Protein AF-A0A928NNV2-F1 (afdb_monomer)

Radius of gyration: 28.85 Å; Cα contacts (8 Å, |Δi|>4): 971; chains: 1; bounding box: 88×51×99 Å

Secondary structure (DSSP, 8-state):
-HHHHHHHHHHHHHHTS---------TT--TTSTTHHHHHHHHHTTS----TTS---TTSBPBHHHHHHHH---S---SS--TT--TTSTTHHHHHTS-PPPSBTTB--TTSBPBHHHHHHHHHHHTT--------HHHHTTSSSHHHHHHHHHTTS---SSSS---TTSBPBHHHHHHHHHHHHT--TTPPPP-HHHHS-HHHHHHHHHHH--SSS---TT-B-BHHHHHHHHHHHHHT-SS---TT--SS---SSTTHHHIIIIITTTT-GGG-SHHHHTSBPBHHHHHHHHHHHHHHH-SS-----TT----TT--S--HHHHHHHHHHHHTT-SSSTT----TTSBPBHHHHHHHHHHHHHHH-SEEEEEESTT-EEEEEPB---TTT--TTGGGSS--BTTS-HHHHHSPPTTS--PBP-HHHHHHHHHHHHHHHHHHHHHHHHHTT-EEEEEE-GGGEEEETTEEEEEEEEEEEEPPTT-BGGGTSEESSHHHHHPBP-TT-EEEEEEE--S--SSS---GGG-EEEEE--

Solvent-accessible surface area (backbone atoms only — not comparable to full-atom values): 29529 Å² total; per-residue (Å²): 109,74,69,60,54,51,52,53,53,51,52,53,53,64,72,65,72,67,82,74,80,70,76,86,78,34,84,72,57,56,84,86,41,93,44,33,69,34,46,52,52,34,42,76,72,63,51,42,80,59,50,96,90,44,33,63,51,50,80,41,74,31,23,39,38,56,47,29,48,48,75,36,68,42,99,51,69,63,92,70,82,39,81,75,52,53,88,84,42,94,41,32,71,23,58,44,12,35,74,61,75,56,73,52,86,59,26,53,54,50,82,43,68,30,31,41,42,61,48,36,44,39,54,30,52,74,66,67,60,58,86,40,68,41,47,35,21,55,46,20,70,72,37,100,51,35,54,24,42,24,31,32,29,29,59,59,41,46,44,39,95,55,47,53,55,66,52,39,83,43,66,32,26,44,33,54,51,33,39,39,52,49,42,54,72,66,62,55,99,80,56,71,64,42,43,52,67,82,62,39,54,67,68,32,34,50,46,56,46,59,45,67,44,41,53,102,63,86,86,41,63,82,36,75,44,27,38,20,51,47,23,36,26,20,30,18,58,61,57,66,19,80,75,70,81,63,88,85,69,77,71,90,71,87,60,94,29,94,36,26,61,24,29,61,75,49,19,45,70,66,64,40,77,92,48,51,43,54,81,51,29,70,34,74,22,24,38,44,55,47,52,38,31,46,42,48,24,31,68,74,59,28,90,62,89,76,78,70,75,93,80,78,63,52,48,85,85,68,85,84,66,53,75,60,42,46,52,40,42,23,34,35,41,75,53,16,47,59,58,33,36,83,54,59,63,62,50,82,43,69,33,29,42,43,56,50,18,49,51,53,50,25,45,33,48,71,24,18,88,42,58,24,44,36,45,48,100,73,64,44,77,43,69,39,40,72,49,63,49,76,88,58,63,37,94,56,51,89,46,37,51,59,56,42,58,93,52,60,43,63,52,65,57,45,76,73,86,92,62,72,71,46,51,40,69,52,42,74,46,49,72,78,34,39,70,55,52,52,50,40,54,48,52,47,50,54,53,37,42,76,66,62,22,42,53,36,42,40,42,37,67,62,47,27,28,49,48,99,46,21,42,35,37,50,29,40,40,34,29,67,38,63,45,88,91,41,34,44,43,81,76,40,49,47,77,30,70,69,39,34,65,35,71,67,50,65,74,40,70,39,34,29,32,37,31,48,68,42,62,87,81,80,95,78,77,57,70,86,45,35,29,34,56,40,69,43,90

Structure (mmCIF, N/CA/C/O backbone):
data_AF-A0A928NNV2-F1
#
_entry.id   AF-A0A928NNV2-F1
#
loop_
_atom_site.group_PDB
_atom_site.id
_atom_site.type_symbol
_atom_site.label_atom_id
_atom_site.label_alt_id
_atom_site.label_comp_id
_atom_site.label_asym_id
_atom_site.label_entity_id
_atom_site.label_seq_id
_atom_site.pdbx_PDB_ins_code
_atom_site.Cartn_x
_atom_site.Cartn_y
_atom_site.Cartn_z
_atom_site.occupancy
_atom_site.B_iso_or_equiv
_atom_site.auth_seq_id
_atom_site.auth_comp_id
_atom_site.auth_asym_id
_atom_site.auth_atom_id
_atom_site.pdbx_PDB_model_num
ATOM 1 N N . MET A 1 1 ? -51.079 -19.633 -60.190 1.00 57.56 1 MET A N 1
ATOM 2 C CA . MET A 1 1 ? -50.167 -18.612 -59.620 1.00 57.56 1 MET A CA 1
ATOM 3 C C . MET A 1 1 ? -50.321 -18.415 -58.109 1.00 57.56 1 MET A C 1
ATOM 5 O O . MET A 1 1 ? -49.317 -18.534 -57.427 1.00 57.56 1 MET A O 1
ATOM 9 N N . LYS A 1 2 ? -51.526 -18.209 -57.545 1.00 55.06 2 LYS A N 1
ATOM 10 C CA . LYS A 1 2 ? -51.699 -17.952 -56.091 1.00 55.06 2 LYS A CA 1
ATOM 11 C C . LYS A 1 2 ? -51.180 -19.067 -55.154 1.00 55.06 2 LYS A C 1
ATOM 13 O O . LYS A 1 2 ? -50.587 -18.759 -54.130 1.00 55.06 2 LYS A O 1
ATOM 18 N N . LYS A 1 3 ? -51.325 -20.349 -55.525 1.00 57.88 3 LYS A N 1
ATOM 19 C CA . LYS A 1 3 ? -50.806 -21.485 -54.728 1.00 57.88 3 LYS A CA 1
ATOM 20 C C . LYS A 1 3 ? -49.274 -21.605 -54.762 1.00 57.88 3 LYS A C 1
ATOM 22 O O . LYS A 1 3 ? -48.677 -21.933 -53.750 1.00 57.88 3 LYS A O 1
ATOM 27 N N . ILE A 1 4 ? -48.643 -21.277 -55.893 1.00 70.62 4 ILE A N 1
ATOM 28 C CA . ILE A 1 4 ? -47.176 -21.313 -56.049 1.00 70.62 4 ILE A CA 1
ATOM 29 C C . ILE A 1 4 ? -46.533 -20.153 -55.280 1.00 70.62 4 ILE A C 1
ATOM 31 O O . ILE A 1 4 ? -45.543 -20.358 -54.590 1.00 70.62 4 ILE A O 1
ATOM 35 N N . LEU A 1 5 ? -47.145 -18.964 -55.321 1.00 66.94 5 LEU A N 1
ATOM 36 C CA . LEU A 1 5 ? -46.679 -17.803 -54.559 1.00 66.94 5 LEU A CA 1
ATOM 37 C C . LEU A 1 5 ? -46.805 -18.023 -53.042 1.00 66.94 5 LEU A C 1
ATOM 39 O O . LEU A 1 5 ? -45.907 -17.648 -52.301 1.00 66.94 5 LEU A O 1
ATOM 43 N N . SER A 1 6 ? -47.877 -18.685 -52.589 1.00 67.69 6 SER A N 1
ATOM 44 C CA . SER A 1 6 ? -48.056 -19.034 -51.174 1.00 67.69 6 SER A CA 1
ATOM 45 C C . SER A 1 6 ? -47.001 -20.023 -50.684 1.00 67.69 6 SER A C 1
ATOM 47 O O . SER A 1 6 ? -46.488 -19.832 -49.590 1.00 67.69 6 SER A O 1
ATOM 49 N N . VAL A 1 7 ? -46.661 -21.039 -51.489 1.00 74.00 7 VAL A N 1
ATOM 50 C CA . VAL A 1 7 ? -45.618 -22.020 -51.144 1.00 74.00 7 VAL A CA 1
ATOM 51 C C . VAL A 1 7 ? -44.247 -21.346 -51.086 1.00 74.00 7 VAL A C 1
ATOM 53 O O . VAL A 1 7 ? -43.528 -21.552 -50.111 1.00 74.00 7 VAL A O 1
ATOM 56 N N . LEU A 1 8 ? -43.933 -20.471 -52.052 1.00 74.31 8 LEU A N 1
ATOM 57 C CA . LEU A 1 8 ? -42.673 -19.722 -52.082 1.00 74.31 8 LEU A CA 1
ATOM 58 C C . LEU A 1 8 ? -42.522 -18.789 -50.865 1.00 74.31 8 LEU A C 1
ATOM 60 O O . LEU A 1 8 ? -41.453 -18.721 -50.261 1.00 74.31 8 LEU A O 1
ATOM 64 N N . LEU A 1 9 ? -43.602 -18.104 -50.474 1.00 67.12 9 LEU A N 1
ATOM 65 C CA . LEU A 1 9 ? -43.599 -17.193 -49.327 1.00 67.12 9 LEU A CA 1
ATOM 66 C C . LEU A 1 9 ? -43.456 -17.954 -47.999 1.00 67.12 9 LEU A C 1
ATOM 68 O O . LEU A 1 9 ? -42.704 -17.528 -47.127 1.00 67.12 9 LEU A O 1
ATOM 72 N N . SER A 1 10 ? -44.106 -19.116 -47.864 1.00 64.12 10 SER A N 1
ATOM 73 C CA . SER A 1 10 ? -43.932 -19.981 -46.691 1.00 64.12 10 SER A CA 1
ATOM 74 C C . SER A 1 10 ? -42.533 -20.594 -46.610 1.00 64.12 10 SER A C 1
ATOM 76 O O . SER A 1 10 ? -41.984 -20.677 -45.518 1.00 64.12 10 SER A O 1
ATOM 78 N N . THR A 1 11 ? -41.906 -20.957 -47.735 1.00 62.56 11 THR A N 1
ATOM 79 C CA . THR A 1 11 ? -40.521 -21.458 -47.726 1.00 62.56 11 THR A CA 1
ATOM 80 C C . THR A 1 11 ? -39.512 -20.377 -47.347 1.00 62.56 11 THR A C 1
ATOM 82 O O . THR A 1 11 ? -38.567 -20.674 -46.625 1.00 62.56 11 THR A O 1
ATOM 85 N N . VAL A 1 12 ? -39.733 -19.119 -47.752 1.00 67.19 12 VAL A N 1
ATOM 86 C CA . VAL A 1 12 ? -38.884 -17.985 -47.345 1.00 67.19 12 VAL A CA 1
ATOM 87 C C . VAL A 1 12 ? -39.065 -17.666 -45.855 1.00 67.19 12 VAL A C 1
ATOM 89 O O . VAL A 1 12 ? -38.074 -17.420 -45.174 1.00 67.19 12 VAL A O 1
ATOM 92 N N . LEU A 1 13 ? -40.288 -17.759 -45.313 1.00 59.81 13 LEU A N 1
ATOM 93 C CA . LEU A 1 13 ? -40.520 -17.583 -43.874 1.00 59.81 13 LEU A CA 1
ATOM 94 C C . LEU A 1 13 ? -39.878 -18.696 -43.026 1.00 59.81 13 LEU A C 1
ATOM 96 O O . LEU A 1 13 ? -39.271 -18.400 -41.999 1.00 59.81 13 LEU A O 1
ATOM 100 N N . ILE A 1 14 ? -39.955 -19.957 -43.463 1.00 58.69 14 ILE A N 1
ATOM 101 C CA . ILE A 1 14 ? -39.375 -21.101 -42.736 1.00 58.69 14 ILE A CA 1
ATOM 102 C C . ILE A 1 14 ? -37.836 -21.064 -42.773 1.00 58.69 14 ILE A C 1
ATOM 104 O O . ILE A 1 14 ? -37.202 -21.415 -41.783 1.00 58.69 14 ILE A O 1
ATOM 108 N N . PHE A 1 15 ? -37.225 -20.560 -43.854 1.00 53.84 15 PHE A N 1
ATOM 109 C CA . PHE A 1 15 ? -35.770 -20.348 -43.920 1.00 53.84 15 PHE A CA 1
ATOM 110 C C . PHE A 1 15 ? -35.284 -19.094 -43.168 1.00 53.84 15 PHE A C 1
ATOM 112 O O . PHE A 1 15 ? -34.092 -18.966 -42.905 1.00 53.84 15 PHE A O 1
ATOM 119 N N . SER A 1 16 ? -36.186 -18.177 -42.798 1.00 54.47 16 SER A N 1
ATOM 120 C CA . SER A 1 16 ? -35.851 -16.952 -42.050 1.00 54.47 16 SER A CA 1
ATOM 121 C C . SER A 1 16 ? -35.895 -17.104 -40.519 1.00 54.47 16 SER A C 1
ATOM 123 O O . SER A 1 16 ? -35.488 -16.197 -39.799 1.00 54.47 16 SER A O 1
ATOM 125 N N . LEU A 1 17 ? -36.344 -18.255 -40.004 1.00 52.94 17 LEU A N 1
ATOM 126 C 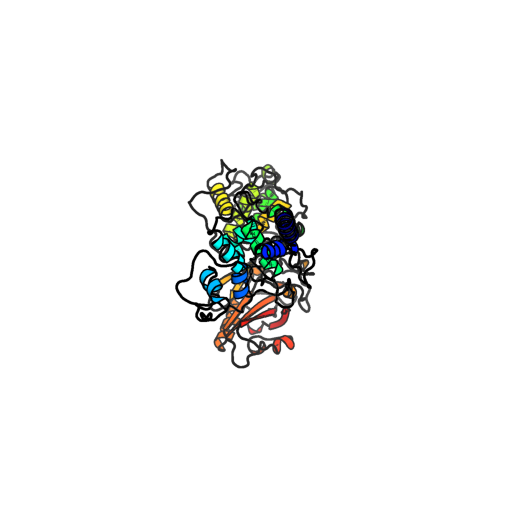CA . LEU A 1 17 ? -36.572 -18.513 -38.574 1.00 52.94 17 LEU A CA 1
ATOM 127 C C . LEU A 1 17 ? -35.505 -19.420 -37.946 1.00 52.94 17 LEU A C 1
ATOM 129 O O . LEU A 1 17 ? -35.819 -20.355 -37.214 1.00 52.94 17 LEU A O 1
ATOM 133 N N . SER A 1 18 ? -34.228 -19.166 -38.231 1.00 55.97 18 SER A N 1
ATOM 134 C CA . SER A 1 18 ? -33.109 -19.810 -37.527 1.00 55.97 18 SER A CA 1
ATOM 135 C C . SER A 1 18 ? -31.815 -19.008 -37.669 1.00 55.97 18 SER A C 1
ATOM 137 O O . SER A 1 18 ? -30.796 -19.528 -38.117 1.00 55.97 18 SER A O 1
ATOM 139 N N . ILE A 1 19 ? -31.823 -17.742 -37.240 1.00 50.94 19 ILE A N 1
ATOM 140 C CA . ILE A 1 19 ? -30.566 -17.127 -36.798 1.00 50.94 19 ILE A CA 1
ATOM 141 C C . ILE A 1 19 ? -30.252 -17.771 -35.448 1.00 50.94 19 ILE A C 1
ATOM 143 O O . ILE A 1 19 ? -30.689 -17.301 -34.401 1.00 50.94 19 ILE A O 1
ATOM 147 N N . HIS A 1 20 ? -29.545 -18.899 -35.474 1.00 46.16 20 HIS A N 1
ATOM 148 C CA . HIS A 1 20 ? -28.881 -19.386 -34.276 1.00 46.16 20 HIS A CA 1
ATOM 149 C C . HIS A 1 20 ? -27.742 -18.405 -34.012 1.00 46.16 20 HIS A C 1
ATOM 151 O O . HIS A 1 20 ? -26.701 -18.469 -34.665 1.00 46.16 20 HIS A O 1
ATOM 157 N N . VAL A 1 21 ? -27.953 -17.461 -33.093 1.00 45.59 21 VAL A N 1
ATOM 158 C CA . VAL A 1 21 ? -26.838 -16.749 -32.470 1.00 45.59 21 VAL A CA 1
ATOM 159 C C . VAL A 1 21 ? -26.105 -17.803 -31.648 1.00 45.59 21 VAL A C 1
ATOM 161 O O . VAL A 1 21 ? -26.458 -18.076 -30.505 1.00 45.59 21 VAL A O 1
ATOM 164 N N . PHE A 1 22 ? -25.149 -18.490 -32.271 1.00 49.88 22 PHE A N 1
ATOM 165 C CA . PHE A 1 22 ? -24.226 -19.331 -31.532 1.00 49.88 22 PHE A CA 1
ATOM 166 C C . PHE A 1 22 ? -23.381 -18.392 -30.681 1.00 49.88 22 PHE A C 1
ATOM 168 O O . PHE A 1 22 ? -22.597 -17.607 -31.217 1.00 49.88 22 PHE A O 1
ATOM 175 N N . ALA A 1 23 ? -23.560 -18.460 -29.361 1.00 56.88 23 ALA A N 1
ATOM 176 C CA . ALA A 1 23 ? -22.581 -17.913 -28.438 1.00 56.88 23 ALA A CA 1
ATOM 177 C C . ALA A 1 23 ? -21.223 -18.498 -28.842 1.00 56.88 23 ALA A C 1
ATOM 179 O O . ALA A 1 23 ? -21.070 -19.718 -28.942 1.00 56.88 23 ALA A O 1
ATOM 180 N N . LYS A 1 24 ? -20.266 -17.634 -29.184 1.00 69.31 24 LYS A N 1
ATOM 181 C CA . LYS A 1 24 ? -18.942 -18.070 -29.623 1.00 69.31 24 LYS A CA 1
ATOM 182 C C . LYS A 1 24 ? -18.252 -18.731 -28.430 1.00 69.31 24 LYS A C 1
ATOM 184 O O . LYS A 1 24 ? -17.823 -18.050 -27.506 1.00 69.31 24 LYS A O 1
ATOM 189 N N . THR A 1 25 ? -18.188 -20.058 -28.440 1.00 82.62 25 THR A N 1
ATOM 190 C CA . THR A 1 25 ? -17.502 -20.860 -27.421 1.00 82.62 25 THR A CA 1
ATOM 191 C C . THR A 1 25 ? -16.018 -20.966 -27.753 1.00 82.62 25 THR A C 1
ATOM 193 O O . THR A 1 25 ? -15.673 -21.163 -28.920 1.00 82.62 25 THR A O 1
ATOM 196 N N . PHE A 1 26 ? -15.148 -20.887 -26.747 1.00 92.44 26 PHE A N 1
ATOM 197 C CA . PHE A 1 26 ? -13.704 -21.074 -26.915 1.00 92.44 26 PHE A CA 1
ATOM 198 C C . PHE A 1 26 ? -13.262 -22.405 -26.309 1.00 92.44 26 PHE A C 1
ATOM 200 O O . PHE A 1 26 ? -13.765 -22.807 -25.262 1.00 92.44 26 PHE A O 1
ATOM 207 N N . SER A 1 27 ? -12.316 -23.091 -26.949 1.00 93.19 27 SER A N 1
ATOM 208 C CA . SER A 1 27 ? -11.897 -24.438 -26.528 1.00 93.19 27 SER A CA 1
ATOM 209 C C . SER A 1 27 ? -11.142 -24.474 -25.194 1.00 93.19 27 SER A C 1
ATOM 211 O O . SER A 1 27 ? -11.056 -25.525 -24.568 1.00 93.19 27 SER A O 1
ATOM 213 N N . ASP A 1 28 ? -10.579 -23.345 -24.767 1.00 93.25 28 ASP A N 1
ATOM 214 C CA . ASP A 1 28 ? -9.775 -23.168 -23.552 1.00 93.25 28 ASP A CA 1
ATOM 215 C C . ASP A 1 28 ? -10.485 -22.322 -22.477 1.00 93.25 28 ASP A C 1
ATOM 217 O O . ASP A 1 28 ? -9.851 -21.873 -21.520 1.00 93.25 28 ASP A O 1
ATOM 221 N N . PHE A 1 29 ? -11.793 -22.079 -22.625 1.00 92.88 29 PHE A N 1
ATOM 222 C CA . PHE A 1 29 ? -12.551 -21.202 -21.734 1.00 92.88 29 PHE A CA 1
ATOM 223 C C . PHE A 1 29 ? -13.904 -21.810 -21.350 1.00 92.88 29 PHE A C 1
ATOM 225 O O . PHE A 1 29 ? -14.843 -21.842 -22.144 1.00 92.88 29 PHE A O 1
ATOM 232 N N . SER A 1 30 ? -13.987 -22.300 -20.111 1.00 92.25 30 SER A N 1
ATOM 233 C CA . SER A 1 30 ? -15.196 -22.915 -19.546 1.00 92.25 30 SER A CA 1
ATOM 234 C C . SER A 1 30 ? -16.228 -21.872 -19.102 1.00 92.25 30 SER A C 1
ATOM 236 O O . SER A 1 30 ? -15.856 -20.783 -18.661 1.00 92.25 30 SER A O 1
ATOM 238 N N . SER A 1 31 ? -17.514 -22.244 -19.126 1.00 92.31 31 SER A N 1
ATOM 239 C CA . SER A 1 31 ? -18.612 -21.477 -18.516 1.00 92.31 31 SER A CA 1
ATOM 240 C C . SER A 1 31 ? -18.464 -21.280 -17.010 1.00 92.31 31 SER A C 1
ATOM 242 O O . SER A 1 31 ? -18.979 -20.309 -16.468 1.00 92.31 31 SER A O 1
ATOM 244 N N . ASP A 1 32 ? -17.719 -22.164 -16.346 1.00 93.44 32 ASP A N 1
ATOM 245 C CA . ASP A 1 32 ? -17.466 -22.089 -14.903 1.00 93.44 32 ASP A CA 1
ATOM 246 C C . ASP A 1 32 ? -16.303 -21.140 -14.558 1.00 93.44 32 ASP A C 1
ATOM 248 O O . ASP A 1 32 ? -15.983 -20.925 -13.388 1.00 93.44 32 ASP A O 1
ATOM 252 N N . HIS A 1 33 ? -15.627 -20.576 -15.565 1.00 95.19 33 HIS A N 1
ATOM 253 C CA . HIS A 1 33 ? -14.544 -19.628 -15.341 1.00 95.19 33 HIS A CA 1
ATOM 254 C C . HIS A 1 33 ? -15.100 -18.305 -14.790 1.00 95.19 33 HIS A C 1
ATOM 256 O O . HIS A 1 33 ? -16.048 -17.748 -15.336 1.00 95.19 33 HIS A O 1
ATOM 262 N N . TRP A 1 34 ? -14.464 -17.730 -13.764 1.00 95.25 34 TRP A N 1
ATOM 263 C CA . TRP A 1 34 ? -14.939 -16.508 -13.087 1.00 95.25 34 TRP A CA 1
ATOM 264 C C . TRP A 1 34 ? -15.195 -15.324 -14.041 1.00 95.25 34 TRP A C 1
ATOM 266 O O . TRP A 1 34 ? -16.072 -14.496 -13.811 1.00 95.25 34 TRP A O 1
ATOM 276 N N . ALA A 1 35 ? -14.413 -15.242 -15.121 1.00 95.88 35 ALA A N 1
ATOM 277 C CA . ALA A 1 35 ? -14.520 -14.189 -16.127 1.00 95.88 35 ALA A CA 1
ATOM 278 C C . ALA A 1 35 ? -15.550 -14.460 -17.236 1.00 95.88 35 ALA A C 1
ATOM 280 O O . ALA A 1 35 ? -15.647 -13.655 -18.164 1.00 95.88 35 ALA A O 1
ATOM 281 N N . TYR A 1 36 ? -16.274 -15.583 -17.191 1.00 95.44 36 TYR A N 1
ATOM 282 C CA . TYR A 1 36 ? -17.103 -16.046 -18.302 1.00 95.44 36 TYR A CA 1
ATOM 283 C C . TYR A 1 36 ? -18.129 -15.006 -18.749 1.00 95.44 36 TYR A C 1
ATOM 285 O O . TYR A 1 36 ? -18.145 -14.628 -19.918 1.00 95.44 36 TYR A O 1
ATOM 293 N N . GLU A 1 37 ? -18.900 -14.456 -17.811 1.00 95.69 37 GLU A N 1
ATOM 294 C CA . GLU A 1 37 ? -19.918 -13.443 -18.110 1.00 95.69 37 GLU A CA 1
ATOM 295 C C . GLU A 1 37 ? -19.322 -12.159 -18.704 1.00 95.69 37 GLU A C 1
ATOM 297 O O . GLU A 1 37 ? -19.889 -11.567 -19.626 1.00 95.69 37 GLU A O 1
ATOM 302 N N . TYR A 1 38 ? -18.142 -11.741 -18.236 1.00 96.69 38 TYR A N 1
ATOM 303 C CA . TYR A 1 38 ? -17.472 -10.552 -18.764 1.00 96.69 38 TYR A CA 1
ATOM 304 C C . TYR A 1 38 ? -16.998 -10.769 -20.199 1.00 96.69 38 TYR A C 1
ATOM 306 O O . TYR A 1 38 ? -17.232 -9.935 -21.072 1.00 96.69 38 TYR A O 1
ATOM 314 N N . VAL A 1 39 ? -16.359 -11.909 -20.459 1.00 96.25 39 VAL A N 1
ATOM 315 C CA . VAL A 1 39 ? -15.892 -12.269 -21.800 1.00 96.25 39 VAL A CA 1
ATOM 316 C C . VAL A 1 39 ? -17.077 -12.431 -22.746 1.00 96.25 39 VAL A C 1
ATOM 318 O O . VAL A 1 39 ? -17.062 -11.858 -23.831 1.00 96.25 39 VAL A O 1
ATOM 321 N N . ASN A 1 40 ? -18.131 -13.133 -22.326 1.00 94.31 40 ASN A N 1
ATOM 322 C CA . ASN A 1 40 ? -19.342 -13.323 -23.119 1.00 94.31 40 ASN A CA 1
ATOM 323 C C . ASN A 1 40 ? -20.003 -11.979 -23.468 1.00 94.31 40 ASN A C 1
ATOM 325 O O . ASN A 1 40 ? -20.374 -11.759 -24.618 1.00 94.31 40 ASN A O 1
ATOM 329 N N . THR A 1 41 ? -20.068 -11.041 -22.517 1.00 95.19 41 THR A N 1
ATOM 330 C CA . THR A 1 41 ? -20.571 -9.677 -22.760 1.00 95.19 41 THR A CA 1
ATOM 331 C C . THR A 1 41 ? -19.797 -8.984 -23.886 1.00 95.19 41 THR A C 1
ATOM 333 O O . THR A 1 41 ? -20.402 -8.509 -24.845 1.00 95.19 41 THR A O 1
ATOM 336 N N . LEU A 1 42 ? -18.461 -8.978 -23.808 1.00 95.31 42 LEU A N 1
ATOM 337 C CA . LEU A 1 42 ? -17.600 -8.308 -24.793 1.00 95.31 42 LEU A CA 1
ATOM 338 C C . LEU A 1 42 ? -17.515 -9.034 -26.143 1.00 95.31 42 LEU A C 1
ATOM 340 O O . LEU A 1 42 ? -17.133 -8.440 -27.149 1.00 95.31 42 LEU A O 1
ATOM 344 N N . VAL A 1 43 ? -17.796 -10.333 -26.179 1.00 94.12 43 VAL A N 1
ATOM 345 C CA . VAL A 1 43 ? -17.854 -11.101 -27.427 1.00 94.12 43 VAL A CA 1
ATOM 346 C C . VAL A 1 43 ? -19.183 -10.855 -28.136 1.00 94.12 43 VAL A C 1
ATOM 348 O O . VAL A 1 43 ? -19.195 -10.640 -29.347 1.00 94.12 43 VAL A O 1
ATOM 351 N N . ASN A 1 44 ? -20.291 -10.834 -27.392 1.00 91.38 44 ASN A N 1
ATOM 352 C CA . ASN A 1 44 ? -21.630 -10.639 -27.949 1.00 91.38 44 ASN A CA 1
ATOM 353 C C . ASN A 1 44 ? -21.839 -9.234 -28.523 1.00 91.38 44 ASN A C 1
ATOM 355 O O . ASN A 1 44 ? -22.569 -9.081 -29.500 1.00 91.38 44 ASN A O 1
ATOM 359 N N . ASP A 1 45 ? -21.185 -8.217 -27.957 1.00 91.69 45 ASP A N 1
ATOM 360 C CA . ASP A 1 45 ? -21.219 -6.851 -28.494 1.00 91.69 45 ASP A CA 1
ATOM 361 C C . ASP A 1 45 ? -20.124 -6.571 -29.547 1.00 91.69 45 ASP A C 1
ATOM 363 O O . ASP A 1 45 ? -20.057 -5.473 -30.102 1.00 91.69 45 ASP A O 1
ATOM 367 N N . GLY A 1 46 ? -19.278 -7.564 -29.849 1.00 89.81 46 GLY A N 1
ATOM 368 C CA . GLY A 1 46 ? -18.215 -7.473 -30.849 1.00 89.81 46 GLY A CA 1
ATOM 369 C C . GLY A 1 46 ? -16.974 -6.687 -30.412 1.00 89.81 46 GLY A C 1
ATOM 370 O O . GLY A 1 46 ? -16.102 -6.435 -31.246 1.00 89.81 46 GLY A O 1
ATOM 371 N N . THR A 1 47 ? -16.861 -6.314 -29.135 1.00 90.31 47 THR A N 1
ATOM 372 C CA . THR A 1 47 ? -15.697 -5.605 -28.584 1.00 90.31 47 THR A CA 1
ATOM 373 C C . THR A 1 47 ? -14.426 -6.451 -28.660 1.00 90.31 47 THR A C 1
ATOM 375 O O . THR A 1 47 ? -13.366 -5.957 -29.051 1.00 90.31 47 THR A O 1
ATOM 378 N N . ILE A 1 48 ? -14.509 -7.732 -28.293 1.00 91.88 48 ILE A N 1
ATOM 379 C CA . ILE A 1 48 ? -13.369 -8.652 -28.325 1.00 91.88 48 ILE A CA 1
ATOM 380 C C . ILE A 1 48 ? -13.681 -9.901 -29.141 1.00 91.88 48 ILE A C 1
ATOM 382 O O . ILE A 1 48 ? -14.821 -10.319 -29.307 1.00 91.88 48 ILE A O 1
ATOM 386 N N . ASN A 1 49 ? -12.619 -10.533 -29.629 1.00 90.12 49 ASN A N 1
ATOM 387 C CA . ASN A 1 49 ? -12.666 -11.826 -30.293 1.00 90.12 49 ASN A CA 1
ATOM 388 C C . ASN A 1 49 ? -11.631 -12.763 -29.666 1.00 90.12 49 ASN A C 1
ATOM 390 O O . ASN A 1 49 ? -10.630 -12.301 -29.108 1.00 90.12 49 ASN A O 1
ATOM 394 N N . GLY A 1 50 ? -11.866 -14.070 -29.784 1.00 87.56 50 GLY A N 1
ATOM 395 C CA . GLY A 1 50 ? -10.810 -15.069 -29.621 1.00 87.56 50 GLY A CA 1
ATOM 396 C C . GLY A 1 50 ? -9.875 -15.114 -30.826 1.00 87.56 50 GLY A C 1
ATOM 397 O O . GLY A 1 50 ? -10.050 -14.381 -31.803 1.00 87.56 50 GLY A O 1
ATOM 398 N N . PHE A 1 51 ? -8.889 -15.987 -30.733 1.00 90.12 51 PHE A N 1
ATOM 399 C CA . PHE A 1 51 ? -7.878 -16.216 -31.749 1.00 90.12 51 PHE A CA 1
ATOM 400 C C . PHE A 1 51 ? -8.411 -17.118 -32.871 1.00 90.12 51 PHE A C 1
ATOM 402 O O . PHE A 1 51 ? -9.445 -17.775 -32.737 1.00 90.12 51 PHE A O 1
ATOM 409 N N . GLU A 1 52 ? -7.704 -17.133 -34.002 1.00 90.31 52 GLU A N 1
ATOM 410 C CA . GLU A 1 52 ? -8.073 -17.934 -35.180 1.00 90.31 52 GLU A CA 1
ATOM 411 C C . GLU A 1 52 ? -8.060 -19.444 -34.901 1.00 90.31 52 GLU A C 1
ATOM 413 O O . GLU A 1 52 ? -8.781 -20.196 -35.550 1.00 90.31 52 GLU A O 1
ATOM 418 N N . ASP A 1 53 ? -7.295 -19.877 -33.896 1.00 92.31 53 ASP A N 1
ATOM 419 C CA . ASP A 1 53 ? -7.219 -21.264 -33.421 1.00 92.31 53 ASP A CA 1
ATOM 420 C C . ASP A 1 53 ? -8.420 -21.692 -32.550 1.00 92.31 53 ASP A C 1
ATOM 422 O O . ASP A 1 53 ? -8.457 -22.822 -32.068 1.00 92.31 53 ASP A O 1
ATOM 426 N N . GLY A 1 54 ? -9.407 -20.811 -32.344 1.00 91.06 54 GLY A N 1
ATOM 427 C CA . GLY A 1 54 ? -10.591 -21.086 -31.526 1.00 91.06 54 GLY A CA 1
ATOM 428 C C . GLY A 1 54 ? -10.389 -20.887 -30.020 1.00 91.06 54 GLY A C 1
ATOM 429 O O . GLY A 1 54 ? -11.304 -21.178 -29.247 1.00 91.06 54 GLY A O 1
ATOM 430 N N . THR A 1 55 ? -9.235 -20.364 -29.594 1.00 94.88 55 THR A N 1
ATOM 431 C CA . THR A 1 55 ? -8.929 -20.089 -28.180 1.00 94.88 55 THR A CA 1
ATOM 432 C C . THR A 1 55 ? -9.258 -18.653 -27.762 1.00 94.88 55 THR A C 1
ATOM 434 O O . THR A 1 55 ? -9.341 -17.739 -28.586 1.00 94.88 55 THR A O 1
ATOM 437 N N . PHE A 1 56 ? -9.428 -18.424 -26.460 1.00 95.25 56 PHE A N 1
ATOM 438 C CA . PHE A 1 56 ? -9.535 -17.101 -25.843 1.00 95.25 56 PHE A CA 1
ATOM 439 C C . PHE A 1 56 ? -8.247 -16.662 -25.137 1.00 95.25 56 PHE A C 1
ATOM 441 O O . PHE A 1 56 ? -7.945 -15.465 -25.119 1.00 95.25 56 PHE A O 1
ATOM 448 N N . ARG A 1 57 ? -7.492 -17.620 -24.588 1.00 95.94 57 ARG A N 1
ATOM 449 C CA . ARG A 1 57 ? -6.267 -17.455 -23.792 1.00 95.94 57 ARG A CA 1
ATOM 450 C C . ARG A 1 57 ? -6.496 -16.619 -22.526 1.00 95.94 57 ARG A C 1
ATOM 452 O O . ARG A 1 57 ? -5.888 -15.556 -22.387 1.00 95.94 57 ARG A O 1
ATOM 459 N N . PRO A 1 58 ? -7.364 -17.063 -21.594 1.00 95.88 58 PRO A N 1
ATOM 460 C CA . PRO A 1 58 ? -7.799 -16.261 -20.445 1.00 95.88 58 PRO A CA 1
ATOM 461 C C . PRO A 1 58 ? -6.655 -15.823 -19.527 1.00 95.88 58 PRO A C 1
ATOM 463 O O . PRO A 1 58 ? -6.713 -14.722 -18.991 1.00 95.88 58 PRO A O 1
ATOM 466 N N . THR A 1 59 ? -5.618 -16.651 -19.383 1.00 96.12 59 THR A N 1
ATOM 467 C CA . THR A 1 59 ? -4.433 -16.399 -18.547 1.00 96.12 59 THR A CA 1
ATOM 468 C C . THR A 1 59 ? -3.289 -15.716 -19.298 1.00 96.12 59 THR A C 1
ATOM 470 O O . THR A 1 59 ? -2.258 -15.420 -18.702 1.00 96.12 59 THR A O 1
ATOM 473 N N . GLY A 1 60 ? -3.439 -15.468 -20.604 1.00 95.94 60 GLY A N 1
ATOM 474 C CA . GLY A 1 60 ? -2.413 -14.811 -21.405 1.00 95.94 60 GLY A CA 1
ATOM 475 C C . GLY A 1 60 ? -2.278 -13.338 -21.032 1.00 95.94 60 GLY A C 1
ATOM 476 O O . GLY A 1 60 ? -3.284 -12.627 -20.968 1.00 95.94 60 GLY A O 1
ATOM 477 N N . THR A 1 61 ? -1.045 -12.886 -20.806 1.00 96.88 61 THR A N 1
ATOM 478 C CA . THR A 1 61 ? -0.722 -11.477 -20.549 1.00 96.88 61 THR A CA 1
ATOM 479 C C . THR A 1 61 ? -1.088 -10.603 -21.748 1.00 96.88 61 THR A C 1
ATOM 481 O O . THR A 1 61 ? -0.839 -10.980 -22.892 1.00 96.88 61 THR A O 1
ATOM 484 N N . VAL A 1 62 ? -1.667 -9.432 -21.486 1.00 97.56 62 VAL A N 1
ATOM 485 C CA . VAL A 1 62 ? -2.114 -8.475 -22.506 1.00 97.56 62 VAL A CA 1
ATOM 486 C C . VAL A 1 62 ? -1.067 -7.386 -22.708 1.00 97.56 62 VAL A C 1
ATOM 488 O O . VAL A 1 62 ? -0.630 -6.749 -21.751 1.00 97.56 62 VAL A O 1
ATOM 491 N N . THR A 1 63 ? -0.691 -7.127 -23.957 1.00 98.25 63 THR A N 1
ATOM 492 C CA . THR A 1 63 ? 0.175 -5.993 -24.315 1.00 98.25 63 THR A CA 1
ATOM 493 C C . THR A 1 63 ? -0.594 -4.671 -24.361 1.00 98.25 63 THR A C 1
ATOM 495 O O . THR A 1 63 ? -1.815 -4.639 -24.538 1.00 98.25 63 THR A O 1
ATOM 498 N N . ARG A 1 64 ? 0.117 -3.543 -24.272 1.00 98.44 64 ARG A N 1
ATOM 499 C CA . ARG A 1 64 ? -0.464 -2.196 -24.392 1.00 98.44 64 ARG A CA 1
ATOM 500 C C . ARG A 1 64 ? -1.275 -2.023 -25.677 1.00 98.44 64 ARG A C 1
ATOM 502 O O . ARG A 1 64 ? -2.396 -1.516 -25.622 1.00 98.44 64 ARG A O 1
ATOM 509 N N . ALA A 1 65 ? -0.768 -2.492 -26.822 1.00 98.12 65 ALA A N 1
ATOM 510 C CA . ALA A 1 65 ? -1.488 -2.425 -28.097 1.00 98.12 65 ALA A CA 1
ATOM 511 C C . ALA A 1 65 ? -2.749 -3.306 -28.126 1.00 98.12 65 ALA A C 1
ATOM 513 O O . ALA A 1 65 ? -3.779 -2.908 -28.678 1.00 98.12 65 ALA A O 1
ATOM 514 N N . GLU A 1 66 ? -2.691 -4.500 -27.536 1.00 97.38 66 GLU A N 1
ATOM 515 C CA . GLU A 1 66 ? -3.848 -5.394 -27.451 1.00 97.38 66 GLU A CA 1
ATOM 516 C C . GLU A 1 66 ? -4.933 -4.820 -26.548 1.00 97.38 66 GLU A C 1
ATOM 518 O O . GLU A 1 66 ? -6.100 -4.824 -26.940 1.00 97.38 66 GLU A O 1
ATOM 523 N N . PHE A 1 67 ? -4.564 -4.257 -25.396 1.00 98.06 67 PHE A N 1
ATOM 524 C CA . PHE A 1 67 ? -5.531 -3.660 -24.482 1.00 98.06 67 PHE A CA 1
ATOM 525 C C . PHE A 1 67 ? -6.274 -2.488 -25.124 1.00 98.06 67 PHE A C 1
ATOM 527 O O . PHE A 1 67 ? -7.503 -2.449 -25.084 1.00 98.06 67 PHE A O 1
ATOM 534 N N . VAL A 1 68 ? -5.563 -1.554 -25.774 1.00 97.31 68 VAL A N 1
ATOM 535 C CA . VAL A 1 68 ? -6.223 -0.403 -26.420 1.00 97.31 68 VAL A CA 1
ATOM 536 C C . VAL A 1 68 ? -7.125 -0.825 -27.586 1.00 97.31 68 VAL A C 1
ATOM 538 O O . VAL A 1 68 ? -8.132 -0.171 -27.855 1.00 97.31 68 VAL A O 1
ATOM 541 N N . LYS A 1 69 ? -6.822 -1.950 -28.248 1.00 95.94 69 LYS A N 1
ATOM 542 C CA . LYS A 1 69 ? -7.738 -2.564 -29.217 1.00 95.94 69 LYS A CA 1
ATOM 543 C C . LYS A 1 69 ? -8.957 -3.185 -28.536 1.00 95.94 69 LYS A C 1
ATOM 545 O O . LYS A 1 69 ? -10.058 -3.000 -29.043 1.00 95.94 69 LYS A O 1
ATOM 550 N N . MET A 1 70 ? -8.780 -3.872 -27.405 1.00 96.25 70 MET A N 1
ATOM 551 C CA . MET A 1 70 ? -9.881 -4.464 -26.634 1.00 96.25 70 MET A CA 1
ATOM 552 C C . MET A 1 70 ? -10.845 -3.403 -26.101 1.00 96.25 70 MET A C 1
ATOM 554 O O . MET A 1 70 ? -12.047 -3.565 -26.220 1.00 96.25 70 MET A O 1
ATOM 558 N N . ILE A 1 71 ? -10.358 -2.301 -25.535 1.00 94.75 71 ILE A N 1
ATOM 559 C CA . ILE A 1 71 ? -11.232 -1.234 -25.018 1.00 94.75 71 ILE A CA 1
ATOM 560 C C . ILE A 1 71 ? -11.818 -0.346 -26.138 1.00 94.75 71 ILE A C 1
ATOM 562 O O . ILE A 1 71 ? -12.784 0.385 -25.919 1.00 94.75 71 ILE A O 1
ATOM 566 N N . GLY A 1 72 ? -11.252 -0.405 -27.347 1.00 93.75 72 GLY A N 1
ATOM 567 C CA . GLY A 1 72 ? -11.707 0.341 -28.520 1.00 93.75 72 GLY A CA 1
ATOM 568 C C . GLY A 1 72 ? -11.202 1.787 -28.583 1.00 93.75 72 GLY A C 1
ATOM 569 O O . GLY A 1 72 ? -10.461 2.256 -27.714 1.00 93.75 72 GLY A O 1
ATOM 570 N N . LYS A 1 73 ? -11.598 2.511 -29.639 1.00 93.62 73 LYS A N 1
ATOM 571 C CA . LYS A 1 73 ? -11.193 3.910 -29.865 1.00 93.62 73 LYS A CA 1
ATOM 572 C C . LYS A 1 73 ? -11.747 4.820 -28.765 1.00 93.62 73 LYS A C 1
ATOM 574 O O . LYS A 1 73 ? -12.905 4.686 -28.380 1.00 93.62 73 LYS A O 1
ATOM 579 N N . GLY A 1 74 ? -10.914 5.724 -28.263 1.00 90.12 74 GLY A N 1
ATOM 580 C CA . GLY A 1 74 ? -11.321 6.760 -27.318 1.00 90.12 74 GLY A CA 1
ATOM 581 C C . GLY A 1 74 ? -11.917 7.986 -28.022 1.00 90.12 74 GLY A C 1
ATOM 582 O O . GLY A 1 74 ? -11.986 8.030 -29.254 1.00 90.12 74 GLY A O 1
ATOM 583 N N . PRO A 1 75 ? -12.349 8.996 -27.248 1.00 86.31 75 PRO A N 1
ATOM 584 C CA . PRO A 1 75 ? -13.051 10.165 -27.780 1.00 86.31 75 PRO A CA 1
ATOM 585 C C . PRO A 1 75 ? -12.147 11.143 -28.548 1.00 86.31 75 PRO A C 1
ATOM 587 O O . PRO A 1 75 ? -12.651 11.957 -29.319 1.00 86.31 75 PRO A O 1
ATOM 590 N N . SER A 1 76 ? -10.825 11.063 -28.365 1.00 88.88 76 SER A N 1
ATOM 591 C CA . SER A 1 76 ? -9.862 12.037 -28.889 1.00 88.88 76 SER A CA 1
ATOM 592 C C . SER A 1 76 ? -8.680 11.350 -29.567 1.00 88.88 76 SER A C 1
ATOM 594 O O . SER A 1 76 ? -8.237 10.290 -29.129 1.00 88.88 76 SER A O 1
ATOM 596 N N . ARG A 1 77 ? -8.139 11.975 -30.621 1.00 94.44 77 ARG A N 1
ATOM 597 C CA . ARG A 1 77 ? -6.920 11.530 -31.314 1.00 94.44 77 ARG A CA 1
ATOM 598 C C . ARG A 1 77 ? -5.725 12.388 -30.903 1.00 94.44 77 ARG A C 1
ATOM 600 O O . ARG A 1 77 ? -5.819 13.613 -30.917 1.00 94.44 77 ARG A O 1
ATOM 607 N N . ARG A 1 78 ? -4.588 11.758 -30.611 1.00 93.44 78 ARG A N 1
ATOM 608 C CA . ARG A 1 78 ? -3.302 12.436 -30.402 1.00 93.44 78 ARG A CA 1
ATOM 609 C C . ARG A 1 78 ? -2.830 13.110 -31.702 1.00 93.44 78 ARG A C 1
ATOM 611 O O . ARG A 1 78 ? -2.973 12.544 -32.785 1.00 93.44 78 ARG A O 1
ATOM 618 N N . SER A 1 79 ? -2.268 14.316 -31.594 1.00 92.69 79 SER A N 1
ATOM 619 C CA . SER A 1 79 ? -1.799 15.118 -32.738 1.00 92.69 79 SER A CA 1
ATOM 620 C C . SER A 1 79 ? -0.404 14.735 -33.239 1.00 92.69 79 SER A C 1
ATOM 622 O O . SER A 1 79 ? -0.097 14.950 -34.409 1.00 92.69 79 SER A O 1
ATOM 624 N N . VAL A 1 80 ? 0.431 14.165 -32.368 1.00 93.69 80 VAL A N 1
ATOM 625 C CA . VAL A 1 80 ? 1.801 13.728 -32.668 1.00 93.69 80 VAL A CA 1
ATOM 626 C C . VAL A 1 80 ? 1.863 12.206 -32.601 1.00 93.69 80 VAL A C 1
ATOM 628 O O . VAL A 1 80 ? 1.439 11.620 -31.604 1.00 93.69 80 VAL A O 1
ATOM 631 N N . ASN A 1 81 ? 2.379 11.571 -33.655 1.00 95.25 81 ASN A N 1
ATOM 632 C CA . ASN A 1 81 ? 2.583 10.122 -33.694 1.00 95.25 81 ASN A CA 1
ATOM 633 C C . ASN A 1 81 ? 3.620 9.680 -32.655 1.00 95.25 81 ASN A C 1
ATOM 635 O O . ASN A 1 81 ? 4.560 10.419 -32.370 1.00 95.25 81 ASN A O 1
ATOM 639 N N . TYR A 1 82 ? 3.461 8.466 -32.131 1.00 97.19 82 TYR A N 1
ATOM 640 C CA . TYR A 1 82 ? 4.514 7.813 -31.354 1.00 97.19 82 TYR A CA 1
ATOM 641 C C . TYR A 1 82 ? 5.644 7.351 -32.275 1.00 97.19 82 TYR A C 1
ATOM 643 O O . TYR A 1 82 ? 5.383 6.895 -33.393 1.00 97.19 82 TYR A O 1
ATOM 651 N N . ASP A 1 83 ? 6.882 7.437 -31.794 1.00 97.00 83 ASP A N 1
ATOM 652 C CA . ASP A 1 83 ? 8.079 7.155 -32.600 1.00 97.00 83 ASP A CA 1
ATOM 653 C C . ASP A 1 83 ? 8.198 5.670 -32.980 1.00 97.00 83 ASP A C 1
ATOM 655 O O . ASP A 1 83 ? 8.778 5.322 -34.008 1.00 97.00 83 ASP A O 1
ATOM 659 N N . ASP A 1 84 ? 7.606 4.787 -32.176 1.00 97.62 84 ASP A N 1
ATOM 660 C CA . ASP A 1 84 ? 7.676 3.331 -32.299 1.00 97.62 84 ASP A CA 1
ATOM 661 C C . ASP A 1 84 ? 6.373 2.682 -32.805 1.00 97.62 84 ASP A C 1
ATOM 663 O O . ASP A 1 84 ? 6.260 1.455 -32.840 1.00 97.62 84 ASP A O 1
ATOM 667 N N . VAL A 1 85 ? 5.386 3.481 -33.233 1.00 97.69 85 VAL A N 1
ATOM 668 C CA . VAL A 1 85 ? 4.113 2.979 -33.781 1.00 97.69 85 VAL A CA 1
ATOM 669 C C . VAL A 1 85 ? 3.873 3.550 -35.182 1.00 97.69 85 VAL A C 1
ATOM 671 O O . VAL A 1 85 ? 3.175 4.556 -35.336 1.00 97.69 85 VAL A O 1
ATOM 674 N N . PRO A 1 86 ? 4.421 2.917 -36.238 1.00 96.75 86 PRO A N 1
ATOM 675 C CA . PRO A 1 86 ? 4.207 3.367 -37.611 1.00 96.75 86 PRO A CA 1
ATOM 676 C C . PRO A 1 86 ? 2.743 3.193 -38.040 1.00 96.75 86 PRO A C 1
ATOM 678 O O . PRO A 1 86 ? 2.045 2.305 -37.555 1.00 96.75 86 PRO A O 1
ATOM 681 N N . ASN A 1 87 ? 2.293 3.972 -39.032 1.00 96.25 87 ASN A N 1
ATOM 682 C CA . ASN A 1 87 ? 0.917 3.910 -39.556 1.00 96.25 87 ASN A CA 1
ATOM 683 C C . ASN A 1 87 ? 0.505 2.519 -40.082 1.00 96.25 87 ASN A C 1
ATOM 685 O O . ASN A 1 87 ? -0.683 2.225 -40.183 1.00 96.25 87 ASN A O 1
ATOM 689 N N . SER A 1 88 ? 1.474 1.670 -40.437 1.00 97.00 88 SER A N 1
ATOM 690 C CA . SER A 1 88 ? 1.256 0.283 -40.864 1.00 97.00 88 SER A CA 1
ATOM 691 C C . SER A 1 88 ? 1.033 -0.695 -39.705 1.00 97.00 88 SER A C 1
ATOM 693 O O . SER A 1 88 ? 0.641 -1.837 -39.942 1.00 97.00 88 SER A O 1
ATOM 695 N N . HIS A 1 89 ? 1.280 -0.285 -38.458 1.00 97.94 89 HIS A N 1
ATOM 696 C CA . HIS A 1 89 ? 1.056 -1.121 -37.287 1.00 97.94 89 HIS A CA 1
ATOM 697 C C . HIS A 1 89 ? -0.444 -1.424 -37.142 1.00 97.94 89 HIS A C 1
ATOM 699 O O . HIS A 1 89 ? -1.278 -0.522 -37.175 1.00 97.94 89 HIS A O 1
ATOM 705 N N . TRP A 1 90 ? -0.811 -2.690 -36.926 1.00 97.00 90 TRP A N 1
ATOM 706 C CA . TRP A 1 90 ? -2.216 -3.135 -36.877 1.00 97.00 90 TRP A CA 1
ATOM 707 C C . TRP A 1 90 ? -3.059 -2.410 -35.814 1.00 97.00 90 TRP A C 1
ATOM 709 O O . TRP A 1 90 ? -4.277 -2.293 -35.947 1.00 97.00 90 TRP A O 1
ATOM 719 N N . ALA A 1 91 ? -2.412 -1.939 -34.746 1.00 96.94 91 ALA A N 1
ATOM 720 C CA . ALA A 1 91 ? -3.050 -1.208 -33.656 1.00 96.94 91 ALA A CA 1
ATOM 721 C C . ALA A 1 91 ? -3.035 0.315 -33.844 1.00 96.94 91 ALA A C 1
ATOM 723 O O . ALA A 1 91 ? -3.563 1.007 -32.982 1.00 96.94 91 ALA A O 1
ATOM 724 N N . TYR A 1 92 ? -2.423 0.844 -34.912 1.00 97.81 92 TYR A N 1
ATOM 725 C CA . TYR A 1 92 ? -2.079 2.266 -35.045 1.00 97.81 92 TYR A CA 1
ATOM 726 C C . TYR A 1 92 ? -3.247 3.198 -34.697 1.00 97.81 92 TYR A C 1
ATOM 728 O O . TYR A 1 92 ? -3.135 4.043 -33.815 1.00 97.81 92 TYR A O 1
ATOM 736 N N . GLU A 1 93 ? -4.413 2.982 -35.307 1.00 96.81 93 GLU A N 1
ATOM 737 C CA . GLU A 1 93 ? -5.596 3.811 -35.054 1.00 96.81 93 GLU A CA 1
ATOM 738 C C . GLU A 1 93 ? -6.114 3.722 -33.612 1.00 96.81 93 GLU A C 1
ATOM 740 O O . GLU A 1 93 ? -6.574 4.722 -33.059 1.00 96.81 93 GLU A O 1
ATOM 745 N N . TYR A 1 94 ? -6.040 2.545 -32.988 1.00 97.25 94 TYR A N 1
ATOM 746 C CA . TYR A 1 94 ? -6.444 2.352 -31.594 1.00 97.25 94 TYR A CA 1
ATOM 747 C C . TYR A 1 94 ? -5.463 3.028 -30.646 1.00 97.25 94 TYR A C 1
ATOM 749 O O . TYR A 1 94 ? -5.895 3.736 -29.748 1.00 97.25 94 TYR A O 1
ATOM 757 N N . VAL A 1 95 ? -4.160 2.879 -30.889 1.00 97.81 95 VAL A N 1
ATOM 758 C CA . VAL A 1 95 ? -3.100 3.542 -30.122 1.00 97.81 95 VAL A CA 1
ATOM 759 C C . VAL A 1 95 ? -3.278 5.058 -30.168 1.00 97.81 95 VAL A C 1
ATOM 761 O O . VAL A 1 95 ? -3.403 5.695 -29.124 1.00 97.81 95 VAL A O 1
ATOM 764 N N . MET A 1 96 ? -3.401 5.626 -31.370 1.00 97.31 96 MET A N 1
ATOM 765 C CA . MET A 1 96 ? -3.497 7.073 -31.583 1.00 97.31 96 MET A CA 1
ATOM 766 C C . MET A 1 96 ? -4.774 7.708 -31.028 1.00 97.31 96 MET A C 1
ATOM 768 O O . MET A 1 96 ? -4.807 8.919 -30.816 1.00 97.31 96 MET A O 1
ATOM 772 N N . THR A 1 97 ? -5.828 6.919 -30.807 1.00 96.38 97 THR A N 1
ATOM 773 C CA . THR A 1 97 ? -7.099 7.385 -30.224 1.00 96.38 97 THR A CA 1
ATOM 774 C C . THR A 1 97 ? -7.334 6.858 -28.815 1.00 96.38 97 THR A C 1
ATOM 776 O O . THR A 1 97 ? -8.402 7.069 -28.248 1.00 96.38 97 THR A O 1
ATOM 779 N N . SER A 1 98 ? -6.372 6.130 -28.243 1.00 95.06 98 SER A N 1
ATOM 780 C CA . SER A 1 98 ? -6.605 5.401 -27.001 1.00 95.06 98 SER A CA 1
ATOM 781 C C . SER A 1 98 ? -6.841 6.340 -25.822 1.00 95.06 98 SER A C 1
ATOM 783 O O . SER A 1 98 ? -7.720 6.059 -25.009 1.00 95.06 98 SER A O 1
ATOM 785 N N . GLY A 1 99 ? -6.091 7.442 -25.762 1.00 92.81 99 GLY A N 1
ATOM 786 C CA . GLY A 1 99 ? -5.943 8.263 -24.562 1.00 92.81 99 GLY A CA 1
ATOM 787 C C . GLY A 1 99 ? -4.897 7.720 -23.583 1.00 92.81 99 GLY A C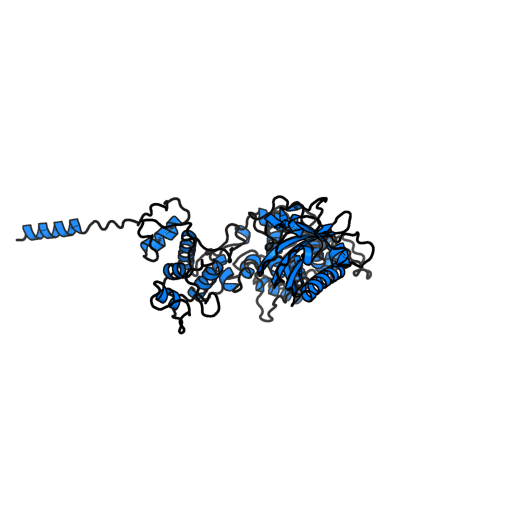 1
ATOM 788 O O . GLY A 1 99 ? -4.688 8.333 -22.553 1.00 92.81 99 GLY A O 1
ATOM 789 N N . LEU A 1 100 ? -4.235 6.597 -23.888 1.00 94.75 100 LEU A N 1
ATOM 790 C CA . LEU A 1 100 ? -3.177 6.042 -23.048 1.00 94.75 100 LEU A CA 1
ATOM 791 C C . LEU A 1 100 ? -1.858 6.789 -23.291 1.00 94.75 100 LEU A C 1
ATOM 793 O O . LEU A 1 100 ? -1.427 6.934 -24.437 1.00 94.75 100 LEU A O 1
ATOM 797 N N . ASP A 1 101 ? -1.205 7.225 -22.216 1.00 91.44 101 ASP A N 1
ATOM 798 C CA . ASP A 1 101 ? 0.058 7.963 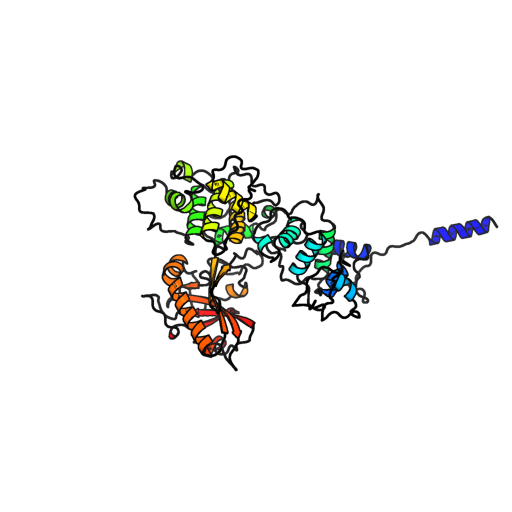-22.275 1.00 91.44 101 ASP A CA 1
ATOM 799 C C . ASP A 1 101 ? 1.219 7.137 -22.861 1.00 91.44 101 ASP A C 1
ATOM 801 O O . ASP A 1 101 ? 1.163 5.906 -22.958 1.00 91.44 101 ASP A O 1
ATOM 805 N N . ALA A 1 102 ? 2.282 7.829 -23.285 1.00 93.06 102 ALA A N 1
ATOM 806 C CA . ALA A 1 102 ? 3.539 7.193 -23.685 1.00 93.06 102 ALA A CA 1
ATOM 807 C C . ALA A 1 102 ? 4.136 6.395 -22.515 1.00 93.06 102 ALA A C 1
ATOM 809 O O . ALA A 1 102 ? 4.013 6.806 -21.364 1.00 93.06 102 ALA A O 1
ATOM 810 N N . ALA A 1 103 ? 4.807 5.282 -22.811 1.00 90.19 103 ALA A N 1
ATOM 811 C CA . ALA A 1 103 ? 5.503 4.501 -21.790 1.00 90.19 103 ALA A CA 1
ATOM 812 C C . ALA A 1 103 ? 6.871 5.112 -21.440 1.00 90.19 103 ALA A C 1
ATOM 814 O O . ALA A 1 103 ? 7.294 5.074 -20.288 1.00 90.19 103 ALA A O 1
ATOM 815 N N . PHE A 1 104 ? 7.560 5.685 -22.430 1.00 88.94 104 PHE A N 1
ATOM 816 C CA . PHE A 1 104 ? 8.841 6.364 -22.254 1.00 88.94 104 PHE A CA 1
ATOM 817 C C . PHE A 1 104 ? 8.992 7.442 -23.329 1.00 88.94 104 PHE A C 1
ATOM 819 O O . PHE A 1 104 ? 8.883 7.136 -24.512 1.00 88.94 104 PHE A O 1
ATOM 826 N N . GLU A 1 105 ? 9.219 8.697 -22.936 1.00 92.44 105 GLU A N 1
ATOM 827 C CA . GLU A 1 105 ? 9.305 9.839 -23.863 1.00 92.44 105 GLU A CA 1
ATOM 828 C C . GLU A 1 105 ? 8.140 9.870 -24.880 1.00 92.44 105 GLU A C 1
ATOM 830 O O . GLU A 1 105 ? 6.984 10.010 -24.482 1.00 92.44 105 GLU A O 1
ATOM 835 N N . ASN A 1 106 ? 8.412 9.740 -26.185 1.00 94.94 106 ASN A N 1
ATOM 836 C CA . ASN A 1 106 ? 7.399 9.646 -27.243 1.00 94.94 106 ASN A CA 1
ATOM 837 C C . ASN A 1 106 ? 7.214 8.207 -27.780 1.00 94.94 106 ASN A C 1
ATOM 839 O O . ASN A 1 106 ? 6.693 8.011 -28.878 1.00 94.94 106 ASN A O 1
ATOM 843 N N . MET A 1 107 ? 7.604 7.189 -27.008 1.00 96.69 107 MET A N 1
ATOM 844 C CA . MET A 1 107 ? 7.422 5.770 -27.329 1.00 96.69 107 MET A CA 1
ATOM 845 C C . MET A 1 107 ? 6.184 5.200 -26.627 1.00 96.69 107 MET A C 1
ATOM 847 O O . MET A 1 107 ? 6.010 5.324 -25.411 1.00 96.69 107 MET A O 1
ATOM 851 N N . PHE A 1 108 ? 5.308 4.548 -27.389 1.00 97.69 108 PHE A N 1
ATOM 852 C CA . PHE A 1 108 ? 4.129 3.871 -26.855 1.00 97.69 108 PHE A CA 1
ATOM 853 C C . PHE A 1 108 ? 4.456 2.491 -26.280 1.00 97.69 108 PHE A C 1
ATOM 855 O O . PHE A 1 108 ? 3.719 2.031 -25.415 1.00 97.69 108 PHE A O 1
ATOM 862 N N . CYS A 1 109 ? 5.508 1.825 -26.749 1.00 97.56 109 CYS A N 1
ATOM 863 C CA . CYS A 1 109 ? 5.900 0.460 -26.402 1.00 97.56 109 CYS A CA 1
ATOM 864 C C . CYS A 1 109 ? 4.763 -0.563 -26.628 1.00 97.56 109 CYS A C 1
ATOM 866 O O . CYS A 1 109 ? 4.289 -1.189 -25.675 1.00 97.56 109 CYS A O 1
ATOM 868 N N . PRO A 1 110 ? 4.287 -0.752 -27.879 1.00 97.75 110 PRO A N 1
ATOM 869 C CA . PRO A 1 110 ? 3.062 -1.504 -28.180 1.00 97.75 110 PRO A CA 1
ATOM 870 C C . PRO A 1 110 ? 3.094 -2.974 -27.748 1.00 97.75 110 PRO A C 1
ATOM 872 O O . PRO A 1 110 ? 2.042 -3.521 -27.423 1.00 97.75 110 PRO A O 1
ATOM 875 N N . SER A 1 111 ? 4.275 -3.595 -27.730 1.00 97.44 111 SER A N 1
ATOM 876 C CA . SER A 1 111 ? 4.468 -5.007 -27.371 1.00 97.44 111 SER A CA 1
ATOM 877 C C . SER A 1 111 ? 4.717 -5.238 -25.878 1.00 97.44 111 SER A C 1
ATOM 879 O O . SER A 1 111 ? 4.791 -6.386 -25.449 1.00 97.44 111 SER A O 1
ATOM 881 N N . THR A 1 112 ? 4.875 -4.178 -25.083 1.00 97.06 112 THR A N 1
ATOM 882 C CA . THR A 1 112 ? 5.086 -4.307 -23.638 1.00 97.06 112 THR A CA 1
ATOM 883 C C . THR A 1 112 ? 3.766 -4.684 -22.961 1.00 97.06 112 THR A C 1
ATOM 885 O O . THR A 1 112 ? 2.726 -4.124 -23.327 1.00 97.06 112 THR A O 1
ATOM 888 N N . PRO A 1 113 ? 3.767 -5.619 -21.992 1.00 97.69 113 PRO A N 1
ATOM 889 C CA . PRO A 1 113 ? 2.610 -5.888 -21.145 1.00 97.69 113 PRO A CA 1
ATOM 890 C C . PRO A 1 113 ? 2.032 -4.614 -20.525 1.00 97.69 113 PRO A C 1
ATOM 892 O O . PRO A 1 113 ? 2.783 -3.793 -20.007 1.00 97.69 113 PRO A O 1
ATOM 895 N N . ILE A 1 114 ? 0.709 -4.452 -20.573 1.00 97.81 114 ILE A N 1
ATOM 896 C CA . ILE A 1 114 ? 0.047 -3.333 -19.897 1.00 97.81 114 ILE A CA 1
ATOM 897 C C . ILE A 1 114 ? -0.105 -3.637 -18.408 1.00 97.81 114 ILE A C 1
ATOM 899 O O . ILE A 1 114 ? -0.439 -4.764 -18.023 1.00 97.81 114 ILE A O 1
ATOM 903 N N . THR A 1 115 ? 0.098 -2.622 -17.579 1.00 95.88 115 THR A N 1
ATOM 904 C CA . THR A 1 115 ? -0.086 -2.720 -16.132 1.00 95.88 115 THR A CA 1
ATOM 905 C C . THR A 1 115 ? -1.505 -2.344 -15.714 1.00 95.88 115 THR A C 1
ATOM 907 O O . THR A 1 115 ? -2.241 -1.630 -16.404 1.00 95.88 115 THR A O 1
ATOM 910 N N . ARG A 1 116 ? -1.902 -2.808 -14.532 1.00 95.69 116 ARG A N 1
ATOM 911 C CA . ARG A 1 116 ? -3.170 -2.439 -13.893 1.00 95.69 116 ARG A CA 1
ATOM 912 C C . ARG A 1 116 ? -3.278 -0.933 -13.653 1.00 95.69 116 ARG A C 1
ATOM 914 O O . ARG A 1 116 ? -4.352 -0.372 -13.848 1.00 95.69 116 ARG A O 1
ATOM 921 N N . GLY A 1 117 ? -2.179 -0.271 -13.298 1.00 94.75 117 GLY A N 1
ATOM 922 C CA . GLY A 1 117 ? -2.102 1.176 -13.094 1.00 94.75 117 GLY A CA 1
ATOM 923 C C . GLY A 1 117 ? -2.381 1.968 -14.365 1.00 94.75 117 GLY A C 1
ATOM 924 O O . GLY A 1 117 ? -3.205 2.882 -14.350 1.00 94.75 117 GLY A O 1
ATOM 925 N N . GLU A 1 118 ? -1.771 1.571 -15.483 1.00 96.94 118 GLU A N 1
ATOM 926 C CA . GLU A 1 118 ? -2.035 2.173 -16.795 1.00 96.94 118 GLU A CA 1
ATOM 927 C C . GLU A 1 118 ? -3.511 2.041 -17.188 1.00 96.94 118 GLU A C 1
ATOM 929 O O . GLU A 1 118 ? -4.128 3.003 -17.649 1.00 96.94 118 GLU A O 1
ATOM 934 N N . VAL A 1 119 ? -4.107 0.870 -16.946 1.00 97.56 119 VAL A N 1
ATOM 935 C CA . VAL A 1 119 ? -5.534 0.643 -17.198 1.00 97.56 119 VAL A CA 1
ATOM 936 C C . VAL A 1 119 ? -6.419 1.464 -16.267 1.00 97.56 119 VAL A C 1
ATOM 938 O O . VAL A 1 119 ? -7.392 2.048 -16.735 1.00 97.56 119 VAL A O 1
ATOM 941 N N . ALA A 1 120 ? -6.104 1.547 -14.974 1.00 96.69 120 ALA A N 1
ATOM 942 C CA . ALA A 1 120 ? -6.889 2.322 -14.018 1.00 96.69 120 ALA A CA 1
ATOM 943 C C . ALA A 1 120 ? -6.967 3.803 -14.419 1.00 96.69 120 ALA A C 1
ATOM 945 O O . ALA A 1 120 ? -8.056 4.379 -14.452 1.00 96.69 120 ALA A O 1
ATOM 946 N N . ILE A 1 121 ? -5.825 4.382 -14.801 1.00 95.94 121 ILE A N 1
ATOM 947 C CA . ILE A 1 121 ? -5.724 5.759 -15.294 1.00 95.94 121 ILE A CA 1
ATOM 948 C C . ILE A 1 121 ? -6.534 5.931 -16.579 1.00 95.94 121 ILE A C 1
ATOM 950 O O . ILE A 1 121 ? -7.390 6.811 -16.648 1.00 95.94 121 ILE A O 1
ATOM 954 N N . LEU A 1 122 ? -6.326 5.052 -17.563 1.00 96.75 122 LEU A N 1
ATOM 955 C CA . LEU A 1 122 ? -7.018 5.117 -18.848 1.00 96.75 122 LEU A CA 1
ATOM 956 C C . LEU A 1 122 ? -8.544 5.031 -18.698 1.00 96.75 122 LEU A C 1
ATOM 958 O O . LEU A 1 122 ? -9.278 5.765 -19.359 1.00 96.75 122 LEU A O 1
ATOM 962 N N . LEU A 1 123 ? -9.039 4.125 -17.850 1.00 96.44 123 LEU A N 1
ATOM 963 C CA . LEU A 1 123 ? -10.473 3.963 -17.599 1.00 96.44 123 LEU A CA 1
ATOM 964 C C . LEU A 1 123 ? -11.071 5.200 -16.928 1.00 96.44 123 LEU A C 1
ATOM 966 O O . LEU A 1 123 ? -12.135 5.659 -17.341 1.00 96.44 123 LEU A O 1
ATOM 970 N N . TRP A 1 124 ? -10.382 5.750 -15.929 1.00 95.19 124 TRP A N 1
ATOM 971 C CA . TRP A 1 124 ? -10.807 6.963 -15.235 1.00 95.19 124 TRP A CA 1
ATOM 972 C C . TRP A 1 124 ? -10.850 8.179 -16.170 1.00 95.19 124 TRP A C 1
ATOM 974 O O . TRP A 1 124 ? -11.848 8.900 -16.204 1.00 95.19 124 TRP A O 1
ATOM 984 N N . GLU A 1 125 ? -9.822 8.375 -16.997 1.00 94.38 125 GLU A N 1
ATOM 985 C CA . GLU A 1 125 ? -9.784 9.462 -17.984 1.00 94.38 125 GLU A CA 1
ATOM 986 C C . GLU A 1 125 ? -10.888 9.310 -19.034 1.00 94.38 125 GLU A C 1
ATOM 988 O O . GLU A 1 125 ? -11.587 10.273 -19.354 1.00 94.38 125 GLU A O 1
ATOM 993 N N . ARG A 1 126 ? -11.132 8.085 -19.517 1.00 93.50 126 ARG A N 1
ATOM 994 C CA . ARG A 1 126 ? -12.239 7.799 -20.444 1.00 93.50 126 ARG A CA 1
ATOM 995 C C . ARG A 1 126 ? -13.620 7.988 -19.824 1.00 93.50 126 ARG A C 1
ATOM 997 O O . ARG A 1 126 ? -14.565 8.262 -20.559 1.00 93.50 126 ARG A O 1
ATOM 1004 N N . ALA A 1 127 ? -13.737 7.885 -18.503 1.00 92.88 127 ALA A N 1
ATOM 1005 C CA . ALA A 1 127 ? -14.952 8.223 -17.770 1.00 92.88 127 ALA A CA 1
ATOM 1006 C C . ALA A 1 127 ? -15.130 9.742 -17.559 1.00 92.88 127 ALA A C 1
ATOM 1008 O O . ALA A 1 127 ? -16.103 10.158 -16.931 1.00 92.88 127 ALA A O 1
ATOM 1009 N N . GLY A 1 128 ? -14.218 10.574 -18.078 1.00 92.62 128 GLY A N 1
ATOM 1010 C CA . GLY A 1 128 ? -14.251 12.030 -17.925 1.00 92.62 128 GLY A CA 1
ATOM 1011 C C . GLY A 1 128 ? -13.600 12.523 -16.635 1.00 92.62 128 GLY A C 1
ATOM 1012 O O . GLY A 1 128 ? -13.975 13.584 -16.140 1.00 92.62 128 GLY A O 1
ATOM 1013 N N . SER A 1 129 ? -12.662 11.750 -16.079 1.00 93.06 129 SER A N 1
ATOM 1014 C CA . SER A 1 129 ? -11.944 12.060 -14.837 1.00 93.06 129 SER A CA 1
ATOM 1015 C C . SER A 1 129 ? -12.870 12.423 -13.662 1.00 93.06 129 SER A C 1
ATOM 1017 O O . SER A 1 129 ? -12.692 13.464 -13.021 1.00 93.06 129 SER A O 1
ATOM 1019 N N . PRO A 1 130 ? -13.898 11.602 -13.372 1.00 89.19 130 PRO A N 1
ATOM 1020 C CA . PRO A 1 130 ? -14.846 11.881 -12.301 1.00 89.19 130 PRO A CA 1
ATOM 1021 C C . PRO A 1 130 ? -14.154 11.888 -10.935 1.00 89.19 130 PRO A C 1
ATOM 1023 O O . PRO A 1 130 ? -13.219 11.123 -10.690 1.00 89.19 130 PRO A O 1
ATOM 1026 N N . LYS A 1 131 ? -14.675 12.700 -10.011 1.00 79.19 131 LYS A N 1
ATOM 1027 C CA . LYS A 1 131 ? -14.286 12.628 -8.599 1.00 79.19 131 LYS A CA 1
ATOM 1028 C C . LYS A 1 131 ? -14.811 11.335 -7.972 1.00 79.19 131 LYS A C 1
ATOM 1030 O O . LYS A 1 131 ? -15.951 10.931 -8.209 1.00 79.19 131 LYS A O 1
ATOM 1035 N N . SER A 1 132 ? -13.979 10.698 -7.165 1.00 68.00 132 SER A N 1
ATOM 1036 C CA . SER A 1 132 ? -14.118 9.280 -6.813 1.00 68.00 132 SER A CA 1
ATOM 1037 C C . SER A 1 132 ? -14.937 9.007 -5.550 1.00 68.00 132 SER A C 1
ATOM 1039 O O . SER A 1 132 ? -15.379 7.875 -5.350 1.00 68.00 132 SER A O 1
ATOM 1041 N N . GLY A 1 133 ? -15.200 10.043 -4.747 1.00 67.00 133 GLY A N 1
ATOM 1042 C CA . GLY A 1 133 ? -15.629 9.898 -3.352 1.00 67.00 133 GLY A CA 1
ATOM 1043 C C . GLY A 1 133 ? -14.422 9.731 -2.425 1.00 67.00 133 GLY A C 1
ATOM 1044 O O . GLY A 1 133 ? -13.284 9.883 -2.867 1.00 67.00 133 GLY A O 1
ATOM 1045 N N . MET A 1 134 ? -14.668 9.440 -1.149 1.00 71.81 134 MET A N 1
ATOM 1046 C CA . MET A 1 134 ? -13.607 9.251 -0.159 1.00 71.81 134 MET A CA 1
ATOM 1047 C C . MET A 1 134 ? -13.156 7.786 -0.179 1.00 71.81 134 MET A C 1
ATOM 1049 O O . MET A 1 134 ? -13.989 6.895 -0.040 1.00 71.81 134 MET A O 1
ATOM 1053 N N . VAL A 1 135 ? -11.866 7.517 -0.380 1.00 79.50 135 VAL A N 1
ATOM 1054 C CA . VAL A 1 135 ? -11.284 6.185 -0.147 1.00 79.50 135 VAL A CA 1
ATOM 1055 C C . VAL A 1 135 ? -10.066 6.319 0.768 1.00 79.50 135 VAL A C 1
ATOM 1057 O O . VAL A 1 135 ? -9.395 7.352 0.709 1.00 79.50 135 VAL A O 1
ATOM 1060 N N . PRO A 1 136 ? -9.746 5.272 1.544 1.00 79.56 136 PRO A N 1
ATOM 1061 C CA . PRO A 1 136 ? -8.539 5.211 2.360 1.00 79.56 136 PRO A CA 1
ATOM 1062 C C . PRO A 1 136 ? -7.236 5.556 1.616 1.00 79.56 136 PRO A C 1
ATOM 1064 O O . PRO A 1 136 ? -7.037 5.065 0.497 1.00 79.56 136 PRO A O 1
ATOM 1067 N N . PRO A 1 137 ? -6.290 6.275 2.257 1.00 78.31 137 PRO A N 1
ATOM 1068 C CA . PRO A 1 137 ? -4.915 6.482 1.786 1.00 78.31 137 PRO A CA 1
ATOM 1069 C C . PRO A 1 137 ? -4.207 5.231 1.307 1.00 78.31 137 PRO A C 1
ATOM 1071 O O . PRO A 1 137 ? -3.492 5.260 0.308 1.00 78.31 137 PRO A O 1
ATOM 1074 N N . VAL A 1 138 ? -4.414 4.116 2.013 1.00 78.12 138 VAL A N 1
ATOM 1075 C CA . VAL A 1 138 ? -3.797 2.839 1.655 1.00 78.12 138 VAL A CA 1
ATOM 1076 C C . VAL A 1 138 ? -4.188 2.406 0.241 1.00 78.12 138 VAL A C 1
ATOM 1078 O O . VAL A 1 138 ? -3.389 1.759 -0.419 1.00 78.12 138 VAL A O 1
ATOM 1081 N N . ILE A 1 139 ? -5.353 2.827 -0.266 1.00 83.81 139 ILE A N 1
ATOM 1082 C CA . ILE A 1 139 ? -5.786 2.616 -1.652 1.00 83.81 139 ILE A CA 1
ATOM 1083 C C . ILE A 1 139 ? -5.286 3.737 -2.567 1.00 83.81 139 ILE A C 1
ATOM 1085 O O . ILE A 1 139 ? -4.654 3.474 -3.592 1.00 83.81 139 ILE A O 1
ATOM 1089 N N . SER A 1 140 ? -5.598 4.992 -2.233 1.00 84.50 140 SER A N 1
ATOM 1090 C CA . SER A 1 140 ? -5.378 6.132 -3.132 1.00 84.50 140 SER A CA 1
ATOM 1091 C C . SER A 1 140 ? -3.891 6.390 -3.398 1.00 84.50 140 SER A C 1
ATOM 1093 O O . SER A 1 140 ? -3.517 6.671 -4.538 1.00 84.50 140 SER A O 1
ATOM 1095 N N . ASN A 1 141 ? -3.031 6.189 -2.396 1.00 82.69 141 ASN A N 1
ATOM 1096 C CA . ASN A 1 141 ? -1.592 6.443 -2.487 1.00 82.69 141 ASN A CA 1
ATOM 1097 C C . ASN A 1 141 ? -0.812 5.336 -3.218 1.00 82.69 141 ASN A C 1
ATOM 1099 O O . ASN A 1 141 ? 0.407 5.434 -3.332 1.00 82.69 141 ASN A O 1
ATOM 1103 N N . GLN A 1 142 ? -1.471 4.290 -3.728 1.00 83.94 142 GLN A N 1
ATOM 1104 C CA . GLN A 1 142 ? -0.810 3.291 -4.582 1.00 83.94 142 GLN A CA 1
ATOM 1105 C C . GLN A 1 142 ? -0.536 3.809 -6.000 1.00 83.94 142 GLN A C 1
ATOM 1107 O O . GLN A 1 142 ? 0.232 3.194 -6.739 1.00 83.94 142 GLN A O 1
ATOM 1112 N N . SER A 1 143 ? -1.173 4.911 -6.413 1.00 86.50 143 SER A N 1
ATOM 1113 C CA . SER A 1 143 ? -1.026 5.490 -7.750 1.00 86.50 143 SER A CA 1
ATOM 1114 C C . SER A 1 143 ? -0.466 6.903 -7.701 1.00 86.50 143 SER A C 1
ATOM 1116 O O . SER A 1 143 ? -0.859 7.709 -6.865 1.00 86.50 143 SER A O 1
ATOM 1118 N N . SER A 1 144 ? 0.344 7.253 -8.703 1.00 82.12 144 SER A N 1
ATOM 1119 C CA . SER A 1 144 ? 0.711 8.645 -8.988 1.00 82.12 144 SER A CA 1
ATOM 1120 C C . SER A 1 144 ? -0.474 9.509 -9.445 1.00 82.12 144 SER A C 1
ATOM 1122 O O . SER A 1 144 ? -0.367 10.734 -9.459 1.00 82.12 144 SER A O 1
ATOM 1124 N N . LYS A 1 145 ? -1.615 8.895 -9.796 1.00 89.69 145 LYS A N 1
ATOM 1125 C CA . LYS A 1 145 ? -2.907 9.565 -10.008 1.00 89.69 145 LYS A CA 1
ATOM 1126 C C . LYS A 1 145 ? -3.930 9.046 -8.976 1.00 89.69 145 LYS A C 1
ATOM 1128 O O . LYS A 1 145 ? -4.739 8.177 -9.318 1.00 89.69 145 LYS A O 1
ATOM 1133 N N . PRO A 1 146 ? -3.932 9.566 -7.731 1.00 87.88 146 PRO A N 1
ATOM 1134 C CA . PRO A 1 146 ? -4.772 9.054 -6.643 1.00 87.88 146 PRO A CA 1
ATOM 1135 C C . PRO A 1 146 ? -6.270 9.025 -6.955 1.00 87.88 146 PRO A C 1
ATOM 1137 O O . PRO A 1 146 ? -6.955 8.071 -6.586 1.00 87.88 146 PRO A O 1
ATOM 1140 N N . ASP A 1 147 ? -6.787 10.011 -7.693 1.00 89.00 147 ASP A N 1
ATOM 1141 C CA . ASP A 1 147 ? -8.191 10.029 -8.124 1.00 89.00 147 ASP A CA 1
ATOM 1142 C C . ASP A 1 147 ? -8.554 8.808 -8.980 1.00 89.00 147 ASP A C 1
ATOM 1144 O O . ASP A 1 147 ? -9.623 8.225 -8.789 1.00 89.00 147 ASP A O 1
ATOM 1148 N N . ALA A 1 148 ? -7.658 8.366 -9.869 1.00 92.88 148 ALA A N 1
ATOM 1149 C CA . ALA A 1 148 ? -7.893 7.202 -10.717 1.00 92.88 148 ALA A CA 1
ATOM 1150 C C . ALA A 1 148 ? -7.968 5.911 -9.892 1.00 92.88 148 ALA A C 1
ATOM 1152 O O . ALA A 1 148 ? -8.935 5.160 -10.032 1.00 92.88 148 ALA A O 1
ATOM 1153 N N . ALA A 1 149 ? -6.998 5.689 -8.994 1.00 91.06 149 ALA A N 1
ATOM 1154 C CA . ALA A 1 149 ? -7.000 4.558 -8.058 1.00 91.06 149 ALA A CA 1
ATOM 1155 C C . ALA A 1 149 ? -8.268 4.550 -7.196 1.00 91.06 149 ALA A C 1
ATOM 1157 O O . ALA A 1 149 ? -8.950 3.532 -7.064 1.00 91.06 149 ALA A O 1
ATOM 1158 N N . SER A 1 150 ? -8.633 5.726 -6.691 1.00 89.19 150 SER A N 1
ATOM 1159 C CA . SER A 1 150 ? -9.823 5.906 -5.871 1.00 89.19 150 SER A CA 1
ATOM 1160 C C . SER A 1 150 ? -11.094 5.595 -6.651 1.00 89.19 150 SER A C 1
ATOM 1162 O O . SER A 1 150 ? -11.997 4.944 -6.134 1.00 89.19 150 SER A O 1
ATOM 1164 N N . TRP A 1 151 ? -11.177 6.020 -7.915 1.00 91.50 151 TRP A N 1
ATOM 1165 C CA . TRP A 1 151 ? -12.365 5.813 -8.737 1.00 91.50 151 TRP A CA 1
ATOM 1166 C C . TRP A 1 151 ? -12.556 4.339 -9.083 1.00 91.50 151 TRP A C 1
ATOM 1168 O O . TRP A 1 151 ? -13.671 3.824 -8.957 1.00 91.50 151 TRP A O 1
ATOM 1178 N N . VAL A 1 152 ? -11.488 3.642 -9.487 1.00 93.50 152 VAL A N 1
ATOM 1179 C CA . VAL A 1 152 ? -11.595 2.216 -9.817 1.00 93.50 152 VAL A CA 1
ATOM 1180 C C . VAL A 1 152 ? -11.929 1.368 -8.592 1.00 93.50 152 VAL A C 1
ATOM 1182 O O . VAL A 1 152 ? -12.722 0.433 -8.715 1.00 93.50 152 VAL A O 1
ATOM 1185 N N . TYR A 1 153 ? -11.412 1.727 -7.415 1.00 91.31 153 TYR A N 1
ATOM 1186 C CA . TYR A 1 153 ? -11.725 1.040 -6.164 1.00 91.31 153 TYR A CA 1
ATOM 1187 C C . TYR A 1 153 ? -13.155 1.302 -5.702 1.00 91.31 153 TYR A C 1
ATOM 1189 O O . TYR A 1 153 ? -13.937 0.365 -5.513 1.00 91.31 153 TYR A O 1
ATOM 1197 N N . ALA A 1 154 ? -13.528 2.578 -5.574 1.00 88.88 154 ALA A N 1
ATOM 1198 C CA . ALA A 1 154 ? -14.820 2.984 -5.034 1.00 88.88 154 ALA A CA 1
ATOM 1199 C C . ALA A 1 154 ? -15.992 2.462 -5.870 1.00 88.88 154 ALA A C 1
ATOM 1201 O O . ALA A 1 154 ? -17.071 2.269 -5.328 1.00 88.88 154 ALA A O 1
ATOM 1202 N N . ASN A 1 155 ? -15.806 2.218 -7.170 1.00 90.00 155 ASN A N 1
ATOM 1203 C CA . ASN A 1 155 ? -16.843 1.655 -8.042 1.00 90.00 155 ASN A CA 1
ATOM 1204 C C . ASN A 1 155 ? -16.717 0.137 -8.263 1.00 90.00 155 ASN A C 1
ATOM 1206 O O . ASN A 1 155 ? -17.398 -0.411 -9.128 1.00 90.00 155 ASN A O 1
ATOM 1210 N N . GLY A 1 156 ? -15.826 -0.545 -7.537 1.00 90.06 156 GLY A N 1
ATOM 1211 C CA . GLY A 1 156 ? -15.654 -1.995 -7.636 1.00 90.06 156 GLY A CA 1
ATOM 1212 C C . GLY A 1 156 ? -15.093 -2.469 -8.981 1.00 90.06 156 GLY A C 1
ATOM 1213 O O . GLY A 1 156 ? -15.212 -3.644 -9.322 1.00 90.06 156 GLY A O 1
ATOM 1214 N N . ILE A 1 157 ? -14.490 -1.571 -9.770 1.00 94.12 157 ILE A N 1
ATOM 1215 C CA . ILE A 1 157 ? -13.826 -1.929 -11.028 1.00 94.12 157 ILE A CA 1
ATOM 1216 C C . ILE A 1 157 ? -12.581 -2.755 -10.701 1.00 94.12 157 ILE A C 1
ATOM 1218 O O . ILE A 1 157 ? -12.396 -3.845 -11.250 1.00 94.12 157 ILE A O 1
ATOM 1222 N N . MET A 1 158 ? -11.768 -2.253 -9.769 1.00 92.88 158 MET A N 1
ATOM 1223 C CA . MET A 1 158 ? -10.515 -2.853 -9.327 1.00 92.88 158 MET A CA 1
ATOM 1224 C C . MET A 1 158 ? -10.397 -2.717 -7.808 1.00 92.88 158 MET A C 1
ATOM 1226 O O . MET A 1 158 ? -10.255 -1.607 -7.316 1.00 92.88 158 MET A O 1
ATOM 1230 N N . THR A 1 159 ? -10.462 -3.829 -7.075 1.00 84.25 159 THR A N 1
ATOM 1231 C CA . THR A 1 159 ? -10.439 -3.827 -5.597 1.00 84.25 159 THR A CA 1
ATOM 1232 C C . THR A 1 159 ? -9.229 -4.531 -4.989 1.00 84.25 159 THR A C 1
ATOM 1234 O O . THR A 1 159 ? -8.954 -4.319 -3.818 1.00 84.25 159 THR A O 1
ATOM 1237 N N . GLY A 1 160 ? -8.501 -5.338 -5.769 1.00 79.69 160 GLY A N 1
ATOM 1238 C CA . GLY A 1 160 ? -7.485 -6.252 -5.232 1.00 79.69 160 GLY A CA 1
ATOM 1239 C C . GLY A 1 160 ? -8.101 -7.541 -4.680 1.00 79.69 160 GLY A C 1
ATOM 1240 O O . GLY A 1 160 ? -9.300 -7.583 -4.400 1.00 79.69 160 GLY A O 1
ATOM 1241 N N . ASP A 1 161 ? -7.290 -8.592 -4.552 1.00 71.56 161 ASP A N 1
ATOM 1242 C CA . ASP A 1 161 ? -7.740 -9.891 -4.015 1.00 71.56 161 ASP A CA 1
ATOM 1243 C C . ASP A 1 161 ? -7.915 -9.848 -2.489 1.00 71.56 161 ASP A C 1
ATOM 1245 O O . ASP A 1 161 ? -8.731 -10.571 -1.925 1.00 71.56 161 ASP A O 1
ATOM 1249 N N . ASP A 1 162 ? -7.153 -8.979 -1.825 1.00 69.69 162 ASP A N 1
ATOM 1250 C CA . ASP A 1 162 ? -7.171 -8.741 -0.380 1.00 69.69 162 ASP A CA 1
ATOM 1251 C C . ASP A 1 162 ? -7.941 -7.468 0.010 1.00 69.69 162 ASP A C 1
ATOM 1253 O O . ASP A 1 162 ? -7.963 -7.101 1.182 1.00 69.69 162 ASP A O 1
ATOM 1257 N N . TYR A 1 163 ? -8.581 -6.802 -0.960 1.00 78.88 163 TYR A N 1
ATOM 1258 C CA . TYR A 1 163 ? -9.313 -5.536 -0.808 1.00 78.88 163 TYR A CA 1
ATOM 1259 C C . TYR A 1 163 ? -8.483 -4.331 -0.350 1.00 78.88 163 TYR A C 1
ATOM 1261 O O . TYR A 1 163 ? -9.055 -3.259 -0.122 1.00 78.88 163 TYR A O 1
ATOM 1269 N N . VAL A 1 164 ? -7.160 -4.486 -0.259 1.00 77.00 164 VAL A N 1
ATOM 1270 C CA . VAL A 1 164 ? -6.234 -3.436 0.172 1.00 77.00 164 VAL A CA 1
ATOM 1271 C C . VAL A 1 164 ? -5.217 -3.117 -0.917 1.00 77.00 164 VAL A C 1
ATOM 1273 O O . VAL A 1 164 ? -4.941 -1.948 -1.136 1.00 77.00 164 VAL A O 1
ATOM 1276 N N . ASN A 1 165 ? -4.696 -4.096 -1.659 1.00 81.06 165 ASN A N 1
ATOM 1277 C CA . ASN A 1 165 ? -3.681 -3.872 -2.686 1.00 81.06 165 ASN A CA 1
ATOM 1278 C C . ASN A 1 165 ? -4.268 -3.985 -4.101 1.00 81.06 165 ASN A C 1
ATOM 1280 O O . ASN A 1 165 ? -4.634 -5.063 -4.577 1.00 81.06 165 ASN A O 1
ATOM 1284 N N . LEU A 1 166 ? -4.315 -2.862 -4.821 1.00 84.81 166 LEU A N 1
ATOM 1285 C CA . LEU A 1 166 ? -4.782 -2.809 -6.205 1.00 84.81 166 LEU A CA 1
ATOM 1286 C C . LEU A 1 166 ? -3.821 -3.496 -7.178 1.00 84.81 166 LEU A C 1
ATOM 1288 O O . LEU A 1 166 ? -4.246 -3.841 -8.288 1.00 84.81 166 LEU A O 1
ATOM 1292 N N . ARG A 1 167 ? -2.561 -3.697 -6.770 1.00 82.94 167 ARG A N 1
ATOM 1293 C CA . ARG A 1 167 ? -1.472 -4.292 -7.552 1.00 82.94 167 ARG A CA 1
ATOM 1294 C C . ARG A 1 167 ? -1.208 -3.534 -8.847 1.00 82.94 167 ARG A C 1
ATOM 1296 O O . ARG A 1 167 ? -1.151 -4.119 -9.920 1.00 82.94 167 ARG A O 1
ATOM 1303 N N . LEU A 1 168 ? -1.096 -2.208 -8.778 1.00 88.12 168 LEU A N 1
ATOM 1304 C CA . LEU A 1 168 ? -1.048 -1.364 -9.981 1.00 88.12 168 LEU A CA 1
ATOM 1305 C C . LEU A 1 168 ? 0.146 -1.657 -10.904 1.00 88.12 168 LEU A C 1
ATOM 1307 O O . LEU A 1 168 ? 0.041 -1.422 -12.105 1.00 88.12 168 LEU A O 1
ATOM 1311 N N . SER A 1 169 ? 1.236 -2.213 -10.379 1.00 85.69 169 SER A N 1
ATOM 1312 C CA . SER A 1 169 ? 2.405 -2.618 -11.171 1.00 85.69 169 SER A CA 1
ATOM 1313 C C . SER A 1 169 ? 2.245 -3.972 -11.868 1.00 85.69 169 SER A C 1
ATOM 1315 O O . SER A 1 169 ? 2.996 -4.263 -12.799 1.00 85.69 169 SER A O 1
ATOM 1317 N N . ASP A 1 170 ? 1.284 -4.801 -11.450 1.00 86.75 170 ASP A N 1
ATOM 1318 C CA . ASP A 1 170 ? 1.085 -6.121 -12.045 1.00 86.75 170 ASP A CA 1
ATOM 1319 C C . ASP A 1 170 ? 0.501 -5.989 -13.454 1.00 86.75 170 ASP A C 1
ATOM 1321 O O . ASP A 1 170 ? -0.309 -5.104 -13.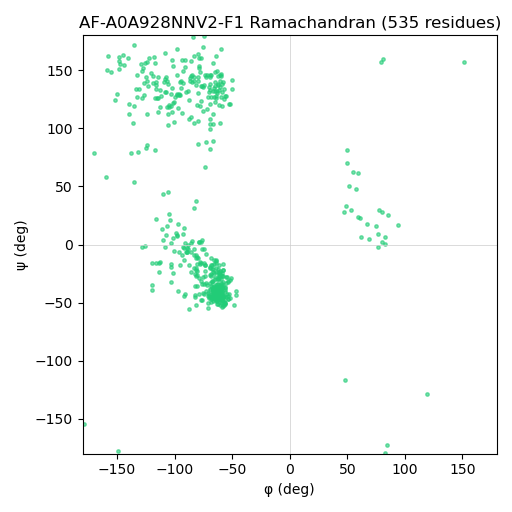758 1.00 86.75 170 ASP A O 1
ATOM 1325 N N . THR A 1 171 ? 0.903 -6.907 -14.330 1.00 93.31 171 THR A N 1
ATOM 1326 C CA . THR A 1 171 ? 0.366 -7.003 -15.688 1.00 93.31 171 THR A CA 1
ATOM 1327 C C . THR A 1 171 ? -0.994 -7.685 -15.694 1.00 93.31 171 THR A C 1
ATOM 1329 O O . THR A 1 171 ? -1.266 -8.531 -14.847 1.00 93.31 171 THR A O 1
ATOM 1332 N N . LEU A 1 172 ? -1.821 -7.384 -16.691 1.00 93.31 172 LEU A N 1
ATOM 1333 C CA . LEU A 1 172 ? -3.150 -7.982 -16.820 1.00 93.31 172 LEU A CA 1
ATOM 1334 C C . LEU A 1 172 ? -3.159 -9.229 -17.700 1.00 93.31 172 LEU A C 1
ATOM 1336 O O . LEU A 1 172 ? -2.593 -9.243 -18.794 1.00 93.31 172 LEU A O 1
ATOM 1340 N N . THR A 1 173 ? -3.909 -10.238 -17.272 1.00 96.88 173 THR A N 1
ATOM 1341 C CA . THR A 1 173 ? -4.375 -11.316 -18.150 1.00 96.88 173 THR A CA 1
ATOM 1342 C C . THR A 1 173 ? -5.552 -10.855 -19.023 1.00 96.88 173 THR A C 1
ATOM 1344 O O . THR A 1 173 ? -6.250 -9.885 -18.707 1.00 96.88 173 THR A O 1
ATOM 1347 N N . ARG A 1 174 ? -5.838 -11.558 -20.130 1.00 97.06 174 ARG A N 1
ATOM 1348 C CA . ARG A 1 174 ? -7.003 -11.257 -20.994 1.00 97.06 174 ARG A CA 1
ATOM 1349 C C . ARG A 1 174 ? -8.338 -11.354 -20.260 1.00 97.06 174 ARG A C 1
ATOM 1351 O O . ARG A 1 174 ? -9.246 -10.570 -20.555 1.00 97.06 174 ARG A O 1
ATOM 1358 N N . ALA A 1 175 ? -8.473 -12.293 -19.323 1.00 96.81 175 ALA A N 1
ATOM 1359 C CA . ALA A 1 175 ? -9.667 -12.427 -18.492 1.00 96.81 175 ALA A CA 1
ATOM 1360 C C . ALA A 1 175 ? -9.868 -11.196 -17.591 1.00 96.81 175 ALA A C 1
ATOM 1362 O O . ALA A 1 175 ? -10.961 -10.628 -17.555 1.00 96.81 175 ALA A O 1
ATOM 1363 N N . GLU A 1 176 ? -8.806 -10.728 -16.933 1.00 96.75 176 GLU A N 1
ATOM 1364 C CA . GLU A 1 176 ? -8.849 -9.521 -16.102 1.00 96.75 176 GLU A CA 1
ATOM 1365 C C . GLU A 1 176 ? -9.121 -8.265 -16.920 1.00 96.75 176 GLU A C 1
ATOM 1367 O O . GLU A 1 176 ? -10.010 -7.494 -16.563 1.00 96.75 176 GLU A O 1
ATOM 1372 N N . ALA A 1 177 ? -8.442 -8.088 -18.055 1.00 97.69 177 ALA A N 1
ATOM 1373 C CA . ALA A 1 177 ? -8.702 -6.971 -18.958 1.00 97.69 177 ALA A CA 1
ATOM 1374 C C . ALA A 1 177 ? -10.184 -6.912 -19.374 1.00 97.69 177 ALA A C 1
ATOM 1376 O O . ALA A 1 177 ? -10.797 -5.845 -19.349 1.00 97.69 177 ALA A O 1
ATOM 1377 N N . SER A 1 178 ? -10.786 -8.066 -19.680 1.00 97.69 178 SER A N 1
ATOM 1378 C CA . SER A 1 178 ? -12.208 -8.165 -20.032 1.00 97.69 178 SER A CA 1
ATOM 1379 C C . SER A 1 178 ? -13.118 -7.753 -18.871 1.00 97.69 178 SER A C 1
ATOM 1381 O O . SER A 1 178 ? -14.048 -6.968 -19.056 1.00 97.69 178 SER A O 1
ATOM 1383 N N . ALA A 1 179 ? -12.821 -8.223 -17.657 1.00 97.19 179 ALA A N 1
ATOM 1384 C CA . ALA A 1 179 ? -13.571 -7.860 -16.460 1.00 97.19 179 ALA A CA 1
ATOM 1385 C C . ALA A 1 179 ? -13.513 -6.353 -16.165 1.00 97.19 179 ALA A C 1
ATOM 1387 O O . ALA A 1 179 ? -14.549 -5.742 -15.907 1.00 97.19 179 ALA A O 1
ATOM 1388 N N . LEU A 1 180 ? -12.330 -5.735 -16.252 1.00 97.38 180 LEU A N 1
ATOM 1389 C CA . LEU A 1 180 ? -12.155 -4.299 -16.007 1.00 97.38 180 LEU A CA 1
ATOM 1390 C C . LEU A 1 180 ? -12.914 -3.441 -17.032 1.00 97.38 180 LEU A C 1
ATOM 1392 O O . LEU A 1 180 ? -13.550 -2.450 -16.661 1.00 97.38 180 LEU A O 1
ATOM 1396 N N . ILE A 1 181 ? -12.910 -3.837 -18.310 1.00 97.06 181 ILE A N 1
ATOM 1397 C CA . ILE A 1 181 ? -13.673 -3.149 -19.363 1.00 97.06 181 ILE A CA 1
ATOM 1398 C C . ILE A 1 181 ? -15.179 -3.235 -19.081 1.00 97.06 181 ILE A C 1
ATOM 1400 O O . ILE A 1 181 ? -15.867 -2.219 -19.133 1.00 97.06 181 ILE A O 1
ATOM 1404 N N . VAL A 1 182 ? -15.715 -4.413 -18.748 1.00 96.94 182 VAL A N 1
ATOM 1405 C CA . VAL A 1 182 ? -17.158 -4.548 -18.469 1.00 96.94 182 VAL A CA 1
ATOM 1406 C C . VAL A 1 182 ? -17.560 -3.792 -17.205 1.00 96.94 182 VAL A C 1
ATOM 1408 O O . VAL A 1 182 ? -18.541 -3.054 -17.219 1.00 96.94 182 VAL A O 1
ATOM 1411 N N . ARG A 1 183 ? -16.794 -3.924 -16.116 1.00 96.50 183 ARG A N 1
ATOM 1412 C CA . ARG A 1 183 ? -17.092 -3.223 -14.858 1.00 96.50 183 ARG A CA 1
ATOM 1413 C C . ARG A 1 183 ? -17.092 -1.711 -15.045 1.00 96.50 183 ARG A C 1
ATOM 1415 O O . ARG A 1 183 ? -18.028 -1.060 -14.596 1.00 96.50 183 ARG A O 1
ATOM 1422 N N . SER A 1 184 ? -16.100 -1.164 -15.749 1.00 95.69 184 SER A N 1
ATOM 1423 C CA . SER A 1 184 ? -16.030 0.280 -16.011 1.00 95.69 184 SER A CA 1
ATOM 1424 C C . SER A 1 184 ? -17.198 0.792 -16.857 1.00 95.69 184 SER A C 1
ATOM 1426 O O . SER A 1 184 ? -17.740 1.848 -16.544 1.00 95.69 184 SER A O 1
ATOM 1428 N N . ARG A 1 185 ? -17.655 0.029 -17.861 1.00 93.31 185 ARG A N 1
ATOM 1429 C CA . ARG A 1 185 ? -18.855 0.363 -18.656 1.00 93.31 185 ARG A CA 1
ATOM 1430 C C . ARG A 1 185 ? -20.138 0.419 -17.827 1.00 93.31 185 ARG A C 1
ATOM 1432 O O . ARG A 1 185 ? -21.051 1.159 -18.176 1.00 93.31 185 ARG A O 1
ATOM 1439 N N . ASN A 1 186 ? -20.206 -0.357 -16.749 1.00 93.25 186 ASN A N 1
ATOM 1440 C CA . ASN A 1 186 ? -21.388 -0.443 -15.896 1.00 93.25 186 ASN A CA 1
ATOM 1441 C C . ASN A 1 186 ? -21.435 0.644 -14.808 1.00 93.25 186 ASN A C 1
ATOM 1443 O O . ASN A 1 186 ? -22.451 0.758 -14.115 1.00 93.25 186 ASN A O 1
ATOM 1447 N N . VAL A 1 187 ? -20.378 1.451 -14.649 1.00 92.25 187 VAL A N 1
ATOM 1448 C CA . VAL A 1 187 ? -20.353 2.537 -13.661 1.00 92.25 187 VAL A CA 1
ATOM 1449 C C . VAL A 1 187 ? -21.281 3.675 -14.074 1.00 92.25 187 VAL A C 1
ATOM 1451 O O . VAL A 1 187 ? -21.180 4.228 -15.166 1.00 92.25 187 VAL A O 1
ATOM 1454 N N . ASN A 1 188 ? -22.178 4.053 -13.167 1.00 89.12 188 ASN A N 1
ATOM 1455 C CA . ASN A 1 188 ? -23.111 5.163 -13.309 1.00 89.12 188 ASN A CA 1
ATOM 1456 C C . ASN A 1 188 ? -23.417 5.794 -11.933 1.00 89.12 188 ASN A C 1
ATOM 1458 O O . ASN A 1 188 ? -22.867 5.386 -10.911 1.00 89.12 188 ASN A O 1
ATOM 1462 N N . SER A 1 189 ? -24.294 6.801 -11.888 1.00 82.88 189 SER A N 1
ATOM 1463 C CA . SER A 1 189 ? -24.616 7.534 -10.652 1.00 82.88 189 SER A CA 1
ATOM 1464 C C . SER A 1 189 ? -25.295 6.695 -9.560 1.00 82.88 189 SER A C 1
ATOM 1466 O O . SER A 1 189 ? -25.326 7.129 -8.412 1.00 82.88 189 SER A O 1
ATOM 1468 N N . GLN A 1 190 ? -25.829 5.517 -9.892 1.00 85.19 190 GLN A N 1
ATOM 1469 C CA . GLN A 1 190 ? -26.481 4.593 -8.959 1.00 85.19 190 GLN A CA 1
ATOM 1470 C C . GLN A 1 190 ? -25.576 3.432 -8.529 1.00 85.19 190 GLN A C 1
ATOM 1472 O O . GLN A 1 190 ? -25.986 2.633 -7.688 1.00 85.19 190 GLN A O 1
ATOM 1477 N N . THR A 1 191 ? -24.370 3.304 -9.095 1.00 85.81 191 THR A N 1
ATOM 1478 C CA . THR A 1 191 ? -23.437 2.225 -8.748 1.00 85.81 191 THR A CA 1
ATOM 1479 C C . THR A 1 191 ? -23.109 2.275 -7.250 1.00 85.81 191 THR A C 1
ATOM 1481 O O . THR A 1 191 ? -22.570 3.288 -6.789 1.00 85.81 191 THR A O 1
ATOM 1484 N N . PRO A 1 192 ? -23.414 1.209 -6.478 1.00 83.12 192 PRO A N 1
ATOM 1485 C CA . PRO A 1 192 ? -23.064 1.145 -5.066 1.00 83.12 192 PRO A CA 1
ATOM 1486 C C . PRO A 1 192 ? -21.557 1.275 -4.885 1.00 83.12 192 PRO A C 1
ATOM 1488 O O . PRO A 1 192 ? -20.782 0.687 -5.642 1.00 83.12 192 PRO A O 1
ATOM 1491 N N . LYS A 1 193 ? -21.147 2.047 -3.880 1.00 84.38 193 LYS A N 1
ATOM 1492 C CA . LYS A 1 193 ? -19.731 2.244 -3.597 1.00 84.38 193 LYS A CA 1
ATOM 1493 C C . LYS A 1 193 ? -19.170 1.098 -2.759 1.00 84.38 193 LYS A C 1
ATOM 1495 O O . LYS A 1 193 ? -19.837 0.606 -1.849 1.00 84.38 193 LYS A O 1
ATOM 1500 N N . THR A 1 194 ? -17.948 0.682 -3.078 1.00 83.19 194 THR A N 1
ATOM 1501 C CA . THR A 1 194 ? -17.202 -0.322 -2.312 1.00 83.19 194 THR A CA 1
ATOM 1502 C C . THR A 1 194 ? -16.918 0.209 -0.912 1.00 83.19 194 THR A C 1
ATOM 1504 O O . THR A 1 194 ? -16.322 1.273 -0.762 1.00 83.19 194 THR A O 1
ATOM 1507 N N . ASN A 1 195 ? -17.296 -0.553 0.112 1.00 80.31 195 ASN A N 1
ATOM 1508 C CA . ASN A 1 195 ? -16.971 -0.244 1.497 1.00 80.31 195 ASN A CA 1
ATOM 1509 C C . ASN A 1 195 ? -15.682 -0.978 1.900 1.00 80.31 195 ASN A C 1
ATOM 1511 O O . ASN A 1 195 ? -15.658 -2.207 1.954 1.00 80.31 195 ASN A O 1
ATOM 1515 N N . PHE A 1 196 ? -14.613 -0.218 2.151 1.00 80.62 196 PHE A N 1
ATOM 1516 C CA . PHE A 1 196 ? -13.311 -0.757 2.549 1.00 80.62 196 PHE A CA 1
ATOM 1517 C C . PHE A 1 196 ? -13.425 -1.571 3.844 1.00 80.62 196 PHE A C 1
ATOM 1519 O O . PHE A 1 196 ? -13.102 -2.757 3.871 1.00 80.62 196 PHE A O 1
ATOM 1526 N N . TYR A 1 197 ? -13.993 -0.970 4.891 1.00 82.56 197 TYR A N 1
ATOM 1527 C CA . TYR A 1 197 ? -14.108 -1.573 6.216 1.00 82.56 197 TYR A CA 1
ATOM 1528 C C . TYR A 1 197 ? -14.825 -2.935 6.223 1.00 82.56 197 TYR A C 1
ATOM 1530 O O . TYR A 1 197 ? -14.431 -3.841 6.962 1.00 82.56 197 TYR A O 1
ATOM 1538 N N . SER A 1 198 ? -15.883 -3.101 5.419 1.00 81.44 198 SER A N 1
ATOM 1539 C CA . SER A 1 198 ? -16.655 -4.353 5.397 1.00 81.44 198 SER A CA 1
ATOM 1540 C C . SER A 1 198 ? -16.024 -5.465 4.563 1.00 81.44 198 SER A C 1
ATOM 1542 O O . SER A 1 198 ? -16.364 -6.627 4.773 1.00 81.44 198 SER A O 1
ATOM 1544 N N . ASN A 1 199 ? -15.166 -5.117 3.603 1.00 81.31 199 ASN A N 1
ATOM 1545 C CA . ASN A 1 199 ? -14.655 -6.061 2.609 1.00 81.31 199 ASN A CA 1
ATOM 1546 C C . ASN A 1 199 ? -13.235 -6.550 2.912 1.00 81.31 199 ASN A C 1
ATOM 1548 O O . ASN A 1 199 ? -12.860 -7.632 2.469 1.00 81.31 199 ASN A O 1
ATOM 1552 N N . VAL A 1 200 ? -12.458 -5.767 3.662 1.00 81.50 200 VAL A N 1
ATOM 1553 C CA . VAL A 1 200 ? -11.108 -6.140 4.092 1.00 81.50 200 VAL A CA 1
ATOM 1554 C C . VAL A 1 200 ? -11.163 -7.331 5.051 1.00 81.50 200 VAL A C 1
ATOM 1556 O O . VAL A 1 200 ? -11.976 -7.372 5.979 1.00 81.50 200 VAL A O 1
ATOM 1559 N N . ASP A 1 201 ? -10.283 -8.307 4.813 1.00 82.25 201 ASP A N 1
ATOM 1560 C CA . ASP A 1 201 ? -10.168 -9.521 5.624 1.00 82.25 201 ASP A CA 1
ATOM 1561 C C . ASP A 1 201 ? -9.862 -9.167 7.090 1.00 82.25 201 ASP A C 1
ATOM 1563 O O . ASP A 1 201 ? -8.946 -8.397 7.386 1.00 82.25 201 ASP A O 1
ATOM 1567 N N . SER A 1 202 ? -10.609 -9.750 8.032 1.00 82.50 202 SER A N 1
ATOM 1568 C CA . SER A 1 202 ? -10.436 -9.498 9.467 1.00 82.50 202 SER A CA 1
ATOM 1569 C C . SER A 1 202 ? -9.015 -9.759 9.972 1.00 82.50 202 SER A C 1
ATOM 1571 O O . SER A 1 202 ? -8.575 -9.108 10.923 1.00 82.50 202 SER A O 1
ATOM 1573 N N . LYS A 1 203 ? -8.264 -10.663 9.331 1.00 83.19 203 LYS A N 1
ATOM 1574 C CA . LYS A 1 203 ? -6.875 -10.937 9.698 1.00 83.19 203 LYS A CA 1
ATOM 1575 C C . LYS A 1 203 ? -5.969 -9.731 9.461 1.00 83.19 203 LYS A C 1
ATOM 1577 O O . LYS A 1 203 ? -5.008 -9.547 10.202 1.00 83.19 203 LYS A O 1
ATOM 1582 N N . ILE A 1 204 ? -6.286 -8.891 8.477 1.00 82.75 204 ILE A N 1
ATOM 1583 C CA . ILE A 1 204 ? -5.556 -7.650 8.203 1.00 82.75 204 ILE A CA 1
ATOM 1584 C C . ILE A 1 204 ? -5.691 -6.708 9.397 1.00 82.75 204 ILE A C 1
ATOM 1586 O O . ILE A 1 204 ? -4.682 -6.259 9.932 1.00 82.75 204 ILE A O 1
ATOM 1590 N N . PHE A 1 205 ? -6.914 -6.500 9.891 1.00 87.31 205 PHE A N 1
ATOM 1591 C CA . PHE A 1 205 ? -7.156 -5.656 11.062 1.00 87.31 205 PHE A CA 1
ATOM 1592 C C . PHE A 1 205 ? -6.498 -6.200 12.332 1.00 87.31 205 PHE A C 1
ATOM 1594 O O . PHE A 1 205 ? -5.891 -5.436 13.082 1.00 87.31 205 PHE A O 1
ATOM 1601 N N . GLU A 1 206 ? -6.578 -7.512 12.565 1.00 87.19 206 GLU A N 1
ATOM 1602 C CA . GLU A 1 206 ? -5.887 -8.151 13.687 1.00 87.19 206 GLU A CA 1
ATOM 1603 C C . GLU A 1 206 ? -4.371 -7.905 13.621 1.00 87.19 206 GLU A C 1
ATOM 1605 O O . GLU A 1 206 ? -3.748 -7.549 14.622 1.00 87.19 206 GLU A O 1
ATOM 1610 N N . ASN A 1 207 ? -3.769 -8.067 12.442 1.00 82.81 207 ASN A N 1
ATOM 1611 C CA . ASN A 1 207 ? -2.332 -7.893 12.266 1.00 82.81 207 ASN A CA 1
ATOM 1612 C C . ASN A 1 207 ? -1.905 -6.430 12.398 1.00 82.81 207 ASN A C 1
ATOM 1614 O O . ASN A 1 207 ? -0.961 -6.157 13.135 1.00 82.81 207 ASN A O 1
ATOM 1618 N N . THR A 1 208 ? -2.615 -5.491 11.764 1.00 84.31 208 THR A N 1
ATOM 1619 C CA . THR A 1 208 ? -2.349 -4.051 11.905 1.00 84.31 208 THR A CA 1
ATOM 1620 C C . THR A 1 208 ? -2.376 -3.633 13.371 1.00 84.31 208 THR A C 1
ATOM 1622 O O . THR A 1 208 ? -1.470 -2.943 13.836 1.00 84.31 208 THR A O 1
ATOM 1625 N N . TYR A 1 209 ? -3.375 -4.101 14.123 1.00 88.00 209 TYR A N 1
ATOM 1626 C CA . TYR A 1 209 ? -3.479 -3.827 15.551 1.00 88.00 209 TYR A CA 1
ATOM 1627 C C . TYR A 1 209 ? -2.291 -4.403 16.341 1.00 88.00 209 TYR A C 1
ATOM 1629 O O . TYR A 1 209 ? -1.696 -3.719 17.175 1.00 88.00 209 TYR A O 1
ATOM 1637 N N . ASN A 1 210 ? -1.930 -5.663 16.079 1.00 81.75 210 ASN A N 1
ATOM 1638 C CA . ASN A 1 210 ? -0.915 -6.375 16.855 1.00 81.75 210 ASN A CA 1
ATOM 1639 C C . ASN A 1 210 ? 0.529 -5.961 16.520 1.00 81.75 210 ASN A C 1
ATOM 1641 O O . ASN A 1 210 ? 1.382 -6.018 17.406 1.00 81.75 210 ASN A O 1
ATOM 1645 N N . TRP A 1 211 ? 0.831 -5.562 15.279 1.00 78.38 211 TRP A N 1
ATOM 1646 C CA . TRP A 1 211 ? 2.192 -5.191 14.863 1.00 78.38 211 TRP A CA 1
ATOM 1647 C C . TRP A 1 211 ? 2.663 -3.880 15.484 1.00 78.38 211 TRP A C 1
ATOM 1649 O O . TRP A 1 211 ? 3.771 -3.816 16.010 1.00 78.38 211 TRP A O 1
ATOM 1659 N N . LEU A 1 212 ? 1.799 -2.863 15.504 1.00 76.19 212 LEU A N 1
ATOM 1660 C CA . LEU A 1 212 ? 2.139 -1.560 16.076 1.00 76.19 212 LEU A CA 1
ATOM 1661 C C . LEU A 1 212 ? 2.346 -1.621 17.598 1.00 76.19 212 LEU A C 1
ATOM 1663 O O . LEU A 1 212 ? 3.036 -0.771 18.154 1.00 76.19 212 LEU A O 1
ATOM 1667 N N . LYS A 1 213 ? 1.760 -2.614 18.290 1.00 79.44 213 LYS A N 1
ATOM 1668 C CA . LYS A 1 213 ? 1.825 -2.770 19.761 1.00 79.44 213 LYS A CA 1
ATOM 1669 C C . LYS A 1 213 ? 1.482 -1.475 20.514 1.00 79.44 213 LYS A C 1
ATOM 1671 O O . LYS A 1 213 ? 2.002 -1.185 21.592 1.00 79.44 213 LYS A O 1
ATOM 1676 N N . VAL A 1 214 ? 0.575 -0.686 19.944 1.00 84.38 214 VAL A N 1
ATOM 1677 C CA . VAL A 1 214 ? 0.170 0.621 20.477 1.00 84.38 214 VAL A CA 1
ATOM 1678 C C . VAL A 1 214 ? -0.854 0.515 21.610 1.00 84.38 214 VAL A C 1
ATOM 1680 O O . VAL A 1 214 ? -1.095 1.493 22.308 1.00 84.38 214 VAL A O 1
ATOM 1683 N N . VAL A 1 215 ? -1.424 -0.672 21.836 1.00 89.19 215 VAL A N 1
ATOM 1684 C CA . VAL A 1 215 ? -2.376 -0.942 22.921 1.00 89.19 215 VAL A CA 1
ATOM 1685 C C . VAL A 1 215 ? -1.996 -2.245 23.629 1.00 89.19 215 VAL A C 1
ATOM 1687 O O . VAL A 1 215 ? -1.782 -3.267 22.981 1.00 89.19 215 VAL A O 1
ATOM 1690 N N . ASP A 1 216 ? -1.982 -2.240 24.965 1.00 85.00 216 ASP A N 1
ATOM 1691 C CA . ASP A 1 216 ? -1.604 -3.393 25.811 1.00 85.00 216 ASP A CA 1
ATOM 1692 C C . ASP A 1 216 ? -2.749 -4.391 26.038 1.00 85.00 216 ASP A C 1
ATOM 1694 O O . ASP A 1 216 ? -2.871 -5.021 27.090 1.00 85.00 216 ASP A O 1
ATOM 1698 N N . LYS A 1 217 ? -3.631 -4.525 25.051 1.00 88.38 217 LYS A N 1
ATOM 1699 C CA . LYS A 1 217 ? -4.835 -5.351 25.129 1.00 88.38 217 LYS A CA 1
ATOM 1700 C C . LYS A 1 217 ? -4.912 -6.231 23.892 1.00 88.38 217 LYS A C 1
ATOM 1702 O O . LYS A 1 217 ? -4.723 -5.700 22.802 1.00 88.38 217 LYS A O 1
ATOM 1707 N N . PRO A 1 218 ? -5.203 -7.539 24.012 1.00 90.19 218 PRO A N 1
ATOM 1708 C CA . PRO A 1 218 ? -5.308 -8.410 22.848 1.00 90.19 218 PRO A CA 1
ATOM 1709 C C . PRO A 1 218 ? -6.445 -7.962 21.924 1.00 90.19 218 PRO A C 1
ATOM 1711 O O . PRO A 1 218 ? -7.495 -7.508 22.387 1.00 90.19 218 PRO A O 1
ATOM 1714 N N . TYR A 1 219 ? -6.236 -8.128 20.619 1.00 92.81 219 TYR A N 1
ATOM 1715 C CA . TYR A 1 219 ? -7.239 -7.799 19.615 1.00 92.81 219 TYR A CA 1
ATOM 1716 C C . TYR A 1 219 ? -8.509 -8.648 19.773 1.00 92.81 219 TYR A C 1
ATOM 1718 O O . TYR A 1 219 ? -8.456 -9.864 19.955 1.00 92.81 219 TYR A O 1
ATOM 1726 N N . SER A 1 220 ? -9.667 -8.003 19.645 1.00 94.62 220 SER A N 1
ATOM 1727 C CA . SER A 1 220 ? -10.965 -8.658 19.475 1.00 94.62 220 SER A CA 1
ATOM 1728 C C . SER A 1 220 ? -11.874 -7.744 18.665 1.00 94.62 220 SER A C 1
ATOM 1730 O O . SER A 1 220 ? -12.008 -6.579 19.018 1.00 94.62 220 SER A O 1
ATOM 1732 N N . GLU A 1 221 ? -12.523 -8.234 17.605 1.00 92.50 221 GLU A N 1
ATOM 1733 C CA . GLU A 1 221 ? -13.257 -7.351 16.679 1.00 92.50 221 GLU A CA 1
ATOM 1734 C C . GLU A 1 221 ? -14.260 -6.422 17.378 1.00 92.50 221 GLU A C 1
ATOM 1736 O O . GLU A 1 221 ? -14.321 -5.235 17.067 1.00 92.50 221 GLU A O 1
ATOM 1741 N N . SER A 1 222 ? -15.011 -6.945 18.352 1.00 94.81 222 SER A N 1
ATOM 1742 C CA . SER A 1 222 ? -16.029 -6.201 19.104 1.00 94.81 222 SER A CA 1
ATOM 1743 C C . SER A 1 222 ? -15.499 -5.486 20.350 1.00 94.81 222 SER A C 1
ATOM 1745 O O . SER A 1 222 ? -16.274 -4.817 21.036 1.00 94.81 222 SER A O 1
ATOM 1747 N 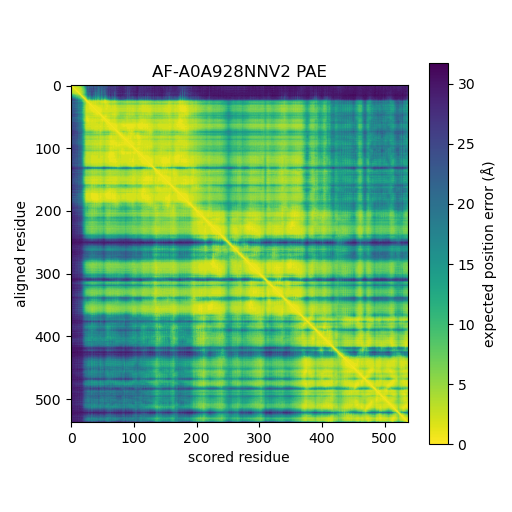N . GLY A 1 223 ? -14.217 -5.654 20.685 1.00 95.94 223 GLY A N 1
ATOM 1748 C CA . GLY A 1 223 ? -13.608 -5.047 21.863 1.00 95.94 223 GLY A CA 1
ATOM 1749 C C . GLY A 1 223 ? -13.691 -3.526 21.812 1.00 95.94 223 GLY A C 1
ATOM 1750 O O . GLY A 1 223 ? -13.612 -2.929 20.741 1.00 95.94 223 GLY A O 1
ATOM 1751 N N . LYS A 1 224 ? -13.865 -2.895 22.973 1.00 96.25 224 LYS A N 1
ATOM 1752 C CA . LYS A 1 224 ? -13.859 -1.435 23.124 1.00 96.25 224 LYS A CA 1
ATOM 1753 C C . LYS A 1 224 ? -12.521 -0.954 23.669 1.00 96.25 224 LYS A C 1
ATOM 1755 O O . LYS A 1 224 ? -11.837 -1.716 24.364 1.00 96.25 224 LYS A O 1
ATOM 1760 N N . LEU A 1 225 ? -12.193 0.292 23.344 1.00 95.56 225 LEU A N 1
ATOM 1761 C CA . LEU A 1 225 ? -11.032 1.006 23.861 1.00 95.56 225 LEU A CA 1
ATOM 1762 C C . LEU A 1 225 ? -11.480 2.189 24.713 1.00 95.56 225 LEU A C 1
ATOM 1764 O O . LEU A 1 225 ? -12.483 2.832 24.394 1.00 95.56 225 LEU A O 1
ATOM 1768 N N . THR A 1 226 ? -10.740 2.485 25.773 1.00 93.75 226 THR A N 1
ATOM 1769 C CA . THR A 1 226 ? -10.925 3.703 26.563 1.00 93.75 226 THR A CA 1
ATOM 1770 C C . THR A 1 226 ? -10.204 4.885 25.919 1.00 93.75 226 THR A C 1
ATOM 1772 O O . THR A 1 226 ? -9.300 4.727 25.095 1.00 93.75 226 THR A O 1
ATOM 1775 N N . LYS A 1 227 ? -10.577 6.105 26.309 1.00 90.69 227 LYS A N 1
ATOM 1776 C CA . LYS A 1 227 ? -9.877 7.326 25.887 1.00 90.69 227 LYS A CA 1
ATOM 1777 C C . LYS A 1 227 ? -8.406 7.310 26.314 1.00 90.69 227 LYS A C 1
ATOM 1779 O O . LYS A 1 227 ? -7.556 7.770 25.559 1.00 90.69 227 LYS A O 1
ATOM 1784 N N . GLY A 1 228 ? -8.097 6.748 27.486 1.00 87.62 228 GLY A N 1
ATOM 1785 C CA . GLY A 1 228 ? -6.727 6.569 27.965 1.00 87.62 228 GLY A CA 1
ATOM 1786 C C . GLY A 1 228 ? -5.906 5.597 27.112 1.00 87.62 228 GLY A C 1
ATOM 1787 O O . GLY A 1 228 ? -4.760 5.898 26.785 1.00 87.62 228 GLY A O 1
ATOM 1788 N N . GLU A 1 229 ? -6.497 4.479 26.682 1.00 91.75 229 GLU A N 1
ATOM 1789 C CA . GLU A 1 229 ? -5.848 3.526 25.766 1.00 91.75 229 GLU A CA 1
ATOM 1790 C C . GLU A 1 229 ? -5.569 4.166 24.393 1.00 91.75 229 GLU A C 1
ATOM 1792 O O . GLU A 1 229 ? -4.479 4.007 23.847 1.00 91.75 229 GLU A O 1
ATOM 1797 N N . VAL A 1 230 ? -6.511 4.953 23.861 1.00 92.62 230 VAL A N 1
ATOM 1798 C CA . VAL A 1 230 ? -6.325 5.708 22.605 1.00 92.62 230 VAL A CA 1
ATOM 1799 C C . VAL A 1 230 ? -5.244 6.785 22.747 1.00 92.62 230 VAL A C 1
ATOM 1801 O O . VAL A 1 230 ? -4.419 6.956 21.850 1.00 92.62 230 VAL A O 1
ATOM 1804 N N . ALA A 1 231 ? -5.209 7.489 23.880 1.00 87.69 231 ALA A N 1
ATOM 1805 C CA . ALA A 1 231 ? -4.173 8.473 24.175 1.00 87.69 231 ALA A CA 1
ATOM 1806 C C . ALA A 1 231 ? -2.781 7.835 24.256 1.00 87.69 231 ALA A C 1
ATOM 1808 O O . ALA A 1 231 ? -1.823 8.366 23.695 1.00 87.69 231 ALA A O 1
ATOM 1809 N N . MET A 1 232 ? -2.677 6.677 24.915 1.00 87.25 232 MET A N 1
ATOM 1810 C CA . MET A 1 232 ? -1.444 5.893 24.964 1.00 87.25 232 MET A CA 1
ATOM 1811 C C . MET A 1 232 ? -1.011 5.461 23.562 1.00 87.25 232 MET A C 1
ATOM 1813 O O . MET A 1 232 ? 0.156 5.620 23.221 1.00 87.25 232 MET A O 1
ATOM 1817 N N . ALA A 1 233 ? -1.940 5.001 22.721 1.00 90.31 233 ALA A N 1
ATOM 1818 C CA . ALA A 1 233 ? -1.624 4.646 21.343 1.00 90.31 233 ALA A CA 1
ATOM 1819 C C . ALA A 1 233 ? -1.036 5.831 20.558 1.00 90.31 233 ALA A C 1
ATOM 1821 O O . ALA A 1 233 ? 0.018 5.691 19.942 1.00 90.31 233 ALA A O 1
ATOM 1822 N N . ALA A 1 234 ? -1.654 7.014 20.637 1.00 88.94 234 ALA A N 1
ATOM 1823 C CA . ALA A 1 234 ? -1.130 8.223 19.999 1.00 88.94 234 ALA A CA 1
ATOM 1824 C C . ALA A 1 234 ? 0.247 8.635 20.555 1.00 88.94 234 ALA A C 1
ATOM 1826 O O . ALA A 1 234 ? 1.134 9.001 19.790 1.00 88.94 234 ALA A O 1
ATOM 1827 N N . ALA A 1 235 ? 0.455 8.537 21.872 1.00 84.44 235 ALA A N 1
ATOM 1828 C CA . ALA A 1 235 ? 1.744 8.812 22.509 1.00 84.44 235 ALA A CA 1
ATOM 1829 C C . ALA A 1 235 ? 2.853 7.855 22.040 1.00 84.44 235 ALA A C 1
ATOM 1831 O O . ALA A 1 235 ? 3.980 8.288 21.801 1.00 84.44 235 ALA A O 1
ATOM 1832 N N . ARG A 1 236 ? 2.532 6.567 21.876 1.00 83.94 236 ARG A N 1
ATOM 1833 C CA . ARG A 1 236 ? 3.459 5.553 21.354 1.00 83.94 236 ARG A CA 1
ATOM 1834 C C . ARG A 1 236 ? 3.834 5.813 19.903 1.00 83.94 236 ARG A C 1
ATOM 1836 O O . ARG A 1 236 ? 4.998 5.668 19.568 1.00 83.94 236 ARG A O 1
ATOM 1843 N N . LEU A 1 237 ? 2.882 6.247 19.075 1.00 82.50 237 LEU A N 1
ATOM 1844 C CA . LEU A 1 237 ? 3.162 6.663 17.698 1.00 82.50 237 LEU A CA 1
ATOM 1845 C C . LEU A 1 237 ? 4.043 7.918 17.657 1.00 82.50 237 LEU A C 1
ATOM 1847 O O . LEU A 1 237 ? 5.020 7.949 16.935 1.00 82.50 237 LEU A O 1
ATOM 1851 N N . LEU A 1 238 ? 3.757 8.934 18.477 1.00 79.00 238 LEU A N 1
ATOM 1852 C CA . LEU A 1 238 ? 4.561 10.167 18.537 1.00 79.00 238 LEU A CA 1
ATOM 1853 C C . LEU A 1 238 ? 6.016 9.953 18.965 1.00 79.00 238 LEU A C 1
ATOM 1855 O O . LEU A 1 238 ? 6.866 10.798 18.695 1.00 79.00 238 LEU A O 1
ATOM 1859 N N . SER A 1 239 ? 6.263 8.887 19.717 1.00 73.62 239 SER A N 1
ATOM 1860 C CA . SER A 1 239 ? 7.571 8.554 20.269 1.00 73.62 239 SER A CA 1
ATOM 1861 C C . SER A 1 239 ? 8.203 7.345 19.592 1.00 73.62 239 SER A C 1
ATOM 1863 O O . SER A 1 239 ? 9.288 6.961 19.994 1.00 73.62 239 SER A O 1
ATOM 1865 N N . ASP A 1 240 ? 7.536 6.692 18.638 1.00 68.00 240 ASP A N 1
ATOM 1866 C CA . ASP A 1 240 ? 7.960 5.407 18.065 1.00 68.00 240 ASP A CA 1
ATOM 1867 C C . ASP A 1 240 ? 8.371 4.349 19.120 1.00 68.00 240 ASP A C 1
ATOM 1869 O O . ASP A 1 240 ? 9.204 3.467 18.875 1.00 68.00 240 ASP A O 1
ATOM 1873 N N . ASN A 1 241 ? 7.799 4.435 20.329 1.00 68.56 241 ASN A N 1
ATOM 1874 C CA . ASN A 1 241 ? 8.161 3.622 21.486 1.00 68.56 241 ASN A CA 1
ATOM 1875 C C . ASN A 1 241 ? 6.917 2.972 22.090 1.00 68.56 241 ASN A C 1
ATOM 1877 O O . ASN A 1 241 ? 5.971 3.649 22.472 1.00 68.56 241 ASN A O 1
ATOM 1881 N N . THR A 1 242 ? 6.939 1.646 22.243 1.00 69.31 242 THR A N 1
ATOM 1882 C CA . THR A 1 242 ? 5.848 0.890 22.886 1.00 69.31 242 THR A CA 1
ATOM 1883 C C . THR A 1 242 ? 5.701 1.171 24.385 1.00 69.31 242 THR A C 1
ATOM 1885 O O . THR A 1 242 ? 4.651 0.897 24.955 1.00 69.31 242 THR A O 1
ATOM 1888 N N . ASN A 1 243 ? 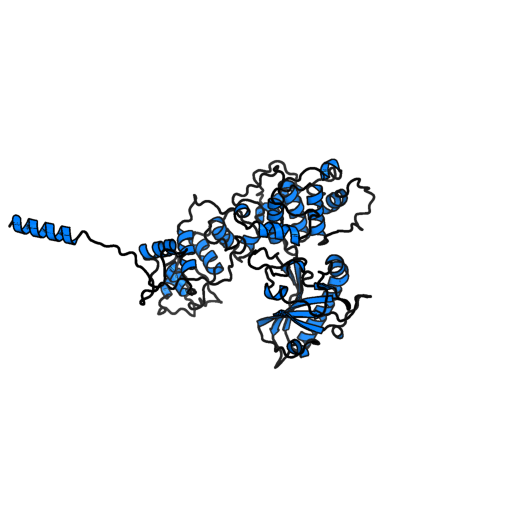6.723 1.732 25.030 1.00 72.44 243 ASN A N 1
ATOM 1889 C CA . ASN A 1 243 ? 6.675 2.182 26.415 1.00 72.44 243 ASN A CA 1
ATOM 1890 C C . ASN A 1 243 ? 7.397 3.535 26.539 1.00 72.44 243 ASN A C 1
ATOM 1892 O O . ASN A 1 243 ? 8.575 3.565 26.904 1.00 72.44 243 ASN A O 1
ATOM 1896 N N . PRO A 1 244 ? 6.739 4.640 26.148 1.00 69.50 244 PRO A N 1
ATOM 1897 C CA . PRO A 1 244 ? 7.363 5.951 26.135 1.00 69.50 244 PRO A CA 1
ATOM 1898 C C . PRO A 1 244 ? 7.696 6.410 27.550 1.00 69.50 244 PRO A C 1
ATOM 1900 O O . PRO A 1 244 ? 6.823 6.472 28.416 1.00 69.50 244 PRO A O 1
ATOM 1903 N N . ASP A 1 245 ? 8.955 6.787 27.751 1.00 64.62 245 ASP A N 1
ATOM 1904 C CA . ASP A 1 245 ? 9.386 7.508 28.941 1.00 64.62 245 ASP A CA 1
ATOM 1905 C C . ASP A 1 245 ? 9.140 9.012 28.729 1.00 64.62 245 ASP A C 1
ATOM 1907 O O . ASP A 1 245 ? 9.298 9.532 27.623 1.00 64.62 245 ASP A O 1
ATOM 1911 N N . TYR A 1 246 ? 8.784 9.742 29.792 1.00 66.62 246 TYR A N 1
ATOM 1912 C CA . TYR A 1 246 ? 8.398 11.163 29.722 1.00 66.62 246 TYR A CA 1
ATOM 1913 C C . TYR A 1 246 ? 9.415 12.141 30.353 1.00 66.62 246 TYR A C 1
ATOM 1915 O O . TYR A 1 246 ? 9.002 13.062 31.067 1.00 66.62 246 TYR A O 1
ATOM 1923 N N . PRO A 1 247 ? 10.741 12.008 30.143 1.00 51.91 247 PRO A N 1
ATOM 1924 C CA . PRO A 1 247 ? 11.738 12.758 30.914 1.00 51.91 247 PRO A CA 1
ATOM 1925 C C . PRO A 1 247 ? 11.641 14.290 30.752 1.00 51.91 247 PRO A C 1
ATOM 1927 O O . PRO A 1 247 ? 12.116 15.021 31.617 1.00 51.91 247 PRO A O 1
ATOM 1930 N N . GLY A 1 248 ? 10.966 14.794 29.707 1.00 53.75 248 GLY A N 1
ATOM 1931 C CA . GLY A 1 248 ? 10.680 16.223 29.494 1.00 53.75 248 GLY A CA 1
ATOM 1932 C C . GLY A 1 248 ? 9.323 16.732 30.012 1.00 53.75 248 GLY A C 1
ATOM 1933 O O . GLY A 1 248 ? 9.108 17.940 30.041 1.00 53.75 248 GLY A O 1
ATOM 1934 N N . VAL A 1 249 ? 8.411 15.854 30.452 1.00 58.22 249 VAL A N 1
ATOM 1935 C CA . VAL A 1 249 ? 7.085 16.234 31.003 1.00 58.22 249 VAL A CA 1
ATOM 1936 C C . VAL A 1 249 ? 7.181 16.577 32.507 1.00 58.22 249 VAL A C 1
ATOM 1938 O O . VAL A 1 249 ? 6.203 16.926 33.165 1.00 58.22 249 VAL A O 1
ATOM 1941 N N . SER A 1 250 ? 8.398 16.550 33.060 1.00 49.78 250 SER A N 1
ATOM 1942 C CA . SER A 1 250 ? 8.746 16.880 34.445 1.00 49.78 250 SER A CA 1
ATOM 1943 C C . SER A 1 250 ? 8.699 18.394 34.733 1.00 49.78 250 SER A C 1
ATOM 1945 O O . SER A 1 250 ? 9.707 19.028 35.052 1.00 49.78 250 SER A O 1
ATOM 1947 N N . ALA A 1 251 ? 7.505 18.976 34.688 1.00 49.28 251 ALA A N 1
ATOM 1948 C CA . ALA A 1 251 ? 7.204 20.238 35.356 1.00 49.28 251 ALA A CA 1
ATOM 1949 C C . ALA A 1 251 ? 5.898 20.090 36.154 1.00 49.28 251 ALA A C 1
ATOM 1951 O O . ALA A 1 251 ? 4.831 20.528 35.740 1.00 49.28 251 ALA A O 1
ATOM 1952 N N . THR A 1 252 ? 6.000 19.482 37.342 1.00 49.25 252 THR A N 1
ATOM 1953 C CA . THR A 1 252 ? 5.049 19.657 38.464 1.00 49.25 252 THR A CA 1
ATOM 1954 C C . THR A 1 252 ? 3.577 19.255 38.270 1.00 49.25 252 THR A C 1
ATOM 1956 O O . THR A 1 252 ? 2.741 19.717 39.040 1.00 49.25 252 THR A O 1
ATOM 1959 N N . ILE A 1 253 ? 3.225 18.363 37.339 1.00 54.41 253 ILE A N 1
ATOM 1960 C CA . ILE A 1 253 ? 1.872 17.776 37.325 1.00 54.41 253 ILE A CA 1
ATOM 1961 C C . ILE A 1 253 ? 1.959 16.333 37.833 1.00 54.41 253 ILE A C 1
ATOM 1963 O O . ILE A 1 253 ? 2.439 15.437 37.144 1.00 54.41 253 ILE A O 1
ATOM 1967 N N . SER A 1 254 ? 1.553 16.126 39.089 1.00 56.22 254 SER A N 1
ATOM 1968 C CA . SER A 1 254 ? 1.244 14.790 39.601 1.00 56.22 254 SER A CA 1
ATOM 1969 C C . SER A 1 254 ? -0.065 14.367 38.959 1.00 56.22 254 SER A C 1
ATOM 1971 O O . SER A 1 254 ? -1.083 15.017 39.175 1.00 56.22 254 SER A O 1
ATOM 1973 N N . PHE A 1 255 ? -0.032 13.310 38.159 1.00 61.94 255 PHE A N 1
ATOM 1974 C CA . PHE A 1 255 ? -1.232 12.775 37.543 1.00 61.94 255 PHE A CA 1
ATOM 1975 C C . PHE A 1 255 ? -1.719 11.567 38.340 1.00 61.94 255 PHE A C 1
ATOM 1977 O O . PHE A 1 255 ? -0.966 10.617 38.539 1.00 61.94 255 PHE A O 1
ATOM 1984 N N . ASP A 1 256 ? -2.984 11.575 38.752 1.00 62.75 256 ASP A N 1
ATOM 1985 C CA . ASP A 1 256 ? -3.576 10.480 39.534 1.00 62.75 256 ASP A CA 1
ATOM 1986 C C . ASP A 1 256 ? -3.839 9.210 38.695 1.00 62.75 256 ASP A C 1
ATOM 1988 O O . ASP A 1 256 ? -4.189 8.165 39.241 1.00 62.75 256 ASP A O 1
ATOM 1992 N N . HIS A 1 257 ? -3.682 9.283 37.365 1.00 71.69 257 HIS A N 1
ATOM 1993 C CA . HIS A 1 257 ? -4.071 8.227 36.427 1.00 71.69 257 HIS A CA 1
ATOM 1994 C C . HIS A 1 257 ? -2.927 7.789 35.488 1.00 71.69 257 HIS A C 1
ATOM 1996 O O . HIS A 1 257 ? -2.246 8.655 34.932 1.00 71.69 257 HIS A O 1
ATOM 2002 N N . PRO A 1 258 ? -2.752 6.478 35.203 1.00 70.56 258 PRO A N 1
ATOM 2003 C CA . PRO A 1 258 ? -1.659 5.961 34.364 1.00 70.56 258 PRO A CA 1
ATOM 2004 C C . PRO A 1 258 ? -1.639 6.509 32.929 1.00 70.56 258 PRO A C 1
ATOM 2006 O O . PRO A 1 258 ? -0.576 6.597 32.321 1.00 70.56 258 PRO A O 1
ATOM 2009 N N . TYR A 1 259 ? -2.791 6.916 32.387 1.00 75.19 259 TYR A N 1
ATOM 2010 C CA . TYR A 1 259 ? -2.883 7.480 31.032 1.00 75.19 259 TYR A CA 1
ATOM 2011 C C . TYR A 1 259 ? -2.863 9.009 30.977 1.00 75.19 259 TYR A C 1
ATOM 2013 O O . TYR A 1 259 ? -2.809 9.577 29.890 1.00 75.19 259 TYR A O 1
ATOM 2021 N N . ALA A 1 260 ? -2.897 9.700 32.115 1.00 69.12 260 ALA A N 1
ATOM 2022 C CA . ALA A 1 260 ? -2.982 11.157 32.113 1.00 69.12 260 ALA A CA 1
ATOM 2023 C C . ALA A 1 260 ? -1.696 11.824 31.585 1.00 69.12 260 ALA A C 1
ATOM 2025 O O . ALA A 1 260 ? -1.781 12.862 30.939 1.00 69.12 260 ALA A O 1
ATOM 2026 N N . GLN A 1 261 ? -0.530 11.177 31.710 1.00 73.69 261 GLN A N 1
ATOM 2027 C CA . GLN A 1 261 ? 0.708 11.617 31.045 1.00 73.69 261 GLN A CA 1
ATOM 2028 C C . GLN A 1 261 ? 0.621 11.508 29.514 1.00 73.69 261 GLN A C 1
ATOM 2030 O O . GLN A 1 261 ? 0.999 12.444 28.809 1.00 73.69 261 GLN A O 1
ATOM 2035 N N . ALA A 1 262 ? 0.057 10.411 28.994 1.00 76.69 262 ALA A N 1
ATOM 2036 C CA . ALA A 1 262 ? -0.176 10.242 27.559 1.00 76.69 262 ALA A CA 1
ATOM 2037 C C . ALA A 1 262 ? -1.179 11.280 27.033 1.00 76.69 262 ALA A C 1
ATOM 2039 O O . ALA A 1 262 ? -0.940 11.901 25.999 1.00 76.69 262 ALA A O 1
ATOM 2040 N N . ILE A 1 263 ? -2.252 11.544 27.790 1.00 74.44 263 ILE A N 1
ATOM 2041 C CA . ILE A 1 263 ? -3.213 12.608 27.473 1.00 74.44 263 ILE A CA 1
ATOM 2042 C C . ILE A 1 263 ? -2.511 13.976 27.456 1.00 74.44 263 ILE A C 1
ATOM 2044 O O . ILE A 1 263 ? -2.694 14.771 26.534 1.00 74.44 263 ILE A O 1
ATOM 2048 N N . ASN A 1 264 ? -1.647 14.241 28.433 1.00 73.12 264 ASN A N 1
ATOM 2049 C CA . ASN A 1 264 ? -0.919 15.498 28.523 1.00 73.12 264 ASN A CA 1
ATOM 2050 C C . ASN A 1 264 ? 0.064 15.717 27.359 1.00 73.12 264 ASN A C 1
ATOM 2052 O O . ASN A 1 264 ? 0.182 16.832 26.859 1.00 73.12 264 ASN A O 1
ATOM 2056 N N . MET A 1 265 ? 0.763 14.665 26.929 1.00 71.00 265 MET A N 1
ATOM 2057 C CA . MET A 1 265 ? 1.793 14.750 25.891 1.00 71.00 265 MET A CA 1
ATOM 2058 C C . MET A 1 265 ? 1.204 14.726 24.477 1.00 71.00 265 MET A C 1
ATOM 2060 O O . MET A 1 265 ? 1.605 15.512 23.621 1.00 71.00 265 MET A O 1
ATOM 2064 N N . ALA A 1 266 ? 0.256 13.822 24.228 1.00 69.25 266 ALA A N 1
ATOM 2065 C CA . ALA A 1 266 ? -0.256 13.535 22.892 1.00 69.25 266 ALA A CA 1
ATOM 2066 C C . ALA A 1 266 ? -1.629 14.159 22.619 1.00 69.25 266 ALA A C 1
ATOM 2068 O O . ALA A 1 266 ? -2.047 14.243 21.469 1.00 69.25 266 ALA A O 1
ATOM 2069 N N . CYS A 1 267 ? -2.377 14.538 23.660 1.00 69.88 267 CYS A N 1
ATOM 2070 C CA . CYS A 1 267 ? -3.822 14.740 23.543 1.00 69.88 267 CYS A CA 1
ATOM 2071 C C . CYS A 1 267 ? -4.330 16.108 23.997 1.00 69.88 267 CYS A C 1
ATOM 2073 O O . CYS A 1 267 ? -5.520 16.357 23.822 1.00 69.88 267 CYS A O 1
ATOM 2075 N N . ARG A 1 268 ? -3.479 17.029 24.486 1.00 67.38 268 ARG A N 1
ATOM 2076 C CA . ARG A 1 268 ? -3.906 18.405 24.843 1.00 67.38 268 ARG A CA 1
ATOM 2077 C C . ARG A 1 268 ? -4.678 19.105 23.718 1.00 67.38 268 ARG A C 1
ATOM 2079 O O . ARG A 1 268 ? -5.549 19.920 23.993 1.00 67.38 268 ARG A O 1
ATOM 2086 N N . TYR A 1 269 ? -4.403 18.751 22.462 1.00 63.72 269 TYR A N 1
ATOM 2087 C CA . TYR A 1 269 ? -5.049 19.333 21.285 1.00 63.72 269 TYR A CA 1
ATOM 2088 C C . TYR A 1 269 ? -6.429 18.758 20.938 1.00 63.72 269 TYR A C 1
ATOM 2090 O O . TYR A 1 269 ? -7.173 19.429 20.230 1.00 63.72 269 TYR A O 1
ATOM 2098 N N . TRP A 1 270 ? -6.783 17.556 21.406 1.00 76.62 270 TRP A N 1
ATOM 2099 C CA . TRP A 1 270 ? -8.091 16.951 21.109 1.00 76.62 270 TRP A CA 1
ATOM 2100 C C . TRP A 1 270 ? -8.934 16.656 22.344 1.00 76.62 270 TRP A C 1
ATOM 2102 O O . TRP A 1 270 ? -10.153 16.778 22.302 1.00 76.62 270 TRP A O 1
ATOM 2112 N N . ALA A 1 271 ? -8.288 16.274 23.442 1.00 69.19 271 ALA A N 1
ATOM 2113 C CA . ALA A 1 271 ? -8.944 16.024 24.709 1.00 69.19 271 ALA A CA 1
ATOM 2114 C C . ALA A 1 271 ? -9.101 17.307 25.533 1.00 69.19 271 ALA A C 1
ATOM 2116 O O . ALA A 1 271 ? -10.009 17.344 26.343 1.00 69.19 271 ALA A O 1
ATOM 2117 N N . GLY A 1 272 ? -8.285 18.348 25.337 1.00 68.31 272 GLY A N 1
ATOM 2118 C CA . GLY A 1 272 ? -8.280 19.545 26.195 1.00 68.31 272 GLY A CA 1
ATOM 2119 C C . GLY A 1 272 ? -7.525 19.334 27.515 1.00 68.31 272 GLY A C 1
ATOM 2120 O O . GLY A 1 272 ? -7.322 18.202 27.958 1.00 68.31 272 GLY A O 1
ATOM 2121 N N . GLU A 1 273 ? -7.059 20.422 28.132 1.00 64.69 273 GLU A N 1
ATOM 2122 C CA . GLU A 1 273 ? -6.206 20.366 29.333 1.00 64.69 273 GLU A CA 1
ATOM 2123 C C . GLU A 1 273 ? -6.983 19.970 30.596 1.00 64.69 273 GLU A C 1
ATOM 2125 O O . GLU A 1 273 ? -6.423 19.359 31.495 1.00 64.69 273 GLU A O 1
ATOM 2130 N N . GLU A 1 274 ? -8.283 20.253 30.647 1.00 68.69 274 GLU A N 1
ATOM 2131 C CA . GLU A 1 274 ? -9.185 19.963 31.766 1.00 68.69 274 GLU A CA 1
ATOM 2132 C C . GLU A 1 274 ? -9.586 18.480 31.903 1.00 68.69 274 GLU A C 1
ATOM 2134 O O . GLU A 1 274 ? -10.300 18.100 32.836 1.00 68.69 274 GLU A O 1
ATOM 2139 N N . ASN A 1 275 ? -9.157 17.635 30.962 1.00 71.06 275 ASN A N 1
ATOM 2140 C CA . ASN A 1 275 ? -9.578 16.239 30.838 1.00 71.06 275 ASN A CA 1
ATOM 2141 C C . ASN A 1 275 ? -8.500 15.226 31.275 1.00 71.06 275 ASN A C 1
ATOM 2143 O O . ASN A 1 275 ? -8.617 14.029 31.016 1.00 71.06 275 ASN A O 1
ATOM 2147 N N . ASP A 1 276 ? -7.476 15.667 32.002 1.00 68.31 276 ASP A N 1
ATOM 2148 C CA . ASP A 1 276 ? -6.358 14.856 32.502 1.00 68.31 276 ASP A CA 1
ATOM 2149 C C . ASP A 1 276 ? -6.663 14.071 33.801 1.00 68.31 276 ASP A C 1
ATOM 2151 O O . ASP A 1 276 ? -5.802 13.892 34.660 1.00 68.31 276 ASP A O 1
ATOM 2155 N N . ASN A 1 277 ? -7.884 13.543 33.944 1.00 72.69 277 ASN A N 1
ATOM 2156 C CA . ASN A 1 277 ? -8.332 12.822 35.143 1.00 72.69 277 ASN A CA 1
ATOM 2157 C C . ASN A 1 277 ? -8.799 11.381 34.856 1.00 72.69 277 ASN A C 1
ATOM 2159 O O . ASN A 1 277 ? -9.167 11.033 33.733 1.00 72.69 277 ASN A O 1
ATOM 2163 N N . ALA A 1 278 ? -8.826 10.545 35.902 1.00 72.81 278 ALA A N 1
ATOM 2164 C CA . ALA A 1 278 ? -9.217 9.132 35.816 1.00 72.81 278 ALA A CA 1
ATOM 2165 C C . ALA A 1 278 ? -10.621 8.923 35.224 1.00 72.81 278 ALA A C 1
ATOM 2167 O O . ALA A 1 278 ? -10.827 8.063 34.372 1.00 72.81 278 ALA A O 1
ATOM 2168 N N . VAL A 1 279 ? -11.579 9.776 35.605 1.00 80.81 279 VAL A N 1
ATOM 2169 C CA . VAL A 1 279 ? -12.965 9.695 35.119 1.00 80.81 279 VAL A CA 1
ATOM 2170 C C . VAL A 1 279 ? -13.046 9.920 33.611 1.00 80.81 279 VAL A C 1
ATOM 2172 O O . VAL A 1 279 ? -13.907 9.342 32.953 1.00 80.81 279 VAL A O 1
ATOM 2175 N N . TYR A 1 280 ? -12.192 10.770 33.044 1.00 82.31 280 TYR A N 1
ATOM 2176 C CA . TYR A 1 280 ? -12.116 10.955 31.601 1.00 82.31 280 TYR A CA 1
ATOM 2177 C C . TYR A 1 280 ? -11.392 9.791 30.922 1.00 82.31 280 TYR A C 1
ATOM 2179 O O . TYR A 1 280 ? -11.908 9.243 29.948 1.00 82.31 280 TYR A O 1
ATOM 2187 N N . ALA A 1 281 ? -10.231 9.398 31.448 1.00 83.94 281 ALA A N 1
ATOM 2188 C CA . ALA A 1 281 ? -9.383 8.376 30.846 1.00 83.94 281 ALA A CA 1
ATOM 2189 C C . ALA A 1 281 ? -10.058 6.994 30.752 1.00 83.94 281 ALA A C 1
ATOM 2191 O O . ALA A 1 281 ? -9.839 6.297 29.763 1.00 83.94 281 ALA A O 1
ATOM 2192 N N . ASP A 1 282 ? -10.913 6.631 31.713 1.00 87.94 282 ASP A N 1
ATOM 2193 C CA . ASP A 1 282 ? -11.608 5.334 31.750 1.00 87.94 282 ASP A CA 1
ATOM 2194 C C . ASP A 1 282 ? -12.890 5.273 30.902 1.00 87.94 282 ASP A C 1
ATOM 2196 O O . ASP A 1 282 ? -13.466 4.199 30.715 1.00 87.94 282 ASP A O 1
ATOM 2200 N N . LYS A 1 283 ? -13.367 6.401 30.358 1.00 91.31 283 LYS A N 1
ATOM 2201 C CA . LYS A 1 283 ? -14.530 6.393 29.454 1.00 91.31 283 LYS A CA 1
ATOM 2202 C C . LYS A 1 283 ? -14.183 5.701 28.143 1.00 91.31 283 LYS A C 1
ATOM 2204 O O . LYS A 1 283 ? -13.082 5.872 27.620 1.00 91.31 283 LYS A O 1
ATOM 2209 N N . ASN A 1 284 ? -15.162 5.009 27.564 1.00 95.44 284 ASN A N 1
ATOM 2210 C CA . ASN A 1 284 ? -15.043 4.472 26.213 1.00 95.44 284 ASN A CA 1
ATOM 2211 C C . ASN A 1 284 ? -14.729 5.597 25.218 1.00 95.44 284 ASN A C 1
ATOM 2213 O O . ASN A 1 284 ? -15.341 6.670 25.248 1.00 95.44 284 ASN A O 1
ATOM 2217 N N . ALA A 1 285 ? -13.762 5.336 24.347 1.00 94.31 285 ALA A N 1
ATOM 2218 C CA . ALA A 1 285 ? -13.433 6.210 23.242 1.00 94.31 285 ALA A CA 1
ATOM 2219 C C . ALA A 1 285 ? -14.500 6.110 22.151 1.00 94.31 285 ALA A C 1
ATOM 2221 O O . ALA A 1 285 ? -15.081 5.054 21.883 1.00 94.31 285 ALA A O 1
ATOM 2222 N N . THR A 1 286 ? -14.730 7.233 21.497 1.00 94.38 286 THR A N 1
ATOM 2223 C CA . THR A 1 286 ? -15.573 7.355 20.315 1.00 94.38 286 THR A CA 1
ATOM 2224 C C . THR A 1 286 ? -14.729 7.340 19.046 1.00 94.38 286 THR A C 1
ATOM 2226 O O . THR A 1 286 ? -13.506 7.491 19.087 1.00 94.38 286 THR A O 1
ATOM 2229 N N . VAL A 1 287 ? -15.380 7.193 17.895 1.00 93.56 287 VAL A N 1
ATOM 2230 C CA . VAL A 1 287 ? -14.733 7.362 16.588 1.00 93.56 287 VAL A CA 1
ATOM 2231 C C . VAL A 1 287 ? -14.000 8.700 16.502 1.00 93.56 287 VAL A C 1
ATOM 2233 O O . VAL A 1 287 ? -12.849 8.749 16.068 1.00 93.56 287 VAL A O 1
ATOM 2236 N N . LYS A 1 288 ? -14.655 9.786 16.930 1.00 91.69 288 LYS A N 1
ATOM 2237 C CA . LYS A 1 288 ? -14.075 11.129 16.873 1.00 91.69 288 LYS A CA 1
ATOM 2238 C C . LYS A 1 288 ? -12.797 11.224 17.705 1.00 91.69 288 LYS A C 1
ATOM 2240 O O . LYS A 1 288 ? -11.816 11.784 17.227 1.00 91.69 288 LYS A O 1
ATOM 2245 N N . ASP A 1 289 ? -12.795 10.639 18.904 1.00 91.88 289 ASP A N 1
ATOM 2246 C CA . ASP A 1 289 ? -11.624 10.628 19.791 1.00 91.88 289 ASP A CA 1
ATOM 2247 C C . ASP A 1 289 ? -10.403 10.005 19.099 1.00 91.88 289 ASP A C 1
ATOM 2249 O O . ASP A 1 289 ? -9.312 10.571 19.121 1.00 91.88 289 ASP A O 1
ATOM 2253 N N . VAL A 1 290 ? -10.598 8.866 18.425 1.00 93.31 290 VAL A N 1
ATOM 2254 C CA . VAL A 1 290 ? -9.523 8.164 17.708 1.00 93.31 290 VAL A CA 1
ATOM 2255 C C . VAL A 1 290 ? -9.033 8.954 16.503 1.00 93.31 290 VAL A C 1
ATOM 2257 O O . VAL A 1 290 ? -7.823 9.097 16.341 1.00 93.31 290 VAL A O 1
ATOM 2260 N N . ILE A 1 291 ? -9.940 9.490 15.678 1.00 92.31 291 ILE A N 1
ATOM 2261 C CA . ILE A 1 291 ? -9.553 10.295 14.511 1.00 92.31 291 ILE A CA 1
ATOM 2262 C C . ILE A 1 291 ? -8.697 11.475 14.961 1.00 92.31 291 ILE A C 1
ATOM 2264 O O . ILE A 1 291 ? -7.627 11.696 14.402 1.00 92.31 291 ILE A O 1
ATOM 2268 N N . LEU A 1 292 ? -9.130 12.212 15.983 1.00 90.81 292 LEU A N 1
ATOM 2269 C CA . LEU A 1 292 ? -8.385 13.364 16.471 1.00 90.81 292 LEU A CA 1
ATOM 2270 C C . LEU A 1 292 ? -7.013 12.962 17.036 1.00 90.81 292 LEU A C 1
ATOM 2272 O O . LEU A 1 292 ? -6.004 13.564 16.667 1.00 90.81 292 LEU A O 1
ATOM 2276 N N . ALA A 1 293 ? -6.966 11.933 17.887 1.00 90.56 293 ALA A N 1
ATOM 2277 C CA . ALA A 1 293 ? -5.737 11.480 18.535 1.00 90.56 293 ALA A CA 1
ATOM 2278 C C . ALA A 1 293 ? -4.694 10.974 17.531 1.00 90.56 293 ALA A C 1
ATOM 2280 O O . ALA A 1 293 ? -3.539 11.402 17.548 1.00 90.56 293 ALA A O 1
ATOM 2281 N N . LEU A 1 294 ? -5.103 10.069 16.641 1.00 90.56 294 LEU A N 1
ATOM 2282 C CA . LEU A 1 294 ? -4.192 9.430 15.700 1.00 90.56 294 LEU A CA 1
ATOM 2283 C C . LEU A 1 294 ? -3.816 10.363 14.543 1.00 90.56 294 LEU A C 1
ATOM 2285 O O . LEU A 1 294 ? -2.668 10.343 14.110 1.00 90.56 294 LEU A O 1
ATOM 2289 N N . THR A 1 295 ? -4.723 11.235 14.082 1.00 90.19 295 THR A N 1
ATOM 2290 C CA . THR A 1 295 ? -4.380 12.242 13.057 1.00 90.19 295 THR A CA 1
ATOM 2291 C C . THR A 1 295 ? -3.374 13.247 13.604 1.00 90.19 295 THR A C 1
ATOM 2293 O O . THR A 1 295 ? -2.449 13.641 12.897 1.00 90.19 295 THR A O 1
ATOM 2296 N N . PHE A 1 296 ? -3.515 13.648 14.871 1.00 88.44 296 PHE A N 1
ATOM 2297 C CA . PHE A 1 296 ? -2.510 14.482 15.519 1.00 88.44 296 PHE A CA 1
ATOM 2298 C C . PHE A 1 296 ? -1.144 13.790 15.537 1.00 88.44 296 PHE A C 1
ATOM 2300 O O . PHE A 1 296 ? -0.158 14.410 15.144 1.00 88.44 296 PHE A O 1
ATOM 2307 N N . ALA A 1 297 ? -1.091 12.513 15.936 1.00 86.75 297 ALA A N 1
ATOM 2308 C CA . ALA A 1 297 ? 0.150 11.743 15.917 1.00 86.75 297 ALA A CA 1
ATOM 2309 C C . ALA A 1 297 ? 0.770 11.715 14.511 1.00 86.75 297 ALA A C 1
ATOM 2311 O O . ALA A 1 297 ? 1.913 12.126 14.350 1.00 86.75 297 ALA A O 1
ATOM 2312 N N . ALA A 1 298 ? -0.020 11.374 13.493 1.00 86.12 298 ALA A N 1
ATOM 2313 C CA . ALA A 1 298 ? 0.413 11.292 12.100 1.00 86.12 298 ALA A CA 1
ATOM 2314 C C . ALA A 1 298 ? 1.001 12.599 11.557 1.00 86.12 298 ALA A C 1
ATOM 2316 O O . ALA A 1 298 ? 2.060 12.602 10.940 1.00 86.12 298 ALA A O 1
ATOM 2317 N N . ILE A 1 299 ? 0.347 13.736 11.817 1.00 85.69 299 ILE A N 1
ATOM 2318 C CA . ILE A 1 299 ? 0.848 15.056 11.398 1.00 85.69 299 ILE A CA 1
ATOM 2319 C C . ILE A 1 299 ? 2.205 15.358 12.035 1.00 85.69 299 ILE A C 1
ATOM 2321 O O . ILE A 1 299 ? 3.050 16.010 11.427 1.00 85.69 299 ILE A O 1
ATOM 2325 N N . ARG A 1 300 ? 2.403 14.933 13.283 1.00 83.19 300 ARG A N 1
ATOM 2326 C CA . ARG A 1 300 ? 3.615 15.220 14.051 1.00 83.19 300 ARG A CA 1
ATOM 2327 C C . ARG A 1 300 ? 4.769 14.281 13.707 1.00 83.19 300 ARG A C 1
ATOM 2329 O O . ARG A 1 300 ? 5.909 14.703 13.878 1.00 83.19 300 ARG A O 1
ATOM 2336 N N . THR A 1 301 ? 4.478 13.065 13.251 1.00 79.81 301 THR A N 1
ATOM 2337 C CA . THR A 1 301 ? 5.478 12.057 12.866 1.00 79.81 301 THR A CA 1
ATOM 2338 C C . THR A 1 301 ? 5.794 12.056 11.371 1.00 79.81 301 THR A C 1
ATOM 2340 O O . THR A 1 301 ? 6.824 11.519 10.979 1.00 79.81 301 THR A O 1
ATOM 2343 N N . SER A 1 302 ? 4.942 12.654 10.533 1.00 80.12 302 SER A N 1
ATOM 2344 C CA . SER A 1 302 ? 5.135 12.688 9.080 1.00 80.12 302 SER A CA 1
ATOM 2345 C C . SER A 1 302 ? 6.417 13.413 8.673 1.00 80.12 302 SER A C 1
ATOM 2347 O O . SER A 1 302 ? 6.683 14.538 9.107 1.00 80.12 302 SER A O 1
ATOM 2349 N N . HIS A 1 303 ? 7.176 12.783 7.775 1.00 75.44 303 HIS A N 1
ATOM 2350 C CA . HIS A 1 303 ? 8.379 13.358 7.165 1.00 75.44 303 HIS A CA 1
ATOM 2351 C C . HIS A 1 303 ? 8.049 14.174 5.911 1.00 75.44 303 HIS A C 1
ATOM 2353 O O . HIS A 1 303 ? 8.835 15.028 5.494 1.00 75.44 303 HIS A O 1
ATOM 2359 N N . GLU A 1 304 ? 6.860 13.960 5.348 1.00 74.50 304 GLU A N 1
ATOM 2360 C CA . GLU A 1 304 ? 6.321 14.734 4.243 1.00 74.50 304 GLU A CA 1
ATOM 2361 C C . GLU A 1 304 ? 5.275 15.750 4.710 1.00 74.50 304 GLU A C 1
ATOM 2363 O O . GLU A 1 304 ? 4.665 15.650 5.780 1.00 74.50 304 GLU A O 1
ATOM 2368 N N . TYR A 1 305 ? 5.061 16.768 3.878 1.00 78.62 305 TYR A N 1
ATOM 2369 C CA . TYR A 1 305 ? 4.001 17.735 4.107 1.00 78.62 305 TYR A CA 1
ATOM 2370 C C . TYR A 1 305 ? 2.638 17.069 3.893 1.00 78.62 305 TYR A C 1
ATOM 2372 O O . TYR A 1 305 ? 2.238 16.833 2.754 1.00 78.62 305 TYR A O 1
ATOM 2380 N N . ILE A 1 306 ? 1.900 16.834 4.981 1.00 80.06 306 ILE A N 1
ATOM 2381 C CA . ILE A 1 306 ? 0.491 16.440 4.895 1.00 80.06 306 ILE A CA 1
ATOM 2382 C C . ILE A 1 306 ? -0.325 17.686 4.525 1.00 80.06 306 ILE A C 1
ATOM 2384 O O . ILE A 1 306 ? -0.384 18.639 5.314 1.00 80.06 306 ILE A O 1
ATOM 2388 N N . PRO A 1 307 ? -0.959 17.721 3.340 1.00 69.94 307 PRO A N 1
ATOM 2389 C CA . PRO A 1 307 ? -1.695 18.890 2.904 1.00 69.94 307 PRO A CA 1
ATOM 2390 C C . PRO A 1 307 ? -2.876 19.169 3.834 1.00 69.94 307 PRO A C 1
ATOM 2392 O O . PRO A 1 307 ? -3.701 18.301 4.115 1.00 69.94 307 PRO A O 1
ATOM 2395 N N . TYR A 1 308 ? -2.969 20.425 4.266 1.00 68.00 308 TYR A N 1
ATOM 2396 C CA . TYR A 1 308 ? -4.119 20.974 4.972 1.00 68.00 308 TYR A CA 1
ATOM 2397 C C . TYR A 1 308 ? -4.609 22.191 4.197 1.00 68.00 308 TYR A C 1
ATOM 2399 O O . TYR A 1 308 ? -3.908 23.204 4.101 1.00 68.00 308 TYR A O 1
ATOM 2407 N N . ASN A 1 309 ? -5.799 22.102 3.601 1.00 55.19 309 ASN A N 1
ATOM 2408 C CA . ASN A 1 309 ? -6.360 23.251 2.906 1.00 55.19 309 ASN A CA 1
ATOM 2409 C C . ASN A 1 309 ? -7.066 24.198 3.895 1.00 55.19 309 ASN A C 1
ATOM 2411 O O . ASN A 1 309 ? -7.755 23.788 4.827 1.00 55.19 309 ASN A O 1
ATOM 2415 N N . SER A 1 310 ? -6.973 25.502 3.640 1.00 54.41 310 SER A N 1
ATOM 2416 C CA . SER A 1 310 ? -7.800 26.514 4.313 1.00 54.41 310 SER A CA 1
ATOM 2417 C C . SER A 1 310 ? -9.244 26.560 3.777 1.00 54.41 310 SER A C 1
ATOM 2419 O O . SER A 1 310 ? -10.031 27.405 4.200 1.00 54.41 310 SER A O 1
ATOM 2421 N N . LYS A 1 311 ? -9.604 25.660 2.843 1.00 49.84 311 LYS A N 1
ATOM 2422 C CA . LYS A 1 311 ? -10.826 25.668 2.015 1.00 49.84 311 LYS A CA 1
ATOM 2423 C C . LYS A 1 311 ? -11.987 24.782 2.509 1.00 49.84 311 LYS A C 1
ATOM 2425 O O . LYS A 1 311 ? -13.017 24.761 1.850 1.00 49.84 311 LYS A O 1
ATOM 2430 N N . GLY A 1 312 ? -11.913 24.178 3.698 1.00 59.38 312 GLY A N 1
ATOM 2431 C CA . GLY A 1 312 ? -13.104 24.113 4.562 1.00 59.38 312 GLY A CA 1
ATOM 2432 C C . GLY A 1 312 ? -14.029 22.888 4.511 1.00 59.38 312 GLY A C 1
ATOM 2433 O O . GLY A 1 312 ? -15.126 22.995 5.049 1.00 59.38 312 GLY A O 1
ATOM 2434 N N . GLU A 1 313 ? -13.619 21.740 3.963 1.00 75.50 313 GLU A N 1
ATOM 2435 C CA . GLU A 1 313 ? -14.417 20.498 4.050 1.00 75.50 313 GLU A CA 1
ATOM 2436 C C . GLU A 1 313 ? -13.965 19.613 5.221 1.00 75.50 313 GLU A C 1
ATOM 2438 O O . GLU A 1 313 ? -12.775 19.325 5.356 1.00 75.50 313 GLU A O 1
ATOM 2443 N N . MET A 1 314 ? -14.925 19.207 6.055 1.00 81.06 314 MET A N 1
ATOM 2444 C CA . MET A 1 314 ? -14.785 18.300 7.200 1.00 81.06 314 MET A CA 1
ATOM 2445 C C . MET A 1 314 ? -15.935 17.288 7.187 1.00 81.06 314 MET A C 1
ATOM 2447 O O . MET A 1 314 ? -16.891 17.466 6.429 1.00 81.06 314 MET A O 1
ATOM 2451 N N . TYR A 1 315 ? -15.880 16.281 8.060 1.00 87.19 315 TYR A N 1
ATOM 2452 C CA . TYR A 1 315 ? -16.989 15.342 8.229 1.00 87.19 315 TYR A CA 1
ATOM 2453 C C . TYR A 1 315 ? -18.306 16.090 8.495 1.00 87.19 315 TYR A C 1
ATOM 2455 O O . TYR A 1 315 ? -18.387 16.843 9.474 1.00 87.19 315 TYR A O 1
ATOM 2463 N N . PRO A 1 316 ? -19.336 15.907 7.651 1.00 85.31 316 PRO A N 1
ATOM 2464 C CA . PRO A 1 316 ? -20.566 16.692 7.716 1.00 85.31 316 PRO A CA 1
ATOM 2465 C C . PRO A 1 316 ? -21.356 16.484 9.016 1.00 85.31 316 PRO A C 1
ATOM 2467 O O . PRO A 1 316 ? -22.187 17.320 9.374 1.00 85.31 316 PRO A O 1
ATOM 2470 N N . GLU A 1 317 ? -21.119 15.385 9.732 1.00 87.88 317 GLU A N 1
ATOM 2471 C CA . GLU A 1 317 ? -21.808 15.061 10.982 1.00 87.88 317 GLU A CA 1
ATOM 2472 C C . GLU A 1 317 ? -21.234 15.776 12.210 1.00 87.88 317 GLU A C 1
ATOM 2474 O O . GLU A 1 317 ? -21.864 15.759 13.266 1.00 87.88 317 GLU A O 1
ATOM 2479 N N . ILE A 1 318 ? -20.065 16.415 12.104 1.00 88.38 318 ILE A N 1
ATOM 2480 C CA . ILE A 1 318 ? -19.442 17.125 13.226 1.00 88.38 318 ILE A CA 1
ATOM 2481 C C . ILE A 1 318 ? -19.711 18.627 13.086 1.00 88.38 318 ILE A C 1
ATOM 2483 O O . ILE A 1 318 ? -19.098 19.302 12.267 1.00 88.38 318 ILE A O 1
ATOM 2487 N N . GLN A 1 319 ? -20.621 19.167 13.905 1.00 81.12 319 GLN A N 1
ATOM 2488 C CA . GLN A 1 319 ? -21.084 20.563 13.782 1.00 81.12 319 GLN A CA 1
ATOM 2489 C C . GLN A 1 319 ? -20.491 21.543 14.806 1.00 81.12 319 GLN A C 1
ATOM 2491 O O . GLN A 1 319 ? -20.575 22.752 14.609 1.00 81.12 319 GLN A O 1
ATOM 2496 N N . SER A 1 320 ? -19.909 21.053 15.903 1.00 78.81 320 SER A N 1
ATOM 2497 C CA . SER A 1 320 ? -19.487 21.882 17.043 1.00 78.81 320 SER A CA 1
ATOM 2498 C C . SER A 1 320 ? -18.090 21.506 17.544 1.00 78.81 320 SER A C 1
ATOM 2500 O O . SER A 1 320 ? -17.911 21.178 18.716 1.00 78.81 320 SER A O 1
ATOM 2502 N N . ALA A 1 321 ? -17.119 21.496 16.633 1.00 83.44 321 ALA A N 1
ATOM 2503 C CA . ALA A 1 321 ? -15.713 21.267 16.947 1.00 83.44 321 ALA A CA 1
ATOM 2504 C C . ALA A 1 321 ? -15.024 22.582 17.350 1.00 83.44 321 ALA A C 1
ATOM 2506 O O . ALA A 1 321 ? -15.318 23.643 16.796 1.00 83.44 321 ALA A O 1
ATOM 2507 N N . SER A 1 322 ? -14.081 22.510 18.287 1.00 84.69 322 SER A N 1
ATOM 2508 C CA . SER A 1 322 ? -13.123 23.587 18.551 1.00 84.69 322 SER A CA 1
ATOM 2509 C C . SER A 1 322 ? -12.280 23.895 17.304 1.00 84.69 322 SER A C 1
ATOM 2511 O O . SER A 1 322 ? -12.276 23.144 16.322 1.00 84.69 322 SER A O 1
ATOM 2513 N N . GLU A 1 323 ? -11.546 25.009 17.319 1.00 82.94 323 GLU A N 1
ATOM 2514 C CA . GLU A 1 323 ? -10.672 25.382 16.201 1.00 82.94 323 GLU A CA 1
ATOM 2515 C C . GLU A 1 323 ? -9.608 24.303 15.938 1.00 82.94 323 GLU A C 1
ATOM 2517 O O . GLU A 1 323 ? -9.395 23.905 14.793 1.00 82.94 323 GLU A O 1
ATOM 2522 N N . GLN A 1 324 ? -9.009 23.760 17.000 1.00 81.12 324 GLN A N 1
ATOM 2523 C CA . GLN A 1 324 ? -7.999 22.705 16.931 1.00 81.12 324 GLN A CA 1
ATOM 2524 C C . GLN A 1 324 ? -8.582 21.389 16.399 1.00 81.12 324 GLN A C 1
ATOM 2526 O O . GLN A 1 324 ? -8.020 20.795 15.478 1.00 81.12 324 GLN A O 1
ATOM 2531 N N . GLU A 1 325 ? -9.735 20.958 16.920 1.00 87.31 325 GLU A N 1
ATOM 2532 C CA . GLU A 1 325 ? -10.429 19.765 16.417 1.00 87.31 325 GLU A CA 1
ATOM 2533 C C . GLU A 1 325 ? -10.792 19.921 14.938 1.00 87.31 325 GLU A C 1
ATOM 2535 O O . GLU A 1 325 ? -10.619 18.996 14.148 1.00 87.31 325 GLU A O 1
ATOM 2540 N N . THR A 1 326 ? -11.246 21.111 14.538 1.00 86.69 326 THR A N 1
ATOM 2541 C CA . THR A 1 326 ? -11.593 21.412 13.146 1.00 86.69 326 THR A CA 1
ATOM 2542 C C . THR A 1 326 ? -10.397 21.218 12.217 1.00 86.69 326 THR A C 1
ATOM 2544 O O . THR A 1 326 ? -10.567 20.673 11.127 1.00 86.69 326 THR A O 1
ATOM 2547 N N . VAL A 1 327 ? -9.193 21.633 12.628 1.00 85.44 327 VAL A N 1
ATOM 2548 C CA . VAL A 1 327 ? -7.967 21.421 11.841 1.00 85.44 327 VAL A CA 1
ATOM 2549 C C . VAL A 1 327 ? -7.724 19.926 11.631 1.00 85.44 327 VAL A C 1
ATOM 2551 O O . VAL A 1 327 ? -7.604 19.484 10.491 1.00 85.44 327 VAL A O 1
ATOM 2554 N N . LEU A 1 328 ? -7.725 19.138 12.708 1.00 88.19 328 LEU A N 1
ATOM 2555 C CA . LEU A 1 328 ? -7.449 17.699 12.650 1.00 88.19 328 LEU A CA 1
ATOM 2556 C C . LEU A 1 328 ? -8.495 16.938 11.823 1.00 88.19 328 LEU A C 1
ATOM 2558 O O . LEU A 1 328 ? -8.139 16.126 10.972 1.00 88.19 328 LEU A O 1
ATOM 2562 N N . LEU A 1 329 ? -9.782 17.235 12.013 1.00 89.44 329 LEU A N 1
ATOM 2563 C CA . LEU A 1 329 ? -10.874 16.580 11.287 1.00 89.44 329 LEU A CA 1
ATOM 2564 C C . LEU A 1 329 ? -10.845 16.884 9.789 1.00 89.44 329 LEU A C 1
ATOM 2566 O O . LEU A 1 329 ? -11.091 15.991 8.981 1.00 89.44 329 LEU A O 1
ATOM 2570 N N . LYS A 1 330 ? -10.530 18.126 9.408 1.00 87.88 330 LYS A N 1
ATOM 2571 C CA . LYS A 1 330 ? -10.343 18.509 8.003 1.00 87.88 330 LYS A CA 1
ATOM 2572 C C . LYS A 1 330 ? -9.148 17.790 7.392 1.00 87.88 330 LYS A C 1
ATOM 2574 O O . LYS A 1 330 ? -9.280 17.271 6.289 1.00 87.88 330 LYS A O 1
ATOM 2579 N N . THR A 1 331 ? -8.013 17.734 8.094 1.00 87.94 331 THR A N 1
ATOM 2580 C CA . THR A 1 331 ? -6.834 17.005 7.609 1.00 87.94 331 THR A CA 1
ATOM 2581 C C . THR A 1 331 ? -7.170 15.537 7.374 1.00 87.94 331 THR A C 1
ATOM 2583 O O . THR A 1 331 ? -6.917 15.035 6.283 1.00 87.94 331 THR A O 1
ATOM 2586 N N . ALA A 1 332 ? -7.795 14.870 8.346 1.00 88.62 332 ALA A N 1
ATOM 2587 C CA . ALA A 1 332 ? -8.202 13.472 8.225 1.00 88.62 332 ALA A CA 1
ATOM 2588 C C . ALA A 1 332 ? -9.132 13.255 7.016 1.00 88.62 332 ALA A C 1
ATOM 2590 O O . ALA A 1 332 ? -8.842 12.437 6.147 1.00 88.62 332 ALA A O 1
ATOM 2591 N N . TYR A 1 333 ? -10.199 14.053 6.913 1.00 87.50 333 TYR A N 1
ATOM 2592 C CA . TYR A 1 333 ? -11.182 13.956 5.833 1.00 87.50 333 TYR A CA 1
ATOM 2593 C C . TYR A 1 333 ? -10.559 14.171 4.444 1.00 87.50 333 TYR A C 1
ATOM 2595 O O . TYR A 1 333 ? -10.801 13.411 3.511 1.00 87.50 333 TYR A O 1
ATOM 2603 N N . GLN A 1 334 ? -9.718 15.197 4.298 1.00 82.12 334 GLN A N 1
ATOM 2604 C CA . GLN A 1 334 ? -9.080 15.541 3.020 1.00 82.12 334 GLN A CA 1
ATOM 2605 C C . GLN A 1 334 ? -8.045 14.513 2.580 1.00 82.12 334 GLN A C 1
ATOM 2607 O O . GLN A 1 334 ? -7.802 14.368 1.384 1.00 82.12 334 GLN A O 1
ATOM 2612 N N . ASN A 1 335 ? -7.467 13.795 3.539 1.00 81.81 335 ASN A N 1
ATOM 2613 C CA . ASN A 1 335 ? -6.595 12.667 3.278 1.00 81.81 335 ASN A CA 1
ATOM 2614 C C . ASN A 1 335 ? -7.376 11.346 3.250 1.00 81.81 335 ASN A C 1
ATOM 2616 O O . ASN A 1 335 ? -6.765 10.301 3.262 1.00 81.81 335 ASN A O 1
ATOM 2620 N N . GLY A 1 336 ? -8.708 11.340 3.176 1.00 81.94 336 GLY A N 1
ATOM 2621 C CA . GLY A 1 336 ? -9.470 10.112 2.935 1.00 81.94 336 GLY A CA 1
ATOM 2622 C C . GLY A 1 336 ? -9.593 9.156 4.124 1.00 81.94 336 GLY A C 1
ATOM 2623 O O . GLY A 1 336 ? -9.956 7.999 3.922 1.00 81.94 336 GLY A O 1
ATOM 2624 N N . VAL A 1 337 ? -9.312 9.617 5.345 1.00 86.75 337 VAL A N 1
ATOM 2625 C CA . VAL A 1 337 ? -9.576 8.848 6.568 1.00 86.75 337 VAL A CA 1
ATOM 2626 C C . VAL A 1 337 ? -11.089 8.751 6.784 1.00 86.75 337 VAL A C 1
ATOM 2628 O O . VAL A 1 337 ? -11.807 9.741 6.681 1.00 86.75 337 VAL A O 1
ATOM 2631 N N . GLY A 1 338 ? -11.590 7.560 7.080 1.00 80.44 338 GLY A N 1
ATOM 2632 C CA . GLY A 1 338 ? -12.965 7.244 7.430 1.00 80.44 338 GLY A CA 1
ATOM 2633 C C . GLY A 1 338 ? -13.353 5.819 7.025 1.00 80.44 338 GLY A C 1
ATOM 2634 O O . GLY A 1 338 ? -12.807 5.232 6.102 1.00 80.44 338 GLY A O 1
ATOM 2635 N N . PHE A 1 339 ? -14.376 5.266 7.678 1.00 72.94 339 PHE A N 1
ATOM 2636 C CA . PHE A 1 339 ? -14.754 3.855 7.496 1.00 72.94 339 PHE A CA 1
ATOM 2637 C C . PHE A 1 339 ? -15.420 3.538 6.159 1.00 72.94 339 PHE A C 1
ATOM 2639 O O . PHE A 1 339 ? -15.328 2.422 5.646 1.00 72.94 339 PHE A O 1
ATOM 2646 N N . ASN A 1 340 ? -16.178 4.503 5.644 1.00 68.38 340 ASN A N 1
ATOM 2647 C CA . ASN A 1 340 ? -17.098 4.301 4.541 1.00 68.38 340 ASN A CA 1
ATOM 2648 C C . ASN A 1 340 ? -16.728 5.208 3.376 1.00 68.38 340 ASN A C 1
ATOM 2650 O O . ASN A 1 340 ? -16.339 6.363 3.547 1.00 68.38 340 ASN A O 1
ATOM 2654 N N . SER A 1 341 ? -16.983 4.715 2.170 1.00 66.00 341 SER A N 1
ATOM 2655 C CA . SER A 1 341 ? -16.769 5.462 0.931 1.00 66.00 341 SER A CA 1
ATOM 2656 C C . SER A 1 341 ? -17.642 6.717 0.782 1.00 66.00 341 SER A C 1
ATOM 2658 O O . SER A 1 341 ? -17.433 7.520 -0.127 1.00 66.00 341 SER A O 1
ATOM 2660 N N . ASP A 1 342 ? -18.672 6.859 1.624 1.00 69.56 342 ASP A N 1
ATOM 2661 C CA . ASP A 1 342 ? -19.600 7.993 1.632 1.00 69.56 342 ASP A CA 1
ATOM 2662 C C . ASP A 1 342 ? -19.160 9.140 2.555 1.00 69.56 342 ASP A C 1
ATOM 2664 O O . ASP A 1 342 ? -19.865 10.145 2.648 1.00 69.56 342 ASP A O 1
ATOM 2668 N N . GLY A 1 343 ? -18.009 9.010 3.222 1.00 68.12 343 GLY A N 1
ATOM 2669 C CA . GLY A 1 343 ? -17.484 10.042 4.110 1.00 68.12 343 GLY A CA 1
ATOM 2670 C C . GLY A 1 343 ? -18.109 10.060 5.502 1.00 68.12 343 GLY A C 1
ATOM 2671 O O . GLY A 1 343 ? -17.755 10.932 6.291 1.00 68.12 343 GLY A O 1
ATOM 2672 N N . LYS A 1 344 ? -19.023 9.131 5.825 1.00 78.56 344 LYS A N 1
ATOM 2673 C CA . LYS A 1 344 ? -19.707 9.129 7.121 1.00 78.56 344 LYS A CA 1
ATOM 2674 C C . LYS A 1 344 ? -18.962 8.347 8.186 1.00 78.56 344 LYS A C 1
ATOM 2676 O O . LYS A 1 344 ? -18.611 7.182 7.977 1.00 78.56 344 LYS A O 1
ATOM 2681 N N . ILE A 1 345 ? -18.810 8.955 9.363 1.00 84.31 345 ILE A N 1
ATOM 2682 C CA . ILE A 1 345 ? -17.997 8.399 10.457 1.00 84.31 345 ILE A CA 1
ATOM 2683 C C . ILE A 1 345 ? -18.764 8.112 11.748 1.00 84.31 345 ILE A C 1
ATOM 2685 O O . ILE A 1 345 ? -18.271 7.346 12.567 1.00 84.31 345 ILE A O 1
ATOM 2689 N N . ASN A 1 346 ? -19.976 8.652 11.933 1.00 88.50 346 ASN A N 1
ATOM 2690 C CA . ASN A 1 346 ? -20.740 8.529 13.188 1.00 88.50 346 ASN A CA 1
ATOM 2691 C C . ASN A 1 346 ? -19.889 8.901 14.427 1.00 88.50 346 ASN A C 1
ATOM 2693 O O . ASN A 1 346 ? -19.538 8.027 15.223 1.00 88.50 346 ASN A O 1
ATOM 2697 N N . PRO A 1 347 ? -19.548 10.190 14.602 1.00 90.44 347 PRO A N 1
ATOM 2698 C CA . PRO A 1 347 ? -18.478 10.638 15.497 1.00 90.44 347 PRO A CA 1
ATOM 2699 C C . PRO A 1 347 ? -18.644 10.213 16.961 1.00 90.44 347 PRO A C 1
ATOM 2701 O O . PRO A 1 347 ? -17.642 9.953 17.620 1.00 90.44 347 PRO A O 1
ATOM 2704 N N . ASP A 1 348 ? -19.881 10.106 17.449 1.00 91.56 348 ASP A N 1
ATOM 2705 C CA . ASP A 1 348 ? -20.193 9.792 18.851 1.00 91.56 348 ASP A CA 1
ATOM 2706 C C . ASP A 1 348 ? -20.319 8.285 19.131 1.00 91.56 348 ASP A C 1
ATOM 2708 O O . ASP A 1 348 ? -20.531 7.869 20.271 1.00 91.56 348 ASP A O 1
ATOM 2712 N N . LYS A 1 349 ? -20.203 7.437 18.103 1.00 93.62 349 LYS A N 1
ATOM 2713 C CA . LYS A 1 349 ? -20.235 5.983 18.269 1.00 93.62 349 LYS A CA 1
ATOM 2714 C C . LYS A 1 349 ? -18.998 5.532 19.044 1.00 93.62 349 LYS A C 1
ATOM 2716 O O . LYS A 1 349 ? -17.878 5.873 18.671 1.00 93.62 349 LYS A O 1
ATOM 2721 N N . GLU A 1 350 ? -19.191 4.697 20.066 1.00 96.56 350 GLU A N 1
ATOM 2722 C CA . GLU A 1 350 ? -18.081 4.017 20.739 1.00 96.56 350 GLU A CA 1
ATOM 2723 C C . GLU A 1 350 ? -17.301 3.145 19.756 1.00 96.56 350 GLU A C 1
ATOM 2725 O O . GLU A 1 350 ? -17.873 2.251 19.116 1.00 96.56 350 GLU A O 1
ATOM 2730 N N . ILE A 1 351 ? -15.991 3.340 19.698 1.00 94.69 351 ILE A N 1
ATOM 2731 C CA . ILE A 1 351 ? -15.145 2.668 18.722 1.00 94.69 351 ILE A CA 1
ATOM 2732 C C . ILE A 1 351 ? -14.914 1.201 19.084 1.00 94.69 351 ILE A C 1
ATOM 2734 O O . ILE A 1 351 ? -14.675 0.846 20.239 1.00 94.69 351 ILE A O 1
ATOM 2738 N N . THR A 1 352 ? -15.020 0.321 18.095 1.00 95.00 352 THR A N 1
ATOM 2739 C CA . THR A 1 352 ? -14.565 -1.071 18.207 1.00 95.00 352 THR A CA 1
ATOM 2740 C C . THR A 1 352 ? -13.080 -1.192 17.862 1.00 95.00 352 THR A C 1
ATOM 2742 O O . THR A 1 352 ? -12.543 -0.367 17.127 1.00 95.00 352 THR A O 1
ATOM 2745 N N . MET A 1 353 ? -12.395 -2.241 18.323 1.00 95.19 353 MET A N 1
ATOM 2746 C CA . MET A 1 353 ? -10.997 -2.485 17.940 1.00 95.19 353 MET A CA 1
ATOM 2747 C C . MET A 1 353 ? -10.844 -2.742 16.440 1.00 95.19 353 MET A C 1
ATOM 2749 O O . MET A 1 353 ? -9.810 -2.396 15.878 1.00 95.19 353 MET A O 1
ATOM 2753 N N . LYS A 1 354 ? -11.858 -3.311 15.771 1.00 92.88 354 LYS A N 1
ATOM 2754 C CA . LYS A 1 354 ? -11.852 -3.445 14.307 1.00 92.88 354 LYS A CA 1
ATOM 2755 C C . LYS A 1 354 ? -11.832 -2.078 13.618 1.00 92.88 354 LYS A C 1
ATOM 2757 O O . LYS A 1 354 ? -11.047 -1.864 12.704 1.00 92.88 354 LYS A O 1
ATOM 2762 N N . GLU A 1 355 ? -12.663 -1.144 14.075 1.00 92.62 355 GLU A N 1
ATOM 2763 C CA . GLU A 1 355 ? -12.682 0.240 13.574 1.00 92.62 355 GLU A CA 1
ATOM 2764 C C . GLU A 1 355 ? -11.389 0.984 13.908 1.00 92.62 355 GLU A C 1
ATOM 2766 O O . GLU A 1 355 ? -10.826 1.653 13.051 1.00 92.62 355 GLU A O 1
ATOM 2771 N N . PHE A 1 356 ? -10.872 0.814 15.122 1.00 94.19 356 PHE A N 1
ATOM 2772 C CA . PHE A 1 356 ? -9.583 1.372 15.515 1.00 94.19 356 PHE A CA 1
ATOM 2773 C C . PHE A 1 356 ? -8.438 0.858 14.629 1.00 94.19 356 PHE A C 1
ATOM 2775 O O . PHE A 1 356 ? -7.639 1.655 14.153 1.00 94.19 356 PHE A O 1
ATOM 2782 N N . ALA A 1 357 ? -8.388 -0.447 14.340 1.00 92.00 357 ALA A N 1
ATOM 2783 C CA . ALA A 1 357 ? -7.399 -1.030 13.434 1.00 92.00 357 ALA A CA 1
ATOM 2784 C C . ALA A 1 357 ? -7.531 -0.504 11.994 1.00 92.00 357 ALA A C 1
ATOM 2786 O O . ALA A 1 357 ? -6.520 -0.280 11.333 1.00 92.00 357 ALA A O 1
ATOM 2787 N N . CYS A 1 358 ? -8.760 -0.269 11.522 1.00 89.75 358 CYS A N 1
ATOM 2788 C CA . CYS A 1 358 ? -9.016 0.370 10.229 1.00 89.75 358 CYS A CA 1
ATOM 2789 C C . CYS A 1 358 ? -8.459 1.800 10.187 1.00 89.75 358 CYS A C 1
ATOM 2791 O O . CYS A 1 358 ? -7.739 2.149 9.258 1.00 89.75 358 CYS A O 1
ATOM 2793 N N . LEU A 1 359 ? -8.709 2.602 11.227 1.00 91.44 359 LEU A N 1
ATOM 2794 C CA . LEU A 1 359 ? -8.181 3.966 11.309 1.00 91.44 359 LEU A CA 1
ATOM 2795 C C . LEU A 1 359 ? -6.655 3.993 11.453 1.00 91.44 359 LEU A C 1
ATOM 2797 O O . LEU A 1 359 ? -6.014 4.845 10.849 1.00 91.44 359 LEU A O 1
ATOM 2801 N N . LEU A 1 360 ? -6.056 3.056 12.197 1.00 89.75 360 LEU A N 1
ATOM 2802 C CA . LEU A 1 360 ? -4.597 2.903 12.239 1.00 89.75 360 LEU A CA 1
ATOM 2803 C C . LEU A 1 360 ? -4.025 2.632 10.843 1.00 89.75 360 LEU A C 1
ATOM 2805 O O . LEU A 1 360 ? -3.026 3.240 10.473 1.00 89.75 360 LEU A O 1
ATOM 2809 N N . LEU A 1 361 ? -4.668 1.754 10.068 1.00 86.38 361 LEU A N 1
ATOM 2810 C CA . LEU A 1 361 ? -4.259 1.442 8.699 1.00 86.38 361 LEU A CA 1
ATOM 2811 C C . LEU A 1 361 ? -4.361 2.658 7.767 1.00 86.38 361 LEU A C 1
ATOM 2813 O O . LEU A 1 361 ? -3.454 2.935 6.988 1.00 86.38 361 LEU A O 1
ATOM 2817 N N . GLU A 1 362 ? -5.465 3.393 7.838 1.00 87.38 362 GLU A N 1
ATOM 2818 C CA . GLU A 1 362 ? -5.676 4.590 7.021 1.00 87.38 362 GLU A CA 1
ATOM 2819 C C . GLU A 1 362 ? -4.661 5.686 7.332 1.00 87.38 362 GLU A C 1
ATOM 2821 O O . GLU A 1 362 ? -4.132 6.320 6.420 1.00 87.38 362 GLU A O 1
ATOM 2826 N N . ILE A 1 363 ? -4.360 5.871 8.615 1.00 87.00 363 ILE A N 1
ATOM 2827 C CA . ILE A 1 363 ? -3.433 6.895 9.081 1.00 87.00 363 ILE A CA 1
ATOM 2828 C C . ILE A 1 363 ? -1.975 6.511 8.791 1.00 87.00 363 ILE A C 1
ATOM 2830 O O . ILE A 1 363 ? -1.199 7.389 8.419 1.00 87.00 363 ILE A O 1
ATOM 2834 N N . ASP A 1 364 ? -1.608 5.225 8.841 1.00 83.75 364 ASP A N 1
ATOM 2835 C CA . ASP A 1 364 ? -0.300 4.757 8.348 1.00 83.75 364 ASP A CA 1
ATOM 2836 C C . ASP A 1 364 ? -0.088 5.158 6.881 1.00 83.75 364 ASP A C 1
ATOM 2838 O O . ASP A 1 364 ? 0.989 5.596 6.492 1.00 83.75 364 ASP A O 1
ATOM 2842 N N . GLY A 1 365 ? -1.146 5.119 6.066 1.00 75.69 365 GLY A N 1
ATOM 2843 C CA . GLY A 1 365 ? -1.080 5.587 4.685 1.00 75.69 365 GLY A CA 1
ATOM 2844 C C . GLY A 1 365 ? -0.827 7.094 4.525 1.00 75.69 365 GLY A C 1
ATOM 2845 O O . GLY A 1 365 ? -0.449 7.497 3.422 1.00 75.69 365 GLY A O 1
ATOM 2846 N N . MET A 1 366 ? -1.023 7.902 5.577 1.00 79.50 366 MET A N 1
ATOM 2847 C CA . MET A 1 366 ? -0.725 9.341 5.604 1.00 79.50 366 MET A CA 1
ATOM 2848 C C . MET A 1 366 ? 0.692 9.652 6.084 1.00 79.50 366 MET A C 1
ATOM 2850 O O . MET A 1 366 ? 1.309 10.559 5.539 1.00 79.50 366 MET A O 1
ATOM 2854 N N . SER A 1 367 ? 1.166 8.971 7.132 1.00 77.19 367 SER A N 1
ATOM 2855 C CA . SER A 1 367 ? 2.418 9.329 7.814 1.00 77.19 367 SER A CA 1
ATOM 2856 C C . SER A 1 367 ? 3.544 8.312 7.678 1.00 77.19 367 SER A C 1
ATOM 2858 O O . SER A 1 367 ? 4.660 8.661 8.034 1.00 77.19 367 SER A O 1
ATOM 2860 N N . GLY A 1 368 ? 3.247 7.076 7.254 1.00 75.81 368 GLY A N 1
ATOM 2861 C CA . GLY A 1 368 ? 4.185 5.951 7.211 1.00 75.81 368 GLY A CA 1
ATOM 2862 C C . GLY A 1 368 ? 4.917 5.773 8.535 1.00 75.81 368 GLY A C 1
ATOM 2863 O O . GLY A 1 368 ? 6.044 6.234 8.681 1.00 75.81 368 GLY A O 1
ATOM 2864 N N . PHE A 1 369 ? 4.289 5.114 9.518 1.00 73.25 369 PHE A N 1
ATOM 2865 C CA . PHE A 1 369 ? 4.828 5.047 10.889 1.00 73.25 369 PHE A CA 1
ATOM 2866 C C . PHE A 1 369 ? 6.234 4.439 10.975 1.00 73.25 369 PHE A C 1
ATOM 2868 O O . PHE A 1 369 ? 6.922 4.588 11.981 1.00 73.25 369 PHE A O 1
ATOM 2875 N N . TYR A 1 370 ? 6.664 3.740 9.927 1.00 75.25 370 TYR A N 1
ATOM 2876 C CA . TYR A 1 370 ? 8.003 3.205 9.813 1.00 75.25 370 TYR A CA 1
ATOM 2877 C C . TYR A 1 370 ? 8.800 4.011 8.807 1.00 75.25 370 TYR A C 1
ATOM 2879 O O . TYR A 1 370 ? 8.499 4.016 7.621 1.00 75.25 370 TYR A O 1
ATOM 2887 N N . THR A 1 371 ? 9.873 4.636 9.264 1.00 74.19 371 THR A N 1
ATOM 2888 C CA . THR A 1 371 ? 10.750 5.406 8.387 1.00 74.19 371 THR A CA 1
ATOM 2889 C C . THR A 1 371 ? 12.042 4.655 8.146 1.00 74.19 371 THR A C 1
ATOM 2891 O O . THR A 1 371 ? 12.612 4.019 9.036 1.00 74.19 371 THR A O 1
ATOM 2894 N N . GLY A 1 372 ? 12.502 4.676 6.904 1.00 79.38 372 GLY A N 1
ATOM 2895 C CA . GLY A 1 372 ? 13.848 4.263 6.557 1.00 79.38 372 GLY A CA 1
ATOM 2896 C C . GLY A 1 372 ? 14.625 5.421 5.964 1.00 79.38 372 GLY A C 1
ATOM 2897 O O . GLY A 1 372 ? 14.071 6.424 5.523 1.00 79.38 372 GLY A O 1
ATOM 2898 N N . GLU A 1 373 ? 15.940 5.286 5.974 1.00 85.50 373 GLU A N 1
ATOM 2899 C CA . GLU A 1 373 ? 16.843 6.255 5.383 1.00 85.50 373 GLU A CA 1
ATOM 2900 C C . GLU A 1 373 ? 17.451 5.675 4.110 1.00 85.50 373 GLU A C 1
ATOM 2902 O O . GLU A 1 373 ? 17.962 4.551 4.097 1.00 85.50 373 GLU A O 1
ATOM 2907 N N . ILE A 1 374 ? 17.415 6.468 3.043 1.00 88.62 374 ILE A N 1
ATOM 2908 C CA . ILE A 1 374 ? 18.099 6.186 1.790 1.00 88.62 374 ILE A CA 1
ATOM 2909 C C . ILE A 1 374 ? 19.354 7.049 1.733 1.00 88.62 374 ILE A C 1
ATOM 2911 O O . ILE A 1 374 ? 19.280 8.270 1.617 1.00 88.62 374 ILE A O 1
ATOM 2915 N N . ILE A 1 375 ? 20.521 6.410 1.762 1.00 92.31 375 ILE A N 1
ATOM 2916 C CA . ILE A 1 375 ? 21.826 7.065 1.665 1.00 92.31 375 ILE A CA 1
ATOM 2917 C C . ILE A 1 375 ? 22.348 6.924 0.235 1.00 92.31 375 ILE A C 1
ATOM 2919 O O . ILE A 1 375 ? 22.486 5.817 -0.290 1.00 92.31 375 ILE A O 1
ATOM 2923 N N . GLY A 1 376 ? 22.632 8.064 -0.392 1.00 89.38 376 GLY A N 1
ATOM 2924 C CA . GLY A 1 376 ? 23.078 8.165 -1.778 1.00 89.38 376 GLY A CA 1
ATOM 2925 C C . GLY A 1 376 ? 23.338 9.620 -2.175 1.00 89.38 376 GLY A C 1
ATOM 2926 O O . GLY A 1 376 ? 23.592 10.472 -1.325 1.00 89.38 376 GLY A O 1
ATOM 2927 N N . LYS A 1 377 ? 23.244 9.937 -3.472 1.00 76.94 377 LYS A N 1
ATOM 2928 C CA . LYS A 1 377 ? 23.480 11.299 -3.991 1.00 76.94 377 LYS A CA 1
ATOM 2929 C C . LYS A 1 377 ? 22.529 12.350 -3.411 1.00 76.94 377 LYS A C 1
ATOM 2931 O O . LYS A 1 377 ? 22.954 13.476 -3.170 1.00 76.94 377 LYS A O 1
ATOM 2936 N N . ASN A 1 378 ? 21.278 11.964 -3.173 1.00 79.19 378 ASN A N 1
ATOM 2937 C CA . ASN A 1 378 ? 20.252 12.784 -2.538 1.00 79.19 378 ASN A CA 1
ATOM 2938 C C . ASN A 1 378 ? 19.700 12.006 -1.342 1.00 79.19 378 ASN A C 1
ATOM 2940 O O . ASN A 1 378 ? 18.696 11.309 -1.483 1.00 79.19 378 ASN A O 1
ATOM 2944 N N . THR A 1 379 ? 20.382 12.063 -0.196 1.00 81.88 379 THR A N 1
ATOM 2945 C CA . THR A 1 379 ? 19.893 11.401 1.020 1.00 81.88 379 THR A CA 1
ATOM 2946 C C . THR A 1 379 ? 18.501 11.914 1.370 1.00 81.88 379 THR A C 1
ATOM 2948 O O . THR A 1 379 ? 18.303 13.123 1.499 1.00 81.88 379 THR A O 1
ATOM 2951 N N . HIS A 1 380 ? 17.552 10.998 1.520 1.00 85.56 380 HIS A N 1
ATOM 2952 C CA . HIS A 1 380 ? 16.171 11.289 1.891 1.00 85.56 380 HIS A CA 1
ATOM 2953 C C . HIS A 1 380 ? 15.621 10.168 2.770 1.00 85.56 380 HIS A C 1
ATOM 2955 O O . HIS A 1 380 ? 16.201 9.082 2.848 1.00 85.56 380 HIS A O 1
ATOM 2961 N N . TYR A 1 381 ? 14.520 10.461 3.450 1.00 82.00 381 TYR A N 1
ATOM 2962 C CA . TYR A 1 381 ? 13.752 9.449 4.155 1.00 82.00 381 TYR A CA 1
ATOM 2963 C C . TYR A 1 381 ? 12.759 8.816 3.189 1.00 82.00 381 TYR A C 1
ATOM 2965 O O . TYR A 1 381 ? 12.238 9.485 2.297 1.00 82.00 381 TYR A O 1
ATOM 2973 N N . GLU A 1 382 ? 12.553 7.519 3.353 1.00 77.38 382 GLU A N 1
ATOM 2974 C CA . GLU A 1 382 ? 11.508 6.766 2.679 1.00 77.38 382 GLU A CA 1
ATOM 2975 C C . GLU A 1 382 ? 10.528 6.296 3.746 1.00 77.38 382 GLU A C 1
ATOM 2977 O O . GLU A 1 382 ? 10.922 5.661 4.730 1.00 77.38 382 GLU A O 1
ATOM 2982 N N . ASP A 1 383 ? 9.259 6.616 3.540 1.00 75.62 383 ASP A N 1
ATOM 2983 C CA . ASP A 1 383 ? 8.183 6.151 4.396 1.00 75.62 383 ASP A CA 1
ATOM 2984 C C . ASP A 1 383 ? 7.820 4.720 3.991 1.00 75.62 383 ASP A C 1
ATOM 2986 O O . ASP A 1 383 ? 7.432 4.431 2.854 1.00 75.62 383 ASP A O 1
ATOM 2990 N N . TYR A 1 384 ? 7.958 3.801 4.937 1.00 75.94 384 TYR A N 1
ATOM 2991 C CA . TYR A 1 384 ? 7.571 2.414 4.780 1.00 75.94 384 TYR A CA 1
ATOM 2992 C C . TYR A 1 384 ? 6.180 2.207 5.365 1.00 75.94 384 TYR A C 1
ATOM 2994 O O . TYR A 1 384 ? 5.903 2.518 6.522 1.00 75.94 384 TYR A O 1
ATOM 3002 N N . LYS A 1 385 ? 5.310 1.610 4.555 1.00 78.88 385 LYS A N 1
ATOM 3003 C CA . LYS A 1 385 ? 3.954 1.240 4.958 1.00 78.88 385 LYS A CA 1
ATOM 3004 C C . LYS A 1 385 ? 3.920 -0.183 5.472 1.00 78.88 385 LYS A C 1
ATOM 3006 O O . LYS A 1 385 ? 4.670 -1.043 4.993 1.00 78.88 385 LYS A O 1
ATOM 3011 N N . ILE A 1 386 ? 3.015 -0.449 6.404 1.00 79.00 386 ILE A N 1
ATOM 3012 C CA . ILE A 1 386 ? 2.764 -1.807 6.876 1.00 79.00 386 ILE A CA 1
ATOM 3013 C C . ILE A 1 386 ? 2.244 -2.662 5.719 1.00 79.00 386 ILE A C 1
ATOM 3015 O O . ILE A 1 386 ? 1.289 -2.312 5.025 1.00 79.00 386 ILE A O 1
ATOM 3019 N N . ASN A 1 387 ? 2.833 -3.842 5.556 1.00 76.00 387 ASN A N 1
ATOM 3020 C CA . ASN A 1 387 ? 2.309 -4.859 4.668 1.00 76.00 387 ASN A CA 1
ATOM 3021 C C . ASN A 1 387 ? 1.005 -5.411 5.237 1.00 76.00 387 ASN A C 1
ATOM 3023 O O . ASN A 1 387 ? 0.995 -6.242 6.140 1.00 76.00 387 ASN A O 1
ATOM 3027 N N . THR A 1 388 ? -0.100 -4.978 4.660 1.00 70.94 388 THR A N 1
ATOM 3028 C CA . THR A 1 388 ? -1.447 -5.366 5.072 1.00 70.94 388 THR A CA 1
ATOM 3029 C C . THR A 1 388 ? -2.054 -6.464 4.216 1.00 70.94 388 THR A C 1
ATOM 3031 O O . THR A 1 388 ? -3.217 -6.805 4.385 1.00 70.94 388 THR A O 1
ATOM 3034 N N . SER A 1 389 ? -1.279 -7.093 3.335 1.00 69.31 389 SER A N 1
ATOM 3035 C CA . SER A 1 389 ? -1.785 -8.168 2.490 1.00 69.31 389 SER A CA 1
ATOM 3036 C C . SER A 1 389 ? -1.705 -9.515 3.206 1.00 69.31 389 SER A C 1
ATOM 3038 O O . SER A 1 389 ? -0.620 -10.082 3.363 1.00 69.31 389 SER A O 1
ATOM 3040 N N . ALA A 1 390 ? -2.864 -10.075 3.581 1.00 62.84 390 ALA A N 1
ATOM 3041 C CA . ALA A 1 390 ? -2.981 -11.354 4.295 1.00 62.84 390 ALA A CA 1
ATOM 3042 C C . ALA A 1 390 ? -2.281 -12.536 3.590 1.00 62.84 390 ALA A C 1
ATOM 3044 O O . ALA A 1 390 ? -1.821 -13.468 4.247 1.00 62.84 390 ALA A O 1
ATOM 3045 N N . THR A 1 391 ? -2.152 -12.493 2.259 1.00 64.88 391 THR A N 1
ATOM 3046 C CA . THR A 1 391 ? -1.495 -13.554 1.469 1.00 64.88 391 THR A CA 1
ATOM 3047 C C . THR A 1 391 ? 0.031 -13.430 1.418 1.00 64.88 391 THR A C 1
ATOM 3049 O O . THR A 1 391 ? 0.732 -14.413 1.159 1.00 64.88 391 THR A O 1
ATOM 3052 N N . SER A 1 392 ? 0.568 -12.242 1.698 1.00 67.81 392 SER A N 1
ATOM 3053 C CA . SER A 1 392 ? 1.999 -11.947 1.577 1.00 67.81 392 SER A CA 1
ATOM 3054 C C . SER A 1 392 ? 2.742 -11.920 2.919 1.00 67.81 392 SER A C 1
ATOM 3056 O O . SER A 1 392 ? 3.959 -11.741 2.948 1.00 67.81 392 SER A O 1
ATOM 3058 N N . ILE A 1 393 ? 2.040 -12.184 4.024 1.00 75.00 393 ILE A N 1
ATOM 3059 C CA . ILE A 1 393 ? 2.634 -12.225 5.363 1.00 75.00 393 ILE A CA 1
ATOM 3060 C C . ILE A 1 393 ? 3.655 -13.376 5.451 1.00 75.00 393 ILE A C 1
ATOM 3062 O O . ILE A 1 393 ? 3.334 -14.519 5.094 1.00 75.00 393 ILE A O 1
ATOM 3066 N N . PRO A 1 394 ? 4.894 -13.105 5.900 1.00 79.31 394 PRO A N 1
ATOM 3067 C CA . PRO A 1 394 ? 5.919 -14.120 6.094 1.00 79.31 394 PRO A CA 1
ATOM 3068 C C . PRO A 1 394 ? 5.583 -15.037 7.266 1.00 79.31 394 PRO A C 1
ATOM 3070 O O . PRO A 1 394 ? 5.054 -14.610 8.293 1.00 79.31 394 PRO A O 1
ATOM 3073 N N . SER A 1 395 ? 5.929 -16.315 7.130 1.00 80.19 395 SER A N 1
ATOM 3074 C CA . SER A 1 395 ? 5.674 -17.328 8.166 1.00 80.19 395 SER A CA 1
ATOM 3075 C C . SER A 1 395 ? 6.325 -17.010 9.523 1.00 80.19 395 SER A C 1
ATOM 3077 O O . SER A 1 395 ? 5.826 -17.439 10.561 1.00 80.19 395 SER A O 1
ATOM 3079 N N . ASN A 1 396 ? 7.400 -16.218 9.535 1.00 77.88 396 ASN A N 1
ATOM 3080 C CA . ASN A 1 396 ? 8.111 -15.759 10.728 1.00 77.88 396 ASN A CA 1
ATOM 3081 C C . ASN A 1 396 ? 7.826 -14.288 11.085 1.00 77.88 396 ASN A C 1
ATOM 3083 O O . ASN A 1 396 ? 8.657 -13.643 11.722 1.00 77.88 396 ASN A O 1
ATOM 3087 N N . ALA A 1 397 ? 6.666 -13.741 10.701 1.00 76.06 397 ALA A N 1
ATOM 3088 C CA . ALA A 1 397 ? 6.334 -12.333 10.938 1.00 76.06 397 ALA A CA 1
ATOM 3089 C C . ALA A 1 397 ? 6.466 -11.893 12.409 1.00 76.06 397 ALA A C 1
ATOM 3091 O O . ALA A 1 397 ? 6.843 -10.759 12.680 1.00 76.06 397 ALA A O 1
ATOM 3092 N N . SER A 1 398 ? 6.231 -12.799 13.364 1.00 72.75 398 SER A N 1
ATOM 3093 C CA . SER A 1 398 ? 6.383 -12.539 14.803 1.00 72.75 398 SER A CA 1
ATOM 3094 C C . SER A 1 398 ? 7.818 -12.233 15.249 1.00 72.75 398 SER A C 1
ATOM 3096 O O . SER A 1 398 ? 8.023 -11.794 16.378 1.00 72.75 398 SER A O 1
ATOM 3098 N N . SER A 1 399 ? 8.815 -12.507 14.404 1.00 74.19 399 SER A N 1
ATOM 3099 C CA . SER A 1 399 ? 10.224 -12.191 14.662 1.00 74.19 399 SER A CA 1
ATOM 3100 C C . SER A 1 399 ? 10.587 -10.737 14.352 1.0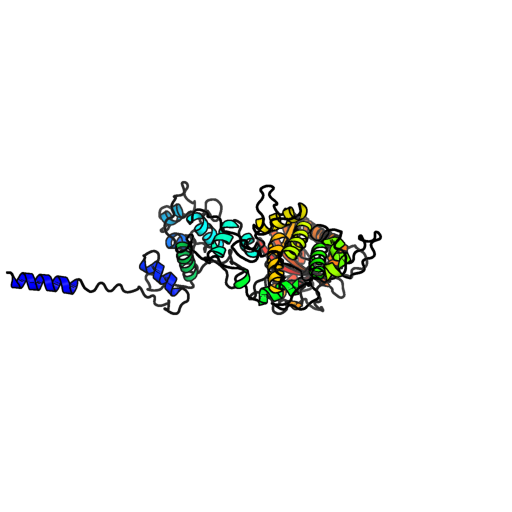0 74.19 399 SER A C 1
ATOM 3102 O O . SER A 1 399 ? 11.688 -10.313 14.690 1.00 74.19 399 SER A O 1
ATOM 3104 N N . TYR A 1 400 ? 9.682 -9.976 13.735 1.00 75.06 400 TYR A N 1
ATOM 3105 C CA . TYR A 1 400 ? 9.888 -8.581 13.352 1.00 75.06 400 TYR A CA 1
ATOM 3106 C C . TYR A 1 400 ? 8.906 -7.671 14.093 1.00 75.06 400 TYR A C 1
ATOM 3108 O O . TYR A 1 400 ? 7.845 -8.111 14.535 1.00 75.06 400 TYR A O 1
ATOM 3116 N N . ILE A 1 401 ? 9.260 -6.390 14.232 1.00 72.19 401 ILE A N 1
ATOM 3117 C CA . ILE A 1 401 ? 8.339 -5.372 14.771 1.00 72.19 401 ILE A CA 1
ATOM 3118 C C . ILE A 1 401 ? 7.191 -5.151 13.791 1.00 72.19 401 ILE A C 1
ATOM 3120 O O . ILE A 1 401 ? 6.033 -5.133 14.193 1.00 72.19 401 ILE A O 1
ATOM 3124 N N . ALA A 1 402 ? 7.525 -5.039 12.506 1.00 77.62 402 ALA A N 1
ATOM 3125 C CA . ALA A 1 402 ? 6.572 -4.878 11.426 1.00 77.62 402 ALA A CA 1
ATOM 3126 C C . ALA A 1 402 ? 7.066 -5.546 10.147 1.00 77.62 402 ALA A C 1
ATOM 3128 O O . ALA A 1 402 ? 8.268 -5.709 9.920 1.00 77.62 402 ALA A O 1
ATOM 3129 N N . ILE A 1 403 ? 6.104 -5.902 9.304 1.00 82.88 403 ILE A N 1
ATOM 3130 C CA . ILE A 1 403 ? 6.326 -6.338 7.929 1.00 82.88 403 ILE A CA 1
ATOM 3131 C C . ILE A 1 403 ? 5.955 -5.158 7.042 1.00 82.88 403 ILE A C 1
ATOM 3133 O O . ILE A 1 403 ? 4.888 -4.586 7.226 1.00 82.88 403 ILE A O 1
ATOM 3137 N N . LEU A 1 404 ? 6.831 -4.780 6.119 1.00 81.44 404 LEU A N 1
ATOM 3138 C CA . LEU A 1 404 ? 6.713 -3.578 5.298 1.00 81.44 404 LEU A CA 1
ATOM 3139 C C . LEU A 1 404 ? 6.329 -3.959 3.868 1.00 81.44 404 LEU A C 1
ATOM 3141 O O . LEU A 1 404 ? 6.814 -4.960 3.341 1.00 81.44 404 LEU A O 1
ATOM 3145 N N . GLU A 1 405 ? 5.455 -3.175 3.241 1.00 77.69 405 GLU A N 1
ATOM 3146 C CA . GLU A 1 405 ? 4.894 -3.468 1.914 1.00 77.69 405 GLU A CA 1
ATOM 3147 C C . GLU A 1 405 ? 5.971 -3.533 0.817 1.00 77.69 405 GLU A C 1
ATOM 3149 O O . GLU A 1 405 ? 5.950 -4.421 -0.034 1.00 77.69 405 GLU A O 1
ATOM 3154 N N . SER A 1 406 ? 6.954 -2.630 0.861 1.00 77.62 406 SER A N 1
ATOM 3155 C CA . SER A 1 406 ? 8.036 -2.535 -0.131 1.00 77.62 406 SER A CA 1
ATOM 3156 C C . SER A 1 406 ? 9.127 -3.605 0.028 1.00 77.62 406 SER A C 1
ATOM 3158 O O . SER A 1 406 ? 10.049 -3.686 -0.794 1.00 77.62 406 SER A O 1
ATOM 3160 N N . VAL A 1 407 ? 9.041 -4.440 1.069 1.00 82.19 407 VAL A N 1
ATOM 3161 C CA . VAL A 1 407 ? 10.037 -5.465 1.388 1.00 82.19 407 VAL A CA 1
ATOM 3162 C C . VAL A 1 407 ? 9.491 -6.844 1.001 1.00 82.19 407 VAL A C 1
ATOM 3164 O O . VAL A 1 407 ? 8.482 -7.289 1.553 1.00 82.19 407 VAL A O 1
ATOM 3167 N N . PRO A 1 408 ? 10.142 -7.569 0.069 1.00 84.25 408 PRO A N 1
ATOM 3168 C CA . PRO A 1 408 ? 9.650 -8.868 -0.378 1.00 84.25 408 PRO A CA 1
ATOM 3169 C C . PRO A 1 408 ? 9.511 -9.873 0.771 1.00 84.25 408 PRO A C 1
ATOM 3171 O O . PRO A 1 408 ? 10.413 -10.014 1.591 1.00 84.25 408 PRO A O 1
ATOM 3174 N N . LYS A 1 409 ? 8.436 -10.670 0.773 1.00 84.94 409 LYS A N 1
ATOM 3175 C CA . LYS A 1 409 ? 8.196 -11.734 1.770 1.00 84.94 409 LYS A CA 1
ATOM 3176 C C . LYS A 1 409 ? 9.423 -12.626 2.019 1.00 84.94 409 LYS A C 1
ATOM 3178 O O . LYS A 1 409 ? 9.760 -12.904 3.167 1.00 84.94 409 LYS A O 1
ATOM 3183 N N . ALA A 1 410 ? 10.121 -13.024 0.953 1.00 85.31 410 ALA A N 1
ATOM 3184 C CA . ALA A 1 410 ? 11.308 -13.881 1.031 1.00 85.31 410 ALA A CA 1
ATOM 3185 C C . ALA A 1 410 ? 12.449 -13.268 1.866 1.00 85.31 410 ALA A C 1
ATOM 3187 O O . ALA A 1 410 ? 13.198 -14.000 2.512 1.00 85.31 410 ALA A O 1
ATOM 3188 N N . VAL A 1 411 ? 12.549 -11.933 1.895 1.00 88.94 411 VAL A N 1
ATOM 3189 C CA . VAL A 1 411 ? 13.525 -11.205 2.712 1.00 88.94 411 VAL A CA 1
ATOM 3190 C C . VAL A 1 411 ? 13.242 -11.433 4.186 1.00 88.94 411 VAL A C 1
ATOM 3192 O O . VAL A 1 411 ? 14.177 -11.671 4.934 1.00 88.94 411 VAL A O 1
ATOM 3195 N N . TYR A 1 412 ? 11.981 -11.434 4.617 1.00 85.69 412 TYR A N 1
ATOM 3196 C CA . TYR A 1 412 ? 11.627 -11.729 6.006 1.00 85.69 412 TYR A CA 1
ATOM 3197 C C . TYR A 1 412 ? 11.838 -13.198 6.363 1.00 85.69 412 TYR A C 1
ATOM 3199 O O . TYR A 1 412 ? 12.382 -13.495 7.427 1.00 85.69 412 TYR A O 1
ATOM 3207 N N . GLU A 1 413 ? 11.458 -14.116 5.472 1.00 87.19 413 GLU A N 1
ATOM 3208 C CA . GLU A 1 413 ? 11.532 -15.564 5.716 1.00 87.19 413 GLU A CA 1
ATOM 3209 C C . GLU A 1 413 ? 12.970 -16.090 5.796 1.00 87.19 413 GLU A C 1
ATOM 3211 O O . GLU A 1 413 ? 13.212 -17.159 6.363 1.00 87.19 413 GLU A O 1
ATOM 3216 N N . LYS A 1 414 ? 13.950 -15.329 5.295 1.00 88.31 414 LYS A N 1
ATOM 3217 C CA . LYS A 1 414 ? 15.364 -15.645 5.483 1.00 88.31 414 LYS A CA 1
ATOM 3218 C C . LYS A 1 414 ? 15.768 -15.454 6.957 1.00 88.31 414 LYS A C 1
ATOM 3220 O O . LYS A 1 414 ? 15.685 -14.337 7.477 1.00 88.31 414 LYS A O 1
ATOM 3225 N N . PRO A 1 415 ? 16.261 -16.495 7.650 1.00 85.81 415 PRO A N 1
ATOM 3226 C CA . PRO A 1 415 ? 16.673 -16.364 9.044 1.00 85.81 415 PRO A CA 1
ATOM 3227 C C . PRO A 1 415 ? 17.938 -15.510 9.166 1.00 85.81 415 PRO A C 1
ATOM 3229 O O . PRO A 1 415 ? 18.823 -15.589 8.315 1.00 85.81 415 PRO A O 1
ATOM 3232 N N . TYR A 1 416 ? 18.056 -14.735 10.245 1.00 82.88 416 TYR A N 1
ATOM 3233 C CA . TYR A 1 416 ? 19.333 -14.132 10.637 1.00 82.88 416 TYR A CA 1
ATOM 3234 C C . TYR A 1 416 ? 20.301 -15.236 11.092 1.00 82.88 416 TYR A C 1
ATOM 3236 O O . TYR A 1 416 ? 19.955 -16.067 11.936 1.00 82.88 416 TYR A O 1
ATOM 3244 N N . LEU A 1 417 ? 21.506 -15.286 10.516 1.00 81.12 417 LEU A N 1
ATOM 3245 C CA . LEU A 1 417 ? 22.466 -16.356 10.809 1.00 81.12 417 LEU A CA 1
ATOM 3246 C C . LEU A 1 417 ? 23.170 -16.165 12.157 1.00 81.12 417 LEU A C 1
ATOM 3248 O O . LEU A 1 417 ? 23.889 -15.186 12.371 1.00 81.12 417 LEU A O 1
ATOM 3252 N N . GLY A 1 418 ? 23.050 -17.187 13.013 1.00 67.31 418 GLY A N 1
ATOM 3253 C CA . GLY A 1 418 ? 23.818 -17.329 14.253 1.00 67.31 418 GLY A CA 1
ATOM 3254 C C . GLY A 1 418 ? 23.304 -16.504 15.435 1.00 67.31 418 GLY A C 1
ATOM 3255 O O . GLY A 1 418 ? 24.114 -16.112 16.266 1.00 67.31 418 GLY A O 1
ATOM 3256 N N . MET A 1 419 ? 22.001 -16.193 15.499 1.00 68.81 419 MET A N 1
ATOM 3257 C CA . MET A 1 419 ? 21.441 -15.219 16.453 1.00 68.81 419 MET A CA 1
ATOM 3258 C C . MET A 1 419 ? 20.053 -15.619 16.976 1.00 68.81 419 MET A C 1
ATOM 3260 O O . MET A 1 419 ? 19.291 -16.291 16.278 1.00 68.81 419 MET A O 1
ATOM 3264 N N . LYS A 1 420 ? 19.680 -15.149 18.178 1.00 59.00 420 LYS A N 1
ATOM 3265 C CA . LYS A 1 420 ? 18.268 -15.056 18.591 1.00 59.00 420 LYS A CA 1
ATOM 3266 C C . LYS A 1 420 ? 17.682 -13.804 17.943 1.00 59.00 420 LYS A C 1
ATOM 3268 O O . LYS A 1 420 ? 17.991 -12.704 18.376 1.00 59.00 420 LYS A O 1
ATOM 3273 N N . ALA A 1 421 ? 16.849 -13.973 16.919 1.00 54.69 421 ALA A N 1
ATOM 3274 C CA . ALA A 1 421 ? 16.123 -12.868 16.297 1.00 54.69 421 ALA A CA 1
ATOM 3275 C C . ALA A 1 421 ? 15.059 -12.333 17.270 1.00 54.69 421 ALA A C 1
ATOM 3277 O O . ALA A 1 421 ? 13.900 -12.749 17.237 1.00 54.69 421 ALA A O 1
ATOM 3278 N N . LEU A 1 422 ? 15.477 -11.467 18.189 1.00 61.03 422 LEU A N 1
ATOM 3279 C CA . LEU A 1 422 ? 14.574 -10.573 18.890 1.00 61.03 422 LEU A CA 1
ATOM 3280 C C . LEU A 1 422 ? 14.620 -9.237 18.147 1.00 61.03 422 LEU A C 1
ATOM 3282 O O . LEU A 1 422 ? 15.719 -8.744 17.875 1.00 61.03 422 LEU A O 1
ATOM 3286 N N . PRO A 1 423 ? 13.461 -8.666 17.785 1.00 64.75 423 PRO A N 1
ATOM 3287 C CA . PRO A 1 423 ? 13.448 -7.342 17.202 1.00 64.75 423 PRO A CA 1
ATOM 3288 C C . PRO A 1 423 ? 14.136 -6.378 18.168 1.00 64.75 423 PRO A C 1
ATOM 3290 O O . PRO A 1 423 ? 13.798 -6.358 19.355 1.00 64.75 423 PRO A O 1
ATOM 3293 N N . ALA A 1 424 ? 15.119 -5.625 17.673 1.00 60.28 424 ALA A N 1
ATOM 3294 C CA . ALA A 1 424 ? 15.780 -4.606 18.474 1.00 60.28 424 ALA A CA 1
ATOM 3295 C C . ALA A 1 424 ? 14.706 -3.654 19.017 1.00 60.28 424 ALA A C 1
ATOM 3297 O O . ALA A 1 424 ? 13.894 -3.172 18.234 1.00 60.28 424 ALA A O 1
ATOM 3298 N N . ASN A 1 425 ? 14.659 -3.396 20.330 1.00 58.59 425 ASN A N 1
ATOM 3299 C CA . ASN A 1 425 ? 13.737 -2.391 20.862 1.00 58.59 425 ASN A CA 1
ATOM 3300 C C . ASN A 1 425 ? 14.105 -1.041 20.229 1.00 58.59 425 ASN A C 1
ATOM 3302 O O . ASN A 1 425 ? 15.143 -0.458 20.547 1.00 58.59 425 ASN A O 1
ATOM 3306 N N . THR A 1 426 ? 13.295 -0.604 19.267 1.00 55.31 426 THR A N 1
ATOM 3307 C CA . THR A 1 426 ? 13.677 0.385 18.259 1.00 55.31 426 THR A CA 1
ATOM 3308 C C . THR A 1 426 ? 14.040 1.728 18.863 1.00 55.31 426 THR A C 1
ATOM 3310 O O . THR A 1 426 ? 14.888 2.411 18.310 1.00 55.31 426 THR A O 1
ATOM 3313 N N . TYR A 1 427 ? 13.502 2.110 20.019 1.00 47.22 427 TYR A N 1
ATOM 3314 C CA . TYR A 1 427 ? 13.706 3.469 20.516 1.00 47.22 427 TYR A CA 1
ATOM 3315 C C . TYR A 1 427 ? 15.117 3.725 21.073 1.00 47.22 427 TYR A C 1
ATOM 3317 O O . TYR A 1 427 ? 15.752 4.722 20.729 1.00 47.22 427 TYR A O 1
ATOM 3325 N N . GLY A 1 428 ? 15.673 2.778 21.840 1.00 52.69 428 GLY A N 1
ATOM 3326 C CA . GLY A 1 428 ? 17.045 2.892 22.360 1.00 52.69 428 GLY A CA 1
ATOM 3327 C C . GLY A 1 428 ? 18.110 2.895 21.256 1.00 52.69 428 GLY A C 1
ATOM 3328 O O . GLY A 1 428 ? 19.198 3.429 21.443 1.00 52.69 428 GLY A O 1
ATOM 3329 N N . VAL A 1 429 ? 17.784 2.337 20.087 1.00 53.16 429 VAL A N 1
ATOM 3330 C CA . VAL A 1 429 ? 18.670 2.228 18.919 1.00 53.16 429 VAL A CA 1
ATOM 3331 C C . VAL A 1 429 ? 18.492 3.425 17.981 1.00 53.16 429 VAL A C 1
ATOM 3333 O O . VAL A 1 429 ? 19.476 4.019 17.541 1.00 53.16 429 VAL A O 1
ATOM 3336 N N . THR A 1 430 ? 17.251 3.828 17.704 1.00 51.22 430 THR A N 1
ATOM 3337 C CA . THR A 1 430 ? 16.937 4.922 16.780 1.00 51.22 430 THR A CA 1
ATOM 3338 C C . THR A 1 430 ? 17.212 6.294 17.392 1.00 51.22 430 THR A C 1
ATOM 3340 O O . THR A 1 430 ? 17.803 7.126 16.717 1.00 51.22 430 THR A O 1
ATOM 3343 N N . GLU A 1 431 ? 16.898 6.575 18.658 1.00 50.19 431 GLU A N 1
ATOM 3344 C CA . GLU A 1 431 ? 17.192 7.911 19.207 1.00 50.19 431 GLU A CA 1
ATOM 3345 C C . GLU A 1 431 ? 18.686 8.068 19.543 1.00 50.19 431 GLU A C 1
ATOM 3347 O O . GLU A 1 431 ? 19.327 9.037 19.125 1.00 50.19 431 GLU A O 1
ATOM 3352 N N . ALA A 1 432 ? 19.273 7.089 20.240 1.00 54.44 432 ALA A N 1
ATOM 3353 C CA . ALA A 1 432 ? 20.652 7.199 20.714 1.00 54.44 432 ALA A CA 1
ATOM 3354 C C . ALA A 1 432 ? 21.698 6.933 19.616 1.00 54.44 432 ALA A C 1
ATOM 3356 O O . ALA A 1 432 ? 22.789 7.507 19.662 1.00 54.44 432 ALA A O 1
ATOM 3357 N N . PHE A 1 433 ? 21.380 6.104 18.609 1.00 61.91 433 PHE A N 1
ATOM 3358 C CA . PHE A 1 433 ? 22.365 5.632 17.631 1.00 61.91 433 PHE A CA 1
ATOM 3359 C C . PHE A 1 433 ? 21.980 5.822 16.155 1.00 61.91 433 PHE A C 1
ATOM 3361 O O . PHE A 1 433 ? 22.836 5.575 15.306 1.00 61.91 433 PHE A O 1
ATOM 3368 N N . SER A 1 434 ? 20.795 6.343 15.793 1.00 65.44 434 SER A N 1
ATOM 3369 C CA . SER A 1 434 ? 20.464 6.621 14.372 1.00 65.44 434 SER A CA 1
ATOM 3370 C C . SER A 1 434 ? 21.518 7.488 13.692 1.00 65.44 434 SER A C 1
ATOM 3372 O O . SER A 1 434 ? 22.013 7.144 12.624 1.00 65.44 434 SER A O 1
ATOM 3374 N N . LYS A 1 435 ? 21.944 8.578 14.344 1.00 68.56 435 LYS A N 1
ATOM 3375 C CA . LYS A 1 435 ? 23.008 9.462 13.841 1.00 68.56 435 LYS A CA 1
ATOM 3376 C C . LYS A 1 435 ? 24.331 8.722 13.661 1.00 68.56 435 LYS A C 1
ATOM 3378 O O . LYS A 1 435 ? 25.086 9.024 12.736 1.00 68.56 435 LYS A O 1
ATOM 3383 N N . VAL A 1 436 ? 24.609 7.760 14.534 1.00 74.19 436 VAL A N 1
ATOM 3384 C CA . VAL A 1 436 ? 25.831 6.958 14.507 1.00 74.19 436 VAL A CA 1
ATOM 3385 C C . VAL A 1 436 ? 25.805 5.999 13.317 1.00 74.19 436 VAL A C 1
ATOM 3387 O O . VAL A 1 436 ? 26.733 6.011 12.508 1.00 74.19 436 VAL A O 1
ATOM 3390 N N . PHE A 1 437 ? 24.722 5.241 13.144 1.00 79.62 437 PHE A N 1
ATOM 3391 C CA . PHE A 1 437 ? 24.573 4.326 12.012 1.00 79.62 437 PHE A CA 1
ATOM 3392 C C . PHE A 1 437 ? 24.499 5.076 10.685 1.00 79.62 437 PHE A C 1
ATOM 3394 O O . PHE A 1 437 ? 25.197 4.714 9.743 1.00 79.62 437 PHE A O 1
ATOM 3401 N N . ARG A 1 438 ? 23.763 6.188 10.628 1.00 81.69 438 ARG A N 1
ATOM 3402 C CA . ARG A 1 438 ? 23.742 7.090 9.472 1.00 81.69 438 ARG A CA 1
ATOM 3403 C C . ARG A 1 438 ? 25.145 7.532 9.071 1.00 81.69 438 ARG A C 1
ATOM 3405 O O . ARG A 1 438 ? 25.499 7.478 7.894 1.00 81.69 438 ARG A O 1
ATOM 3412 N N . THR A 1 439 ? 25.961 7.947 10.041 1.00 83.06 439 THR A N 1
ATOM 3413 C CA . THR A 1 439 ? 27.351 8.354 9.786 1.00 83.06 439 THR A CA 1
ATOM 3414 C C . THR A 1 439 ? 28.163 7.190 9.219 1.00 83.06 439 THR A C 1
ATOM 3416 O O . THR A 1 439 ? 28.859 7.367 8.222 1.00 83.06 439 THR A O 1
ATOM 3419 N N . MET A 1 440 ? 28.030 5.993 9.794 1.00 86.00 440 MET A N 1
ATOM 3420 C CA . MET A 1 440 ? 28.697 4.776 9.319 1.00 86.00 440 MET A CA 1
ATOM 3421 C C . MET A 1 440 ? 28.310 4.434 7.869 1.00 86.00 440 MET A C 1
ATOM 3423 O O . MET A 1 440 ? 29.181 4.254 7.017 1.00 86.00 440 MET A O 1
ATOM 3427 N N . PHE A 1 441 ? 27.016 4.405 7.548 1.00 90.31 441 PHE A N 1
ATOM 3428 C CA . PHE A 1 441 ? 26.539 4.115 6.193 1.00 90.31 441 PHE A CA 1
ATOM 3429 C C . PHE A 1 441 ? 26.902 5.222 5.188 1.00 90.31 441 PHE A C 1
ATOM 3431 O O . PHE A 1 441 ? 27.218 4.928 4.036 1.00 90.31 441 PHE A O 1
ATOM 3438 N N . THR A 1 442 ? 26.959 6.484 5.624 1.00 90.44 442 THR A N 1
ATOM 3439 C CA . THR A 1 442 ? 27.453 7.600 4.798 1.00 90.44 442 THR A CA 1
ATOM 3440 C C . THR A 1 442 ? 28.937 7.432 4.471 1.00 90.44 442 THR A C 1
ATOM 3442 O O . THR A 1 442 ? 29.332 7.588 3.318 1.00 90.44 442 THR A O 1
ATOM 3445 N N . GLN A 1 443 ? 29.769 7.051 5.449 1.00 89.25 443 GLN A N 1
ATOM 3446 C CA . GLN A 1 443 ? 31.184 6.745 5.206 1.00 89.25 443 GLN A CA 1
ATOM 3447 C C . GLN A 1 443 ? 31.350 5.591 4.210 1.00 89.25 443 GLN A C 1
ATOM 3449 O O . GLN A 1 443 ? 32.233 5.639 3.352 1.00 89.25 443 GLN A O 1
ATOM 3454 N N . TRP A 1 444 ? 30.491 4.570 4.288 1.00 91.06 444 TRP A N 1
ATOM 3455 C CA . TRP A 1 444 ? 30.502 3.473 3.323 1.00 91.06 444 TRP A CA 1
ATOM 3456 C C . TRP A 1 444 ? 30.158 3.942 1.905 1.00 91.06 444 TRP A C 1
ATOM 3458 O O . TRP A 1 444 ? 30.895 3.637 0.963 1.00 91.06 444 TRP A O 1
ATOM 3468 N N . TYR A 1 445 ? 29.085 4.719 1.755 1.00 93.06 445 TYR A N 1
ATOM 3469 C CA . TYR A 1 445 ? 28.693 5.301 0.473 1.00 93.06 445 TYR A CA 1
ATOM 3470 C C . TYR A 1 445 ? 29.816 6.162 -0.132 1.00 93.06 445 TYR A C 1
ATOM 3472 O O . TYR A 1 445 ? 30.204 5.943 -1.281 1.00 93.06 445 TYR A O 1
ATOM 3480 N N . GLU A 1 446 ? 30.411 7.075 0.643 1.00 91.69 446 GLU A N 1
ATOM 3481 C CA . GLU A 1 446 ? 31.509 7.930 0.166 1.00 91.69 446 GLU A CA 1
ATOM 3482 C C . GLU A 1 446 ? 32.762 7.117 -0.202 1.00 91.69 446 GLU A C 1
ATOM 3484 O O . GLU A 1 446 ? 33.435 7.412 -1.192 1.00 91.69 446 GLU A O 1
ATOM 3489 N N . SER A 1 447 ? 33.048 6.033 0.529 1.00 90.25 447 SER A N 1
ATOM 3490 C CA . SER A 1 447 ? 34.117 5.092 0.176 1.00 90.25 447 SER A CA 1
ATOM 3491 C C . SER A 1 447 ? 33.859 4.423 -1.180 1.00 90.25 447 SER A C 1
ATOM 3493 O O . SER A 1 447 ? 34.766 4.362 -2.015 1.00 90.25 447 SER A O 1
ATOM 3495 N N . CYS A 1 448 ? 32.621 3.998 -1.461 1.00 91.06 448 CYS A N 1
ATOM 3496 C CA . CYS A 1 448 ? 32.246 3.443 -2.767 1.00 91.06 448 CYS A CA 1
ATOM 3497 C C . CYS A 1 448 ? 32.401 4.481 -3.886 1.00 91.06 448 CYS A C 1
ATOM 3499 O O . CYS A 1 448 ? 33.026 4.201 -4.912 1.00 91.06 448 CYS A O 1
ATOM 3501 N N . LYS A 1 449 ? 31.926 5.705 -3.647 1.00 90.56 449 LYS A N 1
ATOM 3502 C CA . LYS A 1 449 ? 32.029 6.824 -4.586 1.00 90.56 449 LYS A CA 1
ATOM 3503 C C . LYS A 1 449 ? 33.472 7.188 -4.913 1.00 90.56 449 LYS A C 1
ATOM 3505 O O . LYS A 1 449 ? 33.804 7.382 -6.080 1.00 90.56 449 LYS A O 1
ATOM 3510 N N . SER A 1 450 ? 34.357 7.199 -3.916 1.00 89.56 450 SER A N 1
ATOM 3511 C CA . SER A 1 450 ? 35.792 7.453 -4.117 1.00 89.56 450 SER A CA 1
ATOM 3512 C C . SER A 1 450 ? 36.473 6.424 -5.033 1.00 89.56 450 SER A C 1
ATOM 3514 O O . SER A 1 450 ? 37.482 6.726 -5.667 1.00 89.56 450 SER A O 1
ATOM 3516 N N . LYS A 1 451 ? 35.892 5.223 -5.148 1.00 88.00 451 LYS A N 1
ATOM 3517 C CA . LYS A 1 451 ? 36.334 4.134 -6.029 1.00 88.00 451 LYS A CA 1
ATOM 3518 C C . LYS A 1 451 ? 35.630 4.141 -7.399 1.00 88.00 451 LYS A C 1
ATOM 3520 O O . LYS A 1 451 ? 35.791 3.189 -8.158 1.00 88.00 451 LYS A O 1
ATOM 3525 N N . GLY A 1 452 ? 34.866 5.188 -7.724 1.00 88.38 452 GLY A N 1
ATOM 3526 C CA . GLY A 1 452 ? 34.160 5.327 -9.003 1.00 88.38 452 GLY A CA 1
ATOM 3527 C C . GLY A 1 452 ? 32.886 4.488 -9.110 1.00 88.38 452 GLY A C 1
ATOM 3528 O O . GLY A 1 452 ? 32.554 4.033 -10.199 1.00 88.38 452 GLY A O 1
ATOM 3529 N N . MET A 1 453 ? 32.207 4.235 -7.989 1.00 89.75 453 MET A N 1
ATOM 3530 C CA . MET A 1 453 ? 30.944 3.492 -7.953 1.00 89.75 453 MET A CA 1
ATOM 3531 C C . MET A 1 453 ? 29.852 4.314 -7.293 1.00 89.75 453 MET A C 1
ATOM 3533 O O . MET A 1 453 ? 30.086 4.943 -6.265 1.00 89.75 453 MET A O 1
ATOM 3537 N N . GLU A 1 454 ? 28.640 4.233 -7.822 1.00 92.00 454 GLU A N 1
ATOM 3538 C CA . GLU A 1 454 ? 27.463 4.844 -7.222 1.00 92.00 454 GLU A CA 1
ATOM 3539 C C . GLU A 1 454 ? 26.516 3.741 -6.742 1.00 92.00 454 GLU A C 1
ATOM 3541 O O . GLU A 1 454 ? 26.032 2.915 -7.518 1.00 92.00 454 GLU A O 1
ATOM 3546 N N . ILE A 1 455 ? 26.274 3.711 -5.432 1.00 92.94 455 ILE A N 1
ATOM 3547 C CA . ILE A 1 455 ? 25.312 2.809 -4.797 1.00 92.94 455 ILE A CA 1
ATOM 3548 C C . ILE A 1 455 ? 24.305 3.620 -3.996 1.00 92.94 455 ILE A C 1
ATOM 3550 O O . ILE A 1 455 ? 24.578 4.741 -3.574 1.00 92.94 455 ILE A O 1
ATOM 3554 N N . THR A 1 456 ? 23.146 3.027 -3.765 1.00 93.75 456 THR A N 1
ATOM 3555 C CA . THR A 1 456 ? 22.158 3.512 -2.809 1.00 93.75 456 THR A CA 1
ATOM 3556 C C . THR A 1 456 ? 22.001 2.481 -1.703 1.00 93.75 456 THR A C 1
ATOM 3558 O O . THR A 1 456 ? 21.906 1.284 -1.985 1.00 93.75 456 THR A O 1
ATOM 3561 N N . ILE A 1 457 ? 21.999 2.944 -0.456 1.00 93.94 457 ILE A N 1
ATOM 3562 C CA . ILE A 1 457 ? 21.873 2.115 0.741 1.00 93.94 457 ILE A CA 1
ATOM 3563 C C . ILE A 1 457 ? 20.548 2.478 1.409 1.00 93.94 457 ILE A C 1
ATOM 3565 O O . ILE A 1 457 ? 20.411 3.600 1.888 1.00 93.94 457 ILE A O 1
ATOM 3569 N N . SER A 1 458 ? 19.592 1.550 1.452 1.00 91.06 458 SER A N 1
ATOM 3570 C CA . SER A 1 458 ? 18.322 1.748 2.161 1.00 91.06 458 SER A CA 1
ATOM 3571 C C . SER A 1 458 ? 18.327 0.956 3.463 1.00 91.06 458 SER A C 1
ATOM 3573 O O . SER A 1 458 ? 18.451 -0.275 3.458 1.00 91.06 458 SER A O 1
ATOM 3575 N N . ILE A 1 459 ? 18.185 1.665 4.578 1.00 87.50 459 ILE A N 1
ATOM 3576 C CA . ILE A 1 459 ? 18.123 1.094 5.924 1.00 87.50 459 ILE A CA 1
ATOM 3577 C C . ILE A 1 459 ? 16.781 1.431 6.558 1.00 87.50 459 ILE A C 1
ATOM 3579 O O . ILE A 1 459 ? 16.311 2.555 6.446 1.00 87.50 459 ILE A O 1
ATOM 3583 N N . CYS A 1 460 ? 16.174 0.477 7.259 1.00 81.81 460 CYS A N 1
ATOM 3584 C CA . CYS A 1 460 ? 14.971 0.724 8.046 1.00 81.81 460 CYS A CA 1
ATOM 3585 C C . CYS A 1 460 ? 15.151 0.106 9.442 1.00 81.81 460 CYS A C 1
ATOM 3587 O O . CYS A 1 460 ? 15.473 -1.085 9.525 1.00 81.81 460 CYS A O 1
ATOM 3589 N N . PRO A 1 461 ? 14.963 0.861 10.543 1.00 76.06 461 PRO A N 1
ATOM 3590 C CA . PRO A 1 461 ? 15.214 0.367 11.895 1.00 76.06 461 PRO A CA 1
ATOM 3591 C C . PRO A 1 461 ? 14.456 -0.918 12.242 1.00 76.06 461 PRO A C 1
ATOM 3593 O O . PRO A 1 461 ? 15.015 -1.778 12.918 1.00 76.06 461 PRO A O 1
ATOM 3596 N N . VAL A 1 462 ? 13.241 -1.122 11.718 1.00 76.12 462 VAL A N 1
ATOM 3597 C CA . VAL A 1 462 ? 12.454 -2.344 11.989 1.00 76.12 462 VAL A CA 1
ATOM 3598 C C . VAL A 1 462 ? 13.022 -3.621 11.371 1.00 76.12 462 VAL A C 1
ATOM 3600 O O . VAL A 1 462 ? 12.580 -4.716 11.713 1.00 76.12 462 VAL A O 1
ATOM 3603 N N . LEU A 1 463 ? 13.999 -3.490 10.472 1.00 83.06 463 LEU A N 1
ATOM 3604 C CA . LEU A 1 463 ? 14.744 -4.596 9.869 1.00 83.06 463 LEU A CA 1
ATOM 3605 C C . LEU A 1 463 ? 16.082 -4.850 10.586 1.00 83.06 463 LEU A C 1
ATOM 3607 O O . LEU A 1 463 ? 16.981 -5.498 10.039 1.00 83.06 463 LEU A O 1
ATOM 3611 N N . SER A 1 464 ? 16.222 -4.330 11.805 1.00 81.75 464 SER A N 1
ATOM 3612 C CA . SER A 1 464 ? 17.428 -4.450 12.620 1.00 81.75 464 SER A CA 1
ATOM 3613 C C . SER A 1 464 ? 17.192 -5.380 13.802 1.00 81.75 464 SER A C 1
ATOM 3615 O O . SER A 1 464 ? 16.145 -5.345 14.454 1.00 81.75 464 SER A O 1
ATOM 3617 N N . VAL A 1 465 ? 18.192 -6.199 14.104 1.00 79.06 465 VAL A N 1
ATOM 3618 C CA . VAL A 1 465 ? 18.180 -7.102 15.258 1.00 79.06 465 VAL A CA 1
ATOM 3619 C C . VAL A 1 465 ? 19.408 -6.864 16.123 1.00 79.06 465 VAL A C 1
ATOM 3621 O O . VAL A 1 465 ? 20.494 -6.564 15.619 1.00 79.06 465 VAL A O 1
ATOM 3624 N N . GLU A 1 466 ? 19.221 -6.989 17.434 1.00 77.12 466 GLU A N 1
ATOM 3625 C CA . GLU A 1 466 ? 20.318 -6.976 18.398 1.00 77.12 466 GLU A CA 1
ATOM 3626 C C . GLU A 1 466 ? 21.024 -8.336 18.415 1.00 77.12 466 GLU A C 1
ATOM 3628 O O . GLU A 1 466 ? 20.427 -9.387 18.166 1.00 77.12 466 GLU A O 1
ATOM 3633 N N . THR A 1 467 ? 22.323 -8.308 18.685 1.00 74.62 467 THR A N 1
ATOM 3634 C CA . THR A 1 467 ? 23.213 -9.460 18.614 1.00 74.62 467 THR A CA 1
ATOM 3635 C C . THR A 1 467 ? 24.212 -9.430 19.764 1.00 74.62 467 THR A C 1
ATOM 3637 O O . THR A 1 467 ? 24.511 -8.366 20.304 1.00 74.62 467 THR A O 1
ATOM 3640 N N . ASP A 1 468 ? 24.820 -10.576 20.076 1.00 71.69 468 ASP A N 1
ATOM 3641 C CA . ASP A 1 468 ? 25.851 -10.675 21.123 1.00 71.69 468 ASP A CA 1
ATOM 3642 C C . ASP A 1 468 ? 27.057 -9.746 20.873 1.00 71.69 468 ASP A C 1
ATOM 3644 O O . ASP A 1 468 ? 27.793 -9.401 21.798 1.00 71.69 468 ASP A O 1
ATOM 3648 N N . THR A 1 469 ? 27.276 -9.340 19.619 1.00 71.69 469 THR A N 1
ATOM 3649 C CA . THR A 1 469 ? 28.404 -8.513 19.184 1.00 71.69 469 THR A CA 1
ATOM 3650 C C . THR A 1 469 ? 27.970 -7.159 18.635 1.00 71.69 469 THR A C 1
ATOM 3652 O O . THR A 1 469 ? 28.733 -6.580 17.877 1.00 71.69 469 THR A O 1
ATOM 3655 N N . GLY A 1 470 ? 26.784 -6.641 18.969 1.00 79.50 470 GLY A N 1
ATOM 3656 C CA . GLY A 1 470 ? 26.272 -5.374 18.428 1.00 79.50 470 GLY A CA 1
ATOM 3657 C C . GLY A 1 470 ? 24.965 -5.554 17.664 1.00 79.50 470 GLY A C 1
ATOM 3658 O O . GLY A 1 470 ? 24.042 -6.163 18.192 1.00 79.50 470 GLY A O 1
ATOM 3659 N N . PHE A 1 471 ? 24.866 -5.048 16.433 1.00 81.88 471 PHE A N 1
ATOM 3660 C CA . PHE A 1 471 ? 23.622 -5.067 15.650 1.00 81.88 471 PHE A CA 1
ATOM 3661 C C . PHE A 1 471 ? 23.828 -5.658 14.265 1.00 81.88 471 PHE A C 1
ATOM 3663 O O . PHE A 1 471 ? 24.889 -5.516 13.660 1.00 81.88 471 PHE A O 1
ATOM 3670 N N . THR A 1 472 ? 22.778 -6.288 13.747 1.00 86.88 472 THR A N 1
ATOM 3671 C CA . THR A 1 472 ? 22.686 -6.651 12.335 1.00 86.88 472 THR A CA 1
ATOM 3672 C C . THR A 1 472 ? 21.544 -5.890 11.681 1.00 86.88 472 THR A C 1
ATOM 3674 O O . THR A 1 472 ? 20.400 -5.963 12.128 1.00 86.88 472 THR A O 1
ATOM 3677 N N . PHE A 1 473 ? 21.865 -5.189 10.598 1.00 88.56 473 PHE A N 1
ATOM 3678 C CA . PHE A 1 473 ? 20.928 -4.464 9.753 1.00 88.56 473 PHE A CA 1
ATOM 3679 C C . PHE A 1 473 ? 20.650 -5.279 8.503 1.00 88.56 473 PHE A C 1
ATOM 3681 O O . PHE A 1 473 ? 21.568 -5.585 7.741 1.00 88.56 473 PHE A O 1
ATOM 3688 N N . ARG A 1 474 ? 19.384 -5.610 8.264 1.00 91.00 474 ARG A N 1
ATOM 3689 C CA . ARG A 1 474 ? 18.966 -6.136 6.969 1.00 91.00 474 ARG A CA 1
ATOM 3690 C C . ARG A 1 474 ? 18.734 -4.965 6.026 1.00 91.00 474 ARG A C 1
ATOM 3692 O O . ARG A 1 474 ? 17.755 -4.233 6.140 1.00 91.00 474 ARG A O 1
ATOM 3699 N N . THR A 1 475 ? 19.683 -4.775 5.123 1.00 92.31 475 THR A N 1
ATOM 3700 C CA . THR A 1 475 ? 19.850 -3.568 4.313 1.00 92.31 475 THR A CA 1
ATOM 3701 C C . THR A 1 475 ? 19.650 -3.891 2.842 1.00 92.31 475 THR A C 1
ATOM 3703 O O . THR A 1 475 ? 20.158 -4.900 2.340 1.00 92.31 475 THR A O 1
ATOM 3706 N N . LYS A 1 476 ? 18.934 -3.015 2.134 1.00 93.94 476 LYS A N 1
ATOM 3707 C CA . LYS A 1 476 ? 18.822 -3.079 0.677 1.00 93.94 476 LYS A CA 1
ATOM 3708 C C . LYS A 1 476 ? 19.934 -2.249 0.058 1.00 93.94 476 LYS A C 1
ATOM 3710 O O . LYS A 1 476 ? 20.134 -1.093 0.425 1.00 93.94 476 LYS A O 1
ATOM 3715 N N . ILE A 1 477 ? 20.628 -2.833 -0.908 1.00 93.56 477 ILE A N 1
ATOM 3716 C CA . ILE A 1 477 ? 21.614 -2.143 -1.734 1.00 93.56 477 ILE A CA 1
ATOM 3717 C C . ILE A 1 477 ? 21.081 -2.081 -3.155 1.00 93.56 477 ILE A C 1
ATOM 3719 O O . ILE A 1 477 ? 20.644 -3.098 -3.688 1.00 93.56 477 ILE A O 1
ATOM 3723 N N . THR A 1 478 ? 21.152 -0.903 -3.769 1.00 93.62 478 THR A N 1
ATOM 3724 C CA . THR A 1 478 ? 20.894 -0.711 -5.200 1.00 93.62 478 THR A CA 1
ATOM 3725 C C . THR A 1 478 ? 22.157 -0.204 -5.874 1.00 93.62 478 THR A C 1
ATOM 3727 O O . THR A 1 478 ? 22.734 0.798 -5.454 1.00 93.62 478 THR A O 1
ATOM 3730 N N . VAL A 1 479 ? 22.588 -0.888 -6.927 1.00 92.44 479 VAL A N 1
ATOM 3731 C CA . VAL A 1 479 ? 23.758 -0.502 -7.717 1.00 92.44 479 VAL A CA 1
ATOM 3732 C C . VAL A 1 479 ? 23.302 0.464 -8.803 1.00 92.44 479 VAL A C 1
ATOM 3734 O O . VAL A 1 479 ? 22.637 0.068 -9.757 1.00 92.44 479 VAL A O 1
ATOM 3737 N N . VAL A 1 480 ? 23.655 1.739 -8.662 1.00 91.25 480 VAL A N 1
ATOM 3738 C CA . VAL A 1 480 ? 23.336 2.773 -9.657 1.00 91.25 480 VAL A CA 1
ATOM 3739 C C . VAL A 1 480 ? 24.365 2.717 -10.781 1.00 91.25 480 VAL A C 1
ATOM 3741 O O . VAL A 1 480 ? 24.018 2.559 -11.950 1.00 91.25 480 VAL A O 1
ATOM 3744 N N . GLU A 1 481 ? 25.642 2.751 -10.407 1.00 90.00 481 GLU A N 1
ATOM 3745 C CA . GLU A 1 481 ? 26.771 2.645 -11.319 1.00 90.00 481 GLU A CA 1
ATOM 3746 C C . GLU A 1 481 ? 27.860 1.765 -10.699 1.00 90.00 481 GLU A C 1
ATOM 3748 O O . GLU A 1 481 ? 28.383 2.043 -9.618 1.00 90.00 481 GLU A O 1
ATOM 3753 N N . LYS A 1 482 ? 28.209 0.678 -11.386 1.00 88.25 482 LYS A N 1
ATOM 3754 C CA . LYS A 1 482 ? 29.255 -0.252 -10.962 1.00 88.25 482 LYS A CA 1
ATOM 3755 C C . LYS A 1 482 ? 30.624 0.129 -11.524 1.00 88.25 482 LYS A C 1
ATOM 3757 O O . LYS A 1 482 ? 30.748 0.591 -12.658 1.00 88.25 482 LYS A O 1
ATOM 3762 N N . GLY A 1 483 ? 31.667 -0.256 -10.797 1.00 80.81 483 GLY A N 1
ATOM 3763 C CA . GLY A 1 483 ? 33.039 -0.244 -11.288 1.00 80.81 483 GLY A CA 1
ATOM 3764 C C . GLY A 1 483 ? 33.319 -1.402 -12.257 1.00 80.81 483 GLY A C 1
ATOM 3765 O O . GLY A 1 483 ? 32.530 -2.342 -12.438 1.00 80.81 483 GLY A O 1
ATOM 3766 N N . ALA A 1 484 ? 34.473 -1.356 -12.920 1.00 77.44 484 ALA A N 1
ATOM 3767 C CA . ALA A 1 484 ? 34.908 -2.446 -13.786 1.00 77.44 484 ALA A CA 1
ATOM 3768 C C . ALA A 1 484 ? 35.165 -3.725 -12.961 1.00 77.44 484 ALA A C 1
ATOM 3770 O O . ALA A 1 484 ? 36.000 -3.728 -12.064 1.00 77.44 484 ALA A O 1
ATOM 3771 N N . ASN A 1 485 ? 34.468 -4.820 -13.298 1.00 71.81 485 ASN A N 1
ATOM 3772 C CA . ASN A 1 485 ? 34.613 -6.153 -12.686 1.00 71.81 485 ASN A CA 1
ATOM 3773 C C . ASN A 1 485 ? 34.492 -6.211 -11.147 1.00 71.81 485 ASN A C 1
ATOM 3775 O O . ASN A 1 485 ? 35.081 -7.089 -10.522 1.00 71.81 485 ASN A O 1
ATOM 3779 N N . THR A 1 486 ? 33.718 -5.306 -10.547 1.00 85.88 486 THR A N 1
ATOM 3780 C CA . THR A 1 486 ? 33.585 -5.193 -9.089 1.00 85.88 486 THR A CA 1
ATOM 3781 C C . THR A 1 486 ? 32.670 -6.266 -8.485 1.00 85.88 486 THR A C 1
ATOM 3783 O O . THR A 1 486 ? 31.574 -6.536 -8.990 1.00 85.88 486 THR A O 1
ATOM 3786 N N . LYS A 1 487 ? 33.107 -6.837 -7.362 1.00 91.50 487 LYS A N 1
ATOM 3787 C CA . LYS A 1 487 ? 32.338 -7.714 -6.472 1.00 91.50 487 LYS A CA 1
ATOM 3788 C C . LYS A 1 487 ? 32.002 -7.015 -5.157 1.00 91.50 487 LYS A C 1
ATOM 3790 O O . LYS A 1 487 ? 32.626 -6.026 -4.780 1.00 91.50 487 LYS A O 1
ATOM 3795 N N . LEU A 1 488 ? 31.054 -7.576 -4.410 1.00 90.56 488 LEU A N 1
ATOM 3796 C CA . LEU A 1 488 ? 30.662 -7.054 -3.098 1.00 90.56 488 LEU A CA 1
ATOM 3797 C C . LEU A 1 488 ? 31.842 -6.990 -2.104 1.00 90.56 488 LEU A C 1
ATOM 3799 O O . LEU A 1 488 ? 31.963 -6.024 -1.354 1.00 90.56 488 LEU A O 1
ATOM 3803 N N . SER A 1 489 ? 32.769 -7.954 -2.148 1.00 91.56 489 SER A N 1
ATOM 3804 C CA . SER A 1 489 ? 33.966 -7.951 -1.292 1.00 91.56 489 SER A CA 1
ATOM 3805 C C . SER A 1 489 ? 34.909 -6.766 -1.522 1.00 91.56 489 SER A C 1
ATOM 3807 O O . SER A 1 489 ? 35.714 -6.450 -0.649 1.00 91.56 489 SER A O 1
ATOM 3809 N N . ASP A 1 490 ? 34.840 -6.109 -2.684 1.00 87.81 490 ASP A N 1
ATOM 3810 C CA . ASP A 1 490 ? 35.710 -4.972 -3.013 1.00 87.81 490 ASP A CA 1
ATOM 3811 C C . ASP A 1 490 ? 35.244 -3.675 -2.325 1.00 87.81 490 ASP A C 1
ATOM 3813 O O . ASP A 1 490 ? 35.990 -2.688 -2.227 1.00 87.81 490 ASP A O 1
ATOM 3817 N N . ILE A 1 491 ? 33.993 -3.673 -1.849 1.00 87.25 491 ILE A N 1
ATOM 3818 C CA . ILE A 1 491 ? 33.323 -2.504 -1.275 1.00 87.25 491 ILE A CA 1
ATOM 3819 C C . ILE A 1 491 ? 33.032 -2.652 0.215 1.00 87.25 491 ILE A C 1
ATOM 3821 O O . ILE A 1 491 ? 32.915 -1.638 0.897 1.00 87.25 491 ILE A O 1
ATOM 3825 N N . ILE A 1 492 ? 32.946 -3.882 0.724 1.00 90.50 492 ILE A N 1
ATOM 3826 C CA . ILE A 1 492 ? 32.726 -4.175 2.140 1.00 90.50 492 ILE A CA 1
ATOM 3827 C C . ILE A 1 492 ? 33.263 -5.566 2.493 1.00 90.50 492 ILE A C 1
ATOM 3829 O O . ILE A 1 492 ? 33.241 -6.488 1.674 1.00 90.50 492 ILE A O 1
ATOM 3833 N N . LYS A 1 493 ? 33.738 -5.743 3.731 1.00 92.62 493 LYS A N 1
ATOM 3834 C CA . LYS A 1 493 ? 34.168 -7.055 4.232 1.00 92.62 493 LYS A CA 1
ATOM 3835 C C . LYS A 1 493 ? 32.989 -8.028 4.188 1.00 92.62 493 LYS A C 1
ATOM 3837 O O . LYS A 1 493 ? 31.867 -7.647 4.493 1.00 92.62 493 LYS A O 1
ATOM 3842 N N . CYS A 1 494 ? 33.231 -9.280 3.816 1.00 92.88 494 CYS A N 1
ATOM 3843 C CA . CYS A 1 494 ? 32.203 -10.319 3.741 1.00 92.88 494 CYS A CA 1
ATOM 3844 C C . CYS A 1 494 ? 32.649 -11.527 4.566 1.00 92.88 494 CYS A C 1
ATOM 3846 O O . CYS A 1 494 ? 33.762 -12.015 4.376 1.00 92.88 494 CYS A O 1
ATOM 3848 N N . ALA A 1 495 ? 31.792 -12.006 5.465 1.00 88.69 495 ALA A N 1
ATOM 3849 C CA . ALA A 1 495 ? 32.050 -13.200 6.266 1.00 88.69 495 ALA A CA 1
ATOM 3850 C C . ALA A 1 495 ? 31.716 -14.494 5.503 1.00 88.69 495 ALA A C 1
ATOM 3852 O O . ALA A 1 495 ? 32.422 -15.490 5.643 1.00 88.69 495 ALA A O 1
ATOM 3853 N N . ASP A 1 496 ? 30.665 -14.479 4.679 1.00 84.25 496 ASP A N 1
ATOM 3854 C CA . ASP A 1 496 ? 30.239 -15.623 3.870 1.00 84.25 496 ASP A CA 1
ATOM 3855 C C . ASP A 1 496 ? 30.819 -15.566 2.439 1.00 84.25 496 ASP A C 1
ATOM 3857 O O . ASP A 1 496 ? 30.882 -14.509 1.802 1.00 84.25 496 ASP A O 1
ATOM 3861 N N . ALA A 1 497 ? 31.235 -16.722 1.910 1.00 86.06 497 ALA A N 1
ATOM 3862 C CA . ALA A 1 497 ? 31.861 -16.840 0.591 1.00 86.06 497 ALA A CA 1
ATOM 3863 C C . ALA A 1 497 ? 30.914 -16.504 -0.583 1.00 86.06 497 ALA A C 1
ATOM 3865 O O . ALA A 1 497 ? 31.360 -15.992 -1.615 1.00 86.06 497 ALA A O 1
ATOM 3866 N N . SER A 1 498 ? 29.612 -16.766 -0.448 1.00 86.81 498 SER A N 1
ATOM 3867 C CA . SER A 1 498 ? 28.592 -16.386 -1.434 1.00 86.81 498 SER A CA 1
ATOM 3868 C C . SER A 1 498 ? 28.433 -14.867 -1.512 1.00 86.81 498 SER A C 1
ATOM 3870 O O . SER A 1 498 ? 28.410 -14.313 -2.610 1.00 86.81 498 SER A O 1
ATOM 3872 N N . ALA A 1 499 ? 28.441 -14.178 -0.366 1.00 88.00 499 ALA A N 1
ATOM 3873 C CA . ALA A 1 499 ? 28.441 -12.720 -0.320 1.00 88.00 499 ALA A CA 1
ATOM 3874 C C . ALA A 1 499 ? 29.717 -12.158 -0.957 1.00 88.00 499 ALA A C 1
ATOM 3876 O O . ALA A 1 499 ? 29.640 -11.320 -1.852 1.00 88.00 499 ALA A O 1
ATOM 3877 N N . ALA A 1 500 ? 30.885 -12.691 -0.584 1.00 90.62 500 ALA A N 1
ATOM 3878 C CA . ALA A 1 500 ? 32.167 -12.243 -1.124 1.00 90.62 500 ALA A CA 1
ATOM 3879 C C . ALA A 1 500 ? 32.266 -12.393 -2.655 1.00 90.62 500 ALA A C 1
ATOM 3881 O O . ALA A 1 500 ? 32.901 -11.586 -3.330 1.00 90.62 500 ALA A O 1
ATOM 3882 N N . SER A 1 501 ? 31.635 -13.425 -3.222 1.00 90.56 501 SER A N 1
ATOM 3883 C CA . SER A 1 501 ? 31.686 -13.711 -4.659 1.00 90.56 501 SER A CA 1
ATOM 3884 C C . SER A 1 501 ? 30.594 -13.025 -5.490 1.00 90.56 501 SER A C 1
ATOM 3886 O O . SER A 1 501 ? 30.673 -13.078 -6.722 1.00 90.56 501 SER A O 1
ATOM 3888 N N . LYS A 1 502 ? 29.618 -12.348 -4.864 1.00 92.50 502 LYS A N 1
ATOM 3889 C CA . LYS A 1 502 ? 28.528 -11.663 -5.573 1.00 92.50 502 LYS A CA 1
ATOM 3890 C C . LYS A 1 502 ? 29.068 -10.564 -6.485 1.00 92.50 502 LYS A C 1
ATOM 3892 O O . LYS A 1 502 ? 29.702 -9.612 -6.032 1.00 92.50 502 LYS A O 1
ATOM 3897 N N . SER A 1 503 ? 28.791 -10.709 -7.778 1.00 92.19 503 SER A N 1
ATOM 3898 C CA . SER A 1 503 ? 29.082 -9.691 -8.792 1.00 92.19 503 SER A CA 1
ATOM 3899 C C . SER A 1 503 ? 28.016 -8.601 -8.758 1.00 92.19 503 SER A C 1
ATOM 3901 O O . SER A 1 503 ? 26.849 -8.908 -8.527 1.00 92.19 503 SER A O 1
ATOM 3903 N N . LEU A 1 504 ? 28.417 -7.351 -8.988 1.00 91.81 504 LEU A N 1
ATOM 3904 C CA . LEU A 1 504 ? 27.507 -6.205 -8.996 1.00 91.81 504 LEU A CA 1
ATOM 3905 C C . LEU A 1 504 ? 27.040 -5.894 -10.426 1.00 91.81 504 LEU A C 1
ATOM 3907 O O . LEU A 1 504 ? 27.861 -5.855 -11.348 1.00 91.81 504 LEU A O 1
ATOM 3911 N N . VAL A 1 505 ? 25.740 -5.646 -10.613 1.00 89.44 505 VAL A N 1
ATOM 3912 C CA . VAL A 1 505 ? 25.129 -5.309 -11.912 1.00 89.44 505 VAL A CA 1
ATOM 3913 C C . VAL A 1 505 ? 24.393 -3.967 -11.824 1.00 89.44 505 VAL A C 1
ATOM 3915 O O . VAL A 1 505 ? 23.695 -3.712 -10.854 1.00 89.44 505 VAL A O 1
ATOM 3918 N N . ASN A 1 506 ? 24.534 -3.094 -12.830 1.00 89.88 506 ASN A N 1
ATOM 3919 C CA . ASN A 1 506 ? 23.827 -1.802 -12.852 1.00 89.88 506 ASN A CA 1
ATOM 3920 C C . ASN A 1 506 ? 22.308 -2.004 -12.841 1.00 89.88 506 ASN A C 1
ATOM 3922 O O . ASN A 1 506 ? 21.788 -2.824 -13.597 1.00 89.88 506 ASN A O 1
ATOM 3926 N N . GLY A 1 507 ? 21.611 -1.224 -12.018 1.00 84.69 507 GLY A N 1
ATOM 3927 C CA . GLY A 1 507 ? 20.167 -1.317 -11.814 1.00 84.69 507 GLY A CA 1
ATOM 3928 C C . GLY A 1 507 ? 19.732 -2.488 -10.931 1.00 84.69 507 GLY A C 1
ATOM 3929 O O . GLY A 1 507 ? 18.542 -2.626 -10.664 1.00 84.69 507 GLY A O 1
ATOM 3930 N N . GLU A 1 508 ? 20.658 -3.332 -10.467 1.00 91.25 508 GLU A N 1
ATOM 3931 C CA . GLU A 1 508 ? 20.335 -4.428 -9.559 1.00 91.25 508 GLU A CA 1
ATOM 3932 C C . GLU A 1 508 ? 20.098 -3.902 -8.142 1.00 91.25 508 GLU A C 1
ATOM 3934 O O . GLU A 1 508 ? 20.879 -3.100 -7.620 1.00 91.25 508 GLU A O 1
ATOM 3939 N N . SER A 1 509 ? 19.053 -4.419 -7.497 1.00 91.44 509 SER A N 1
ATOM 3940 C CA . SER A 1 509 ? 18.844 -4.294 -6.059 1.00 91.44 509 SER A CA 1
ATOM 3941 C C . SER A 1 509 ? 18.890 -5.666 -5.403 1.00 91.44 509 SER A C 1
ATOM 3943 O O . SER A 1 509 ? 1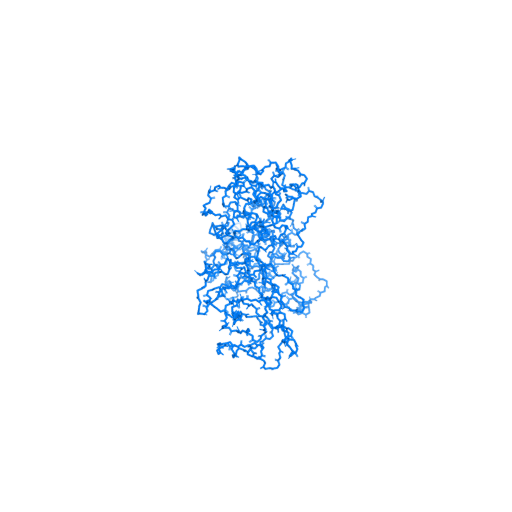8.320 -6.621 -5.926 1.00 91.44 509 SER A O 1
ATOM 3945 N N . PHE A 1 510 ? 19.511 -5.755 -4.234 1.00 92.69 510 PHE A N 1
ATOM 3946 C CA . PHE A 1 510 ? 19.574 -6.985 -3.447 1.00 92.69 510 PHE A CA 1
ATOM 3947 C C . PHE A 1 510 ? 19.602 -6.676 -1.954 1.00 92.69 510 PHE A C 1
ATOM 3949 O O . PHE A 1 510 ? 19.921 -5.558 -1.539 1.00 92.69 510 PHE A O 1
ATOM 3956 N N . TRP A 1 511 ? 19.274 -7.681 -1.148 1.00 94.00 511 TRP A N 1
ATOM 3957 C CA . TRP A 1 511 ? 19.256 -7.561 0.307 1.00 94.00 511 TRP A CA 1
ATOM 3958 C C . TRP A 1 511 ? 20.427 -8.304 0.931 1.00 94.00 511 TRP A C 1
ATOM 3960 O O . TRP A 1 511 ? 20.821 -9.381 0.475 1.00 94.00 511 TRP A O 1
ATOM 3970 N N . LEU A 1 512 ? 20.973 -7.745 2.004 1.00 94.38 512 LEU A N 1
ATOM 3971 C CA . LEU A 1 512 ? 22.029 -8.379 2.776 1.00 94.38 512 LEU A CA 1
ATOM 3972 C C . LEU A 1 512 ? 21.950 -8.004 4.252 1.00 94.38 512 LEU A C 1
ATOM 3974 O O . LEU A 1 512 ? 21.360 -6.993 4.621 1.00 94.38 512 LEU A O 1
ATOM 3978 N N . ASP A 1 513 ? 22.547 -8.845 5.084 1.00 92.81 513 ASP A N 1
ATOM 3979 C CA . ASP A 1 513 ? 22.667 -8.602 6.516 1.00 92.81 513 ASP A CA 1
ATOM 3980 C C . ASP A 1 513 ? 24.050 -8.012 6.803 1.00 92.81 513 ASP A C 1
ATOM 3982 O O . ASP A 1 513 ? 25.071 -8.660 6.551 1.00 92.81 513 ASP A O 1
ATOM 3986 N N . ILE A 1 514 ? 24.077 -6.783 7.312 1.00 91.00 514 ILE A N 1
ATOM 3987 C CA . ILE A 1 514 ? 25.281 -6.037 7.682 1.00 91.00 514 ILE A CA 1
ATOM 3988 C C . ILE A 1 514 ? 25.424 -6.062 9.191 1.00 91.00 514 ILE A C 1
ATOM 3990 O O . ILE A 1 514 ? 24.568 -5.544 9.901 1.00 91.00 514 ILE A O 1
ATOM 3994 N N . ASP A 1 515 ? 26.523 -6.621 9.672 1.00 88.88 515 ASP A N 1
ATOM 3995 C CA . ASP A 1 515 ? 26.854 -6.655 11.088 1.00 88.88 515 ASP A CA 1
ATOM 3996 C C . ASP A 1 515 ? 27.769 -5.483 11.453 1.00 88.88 515 ASP A C 1
ATOM 3998 O O . ASP A 1 515 ? 28.683 -5.134 10.697 1.00 88.88 515 ASP A O 1
ATOM 4002 N N . THR A 1 516 ? 27.539 -4.885 12.620 1.00 84.44 516 THR A N 1
ATOM 4003 C CA . THR A 1 516 ? 28.394 -3.818 13.147 1.00 84.44 516 THR A CA 1
ATOM 4004 C C . THR A 1 516 ? 29.743 -4.319 13.661 1.00 84.44 516 THR A C 1
ATOM 4006 O O . THR A 1 516 ? 30.647 -3.516 13.876 1.00 84.44 516 THR A O 1
ATOM 4009 N N . GLY A 1 517 ? 29.874 -5.623 13.916 1.00 81.44 517 GLY A N 1
ATOM 4010 C CA . GLY A 1 517 ? 31.108 -6.301 14.308 1.00 81.44 517 GLY A CA 1
ATOM 4011 C C . GLY A 1 517 ? 31.650 -5.968 15.695 1.00 81.44 517 GLY A C 1
ATOM 4012 O O . GLY A 1 517 ? 32.727 -6.446 16.055 1.00 81.44 517 GLY A O 1
ATOM 4013 N N . ARG A 1 518 ? 30.928 -5.172 16.489 1.00 79.19 518 ARG A N 1
ATOM 4014 C CA . ARG A 1 518 ? 31.271 -4.827 17.875 1.00 79.19 518 ARG A CA 1
ATOM 4015 C C . ARG A 1 518 ? 30.070 -4.355 18.687 1.00 79.19 518 ARG A C 1
ATOM 4017 O O . ARG A 1 518 ? 29.146 -3.734 18.152 1.00 79.19 518 ARG A O 1
ATOM 4024 N N . ALA A 1 519 ? 30.135 -4.624 19.991 1.00 74.12 519 ALA A N 1
ATOM 4025 C CA . ALA A 1 519 ? 29.159 -4.160 20.965 1.00 74.12 519 ALA A CA 1
ATOM 4026 C C . ALA A 1 519 ? 29.097 -2.624 20.999 1.00 74.12 519 ALA A C 1
ATOM 4028 O O . ALA A 1 519 ? 30.119 -1.945 20.850 1.00 74.12 519 ALA A O 1
ATOM 4029 N N . LEU A 1 520 ? 27.904 -2.074 21.238 1.00 68.62 520 LEU A N 1
ATOM 4030 C CA . LEU A 1 520 ? 27.723 -0.639 21.452 1.00 68.62 520 LEU A CA 1
ATOM 4031 C C . LEU A 1 520 ? 28.094 -0.276 22.871 1.00 68.62 520 LEU A C 1
ATOM 4033 O O . LEU A 1 520 ? 27.249 -0.249 23.758 1.00 68.62 520 LEU A O 1
ATOM 4037 N N . THR A 1 521 ? 29.381 -0.018 23.071 1.00 60.47 521 THR A N 1
ATOM 4038 C CA . THR A 1 521 ? 29.867 0.417 24.373 1.00 60.47 521 THR A CA 1
ATOM 4039 C C . THR A 1 521 ? 30.012 1.930 24.462 1.00 60.47 521 THR A C 1
ATOM 4041 O O . THR A 1 521 ? 29.600 2.417 25.494 1.00 60.47 521 THR A O 1
ATOM 4044 N N . ASP A 1 522 ? 30.496 2.664 23.431 1.00 53.38 522 ASP A N 1
ATOM 4045 C CA . ASP A 1 522 ? 30.586 4.153 23.428 1.00 53.38 522 ASP A CA 1
ATOM 4046 C C . ASP A 1 522 ? 30.946 4.798 22.042 1.00 53.38 522 ASP A C 1
ATOM 4048 O O . ASP A 1 522 ? 32.069 5.225 21.782 1.00 53.38 522 ASP A O 1
ATOM 4052 N N . VAL A 1 523 ? 29.954 4.907 21.144 1.00 60.50 523 VAL A N 1
ATOM 4053 C CA . VAL A 1 523 ? 29.752 5.971 20.111 1.00 60.50 523 VAL A CA 1
ATOM 4054 C C . VAL A 1 523 ? 30.812 6.253 19.006 1.00 60.50 523 VAL A C 1
ATOM 4056 O O . VAL A 1 523 ? 30.779 7.326 18.404 1.00 60.50 523 VAL A O 1
ATOM 4059 N N . ILE A 1 524 ? 31.696 5.321 18.622 1.00 63.62 524 ILE A N 1
ATOM 4060 C CA . ILE A 1 524 ? 32.463 5.441 17.352 1.00 63.62 524 ILE A CA 1
ATOM 4061 C C . ILE A 1 524 ? 32.483 4.110 16.586 1.00 63.62 524 ILE A C 1
ATOM 4063 O O . ILE A 1 524 ? 33.033 3.119 17.069 1.00 63.62 524 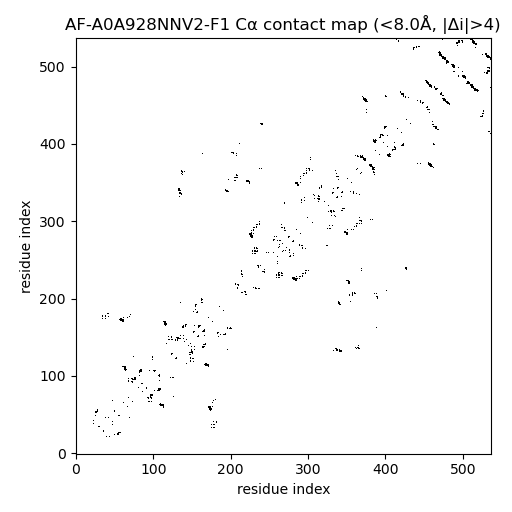ILE A O 1
ATOM 4067 N N . PHE A 1 525 ? 31.939 4.114 15.363 1.00 70.25 525 PHE A N 1
ATOM 4068 C CA . PHE A 1 525 ? 32.061 3.011 14.403 1.00 70.25 525 PHE A CA 1
ATOM 4069 C C . PHE A 1 525 ? 33.006 3.385 13.276 1.00 70.25 525 PHE A C 1
ATOM 4071 O O . PHE A 1 525 ? 32.860 4.446 12.667 1.00 70.25 525 PHE A O 1
ATOM 4078 N N . ASN A 1 526 ? 33.941 2.487 12.977 1.00 74.00 526 ASN A N 1
ATOM 4079 C CA . ASN A 1 526 ? 34.741 2.577 11.770 1.00 74.00 526 ASN A CA 1
ATOM 4080 C C . ASN A 1 526 ? 34.144 1.667 10.703 1.00 74.00 526 ASN A C 1
ATOM 4082 O O . ASN A 1 526 ? 33.691 0.562 11.001 1.00 74.00 526 ASN A O 1
ATOM 4086 N N . LEU A 1 527 ? 34.236 2.093 9.442 1.00 79.44 527 LEU A N 1
ATOM 4087 C CA . LEU A 1 527 ? 33.864 1.265 8.293 1.00 79.44 527 LEU A CA 1
ATOM 4088 C C . LEU A 1 527 ? 34.546 -0.117 8.318 1.00 79.44 527 LEU A C 1
ATOM 4090 O O . LEU A 1 527 ? 33.976 -1.098 7.853 1.00 79.44 527 LEU A O 1
ATOM 4094 N N . ASP A 1 528 ? 35.749 -0.205 8.892 1.00 83.62 528 ASP A N 1
ATOM 4095 C CA . ASP A 1 528 ? 36.511 -1.447 9.022 1.00 83.62 528 ASP A CA 1
ATOM 4096 C C . ASP A 1 528 ? 35.896 -2.483 9.969 1.00 83.62 528 ASP A C 1
ATOM 4098 O O . ASP A 1 528 ? 36.237 -3.662 9.863 1.00 83.62 528 ASP A O 1
ATOM 4102 N N . ASP A 1 529 ? 35.025 -2.077 10.888 1.00 83.62 529 ASP A N 1
ATOM 4103 C CA . ASP A 1 529 ? 34.354 -3.003 11.804 1.00 83.62 529 ASP A CA 1
ATOM 4104 C C . ASP A 1 529 ? 33.147 -3.682 11.136 1.00 83.62 529 ASP A C 1
ATOM 4106 O O . ASP A 1 529 ? 32.738 -4.772 11.534 1.00 83.62 529 ASP A O 1
ATOM 4110 N N . MET A 1 530 ? 32.613 -3.062 10.081 1.00 88.06 530 MET A N 1
ATOM 4111 C CA . MET A 1 530 ? 31.402 -3.492 9.402 1.00 88.06 530 MET A CA 1
ATOM 4112 C C . MET A 1 530 ? 31.679 -4.625 8.408 1.00 88.06 530 MET A C 1
ATOM 4114 O O . MET A 1 530 ? 32.639 -4.580 7.629 1.00 88.06 530 MET A O 1
ATOM 4118 N N . TYR A 1 531 ? 30.809 -5.635 8.388 1.00 91.44 531 TYR A N 1
ATOM 4119 C CA . TYR A 1 531 ? 30.898 -6.718 7.411 1.00 91.44 531 TYR A CA 1
ATOM 4120 C C . TYR A 1 531 ? 29.535 -7.291 7.025 1.00 91.44 531 TYR A C 1
ATOM 4122 O O . TYR A 1 531 ? 28.587 -7.314 7.804 1.00 91.44 531 TYR A O 1
ATOM 4130 N N . VAL A 1 532 ? 29.451 -7.804 5.800 1.00 93.38 532 VAL A N 1
ATOM 4131 C CA . VAL A 1 532 ? 28.301 -8.550 5.296 1.00 93.38 532 VAL A CA 1
ATOM 4132 C C . VAL A 1 532 ? 28.354 -9.962 5.845 1.00 93.38 532 VAL A C 1
ATOM 4134 O O . VAL A 1 532 ? 29.286 -10.722 5.573 1.00 93.38 532 VAL A O 1
ATOM 4137 N N . ARG A 1 533 ? 27.323 -10.324 6.596 1.00 90.56 533 ARG A N 1
ATOM 4138 C CA . ARG A 1 533 ? 27.159 -11.651 7.179 1.00 90.56 533 ARG A CA 1
ATOM 4139 C C . ARG A 1 533 ? 26.560 -12.632 6.177 1.00 90.56 533 ARG A C 1
ATOM 4141 O O . ARG A 1 533 ? 27.045 -13.753 6.075 1.00 90.56 533 ARG A O 1
ATOM 4148 N N . GLN A 1 534 ? 25.542 -12.213 5.426 1.00 91.75 534 GLN A N 1
ATOM 4149 C CA . GLN A 1 534 ? 24.914 -13.031 4.385 1.00 91.75 534 GLN A CA 1
ATOM 4150 C C . GLN A 1 534 ? 24.168 -12.197 3.341 1.00 91.75 534 GLN A C 1
ATOM 4152 O O . GLN A 1 534 ? 23.792 -11.055 3.597 1.00 91.75 534 GLN A O 1
ATOM 4157 N N . LEU A 1 535 ? 23.895 -12.819 2.193 1.00 92.44 535 LEU A N 1
ATOM 4158 C CA . LEU A 1 535 ? 22.911 -12.350 1.219 1.00 92.44 535 LEU A CA 1
ATOM 4159 C C . LEU A 1 535 ? 21.521 -12.882 1.576 1.00 92.44 535 LEU A C 1
ATOM 4161 O O . LEU A 1 535 ? 21.364 -14.041 1.972 1.00 92.44 535 LEU A O 1
ATOM 4165 N N . VAL A 1 536 ? 20.512 -12.037 1.407 1.00 87.56 536 VAL A N 1
ATOM 4166 C CA . VAL A 1 536 ? 19.139 -12.292 1.863 1.00 87.56 536 VAL A CA 1
ATOM 4167 C C . VAL A 1 536 ? 18.156 -12.475 0.701 1.00 87.56 536 VAL A C 1
ATOM 4169 O O . VAL A 1 536 ? 17.088 -13.054 0.891 1.00 87.56 536 VAL A O 1
ATOM 4172 N N . GLY A 1 537 ? 18.542 -12.090 -0.512 1.00 70.56 537 GLY A N 1
ATOM 4173 C CA . GLY A 1 537 ? 17.743 -12.236 -1.726 1.00 70.56 537 GLY A CA 1
ATOM 4174 C C . GLY A 1 537 ? 18.433 -11.558 -2.885 1.00 70.56 537 GLY A C 1
ATOM 4175 O O . GLY A 1 537 ? 18.781 -10.365 -2.705 1.00 70.56 537 GLY A O 1
#

Mean predicted aligned error: 11.09 Å

Nearest PDB structures (foldseek):
  3pyw-assembly1_A  TM=8.261E-01  e=9.524E-07  Bacillus anthracis
  6bt4-assembly1_A  TM=7.683E-01  e=1.039E-04  Bacillus anthracis
  7sv5-assembly2_B  TM=7.127E-01  e=1.715E-03  Paenibacillus alvei
  7sv6-assembly1_A  TM=7.204E-01  e=5.044E-03  Paenibacillus alvei

pLDDT: mean 83.23, std 12.19, range [45.59, 98.44]

Foldseek 3Di:
DVVVVVVVVVVVVVVVPDPPPPQLAAPADDPPDPLNVLVSVLVVVPLDDDDPVRHNQQQDFAFLLRLLSSLDFAPDFAPDAQPAQDPPHPSRRSQRRQPQDDPPDSHNRRGHFAFQQSLLVSLCVSVVVDAQFFAFLLQQVVHPRSRSSSNCQFLVLAQDPQSRDSRRGDGDGSSNSSSSSVSSVPDDPPRHTDFSLVRHDLVLLQQLLVLLLQAPDHADQQDFDFLLSLLSSLLCLLQVANDDDCPPVPDDDDQPDPSLVSCVPQNCLPCNPVQSHPVRRRHTAFLLSNQLRLLSSLCNQAPDDQDFDPPADFQPPDDDDDPSSSRSRRSCQVLRQARGSNSHHPGGHRDGSSSSSSNSQSSCSRGQSWWKWKAFPDIDIDRWHADSRPVQAAPVQVLFSGDTNPDHSLLVNFDDPPFDSHQDSQNCCCPVCVVLVVVLVNVLQVQQVVVVWGKMKIWISRQKGAGPFGIKTWIKMATQGDDDFDAQCVRAAEPDPVNRHHTDDHRDMFIFIKDQQHHPPDRHGDSNSIYTDDTRD

Sequence (537 aa):
MKKILSVLLSTVLIFSLSIHVFAKTFSDFSSDHWAYEYVNTLVNDGTINGFEDGTFRPTGTVTRAEFVKMIGKGPSRRSVNYDDVPNSHWAYEYVMTSGLDAAFENMFCPSTPITRGEVAILLWERAGSPKSGMVPPVISNQSSKPDAASWVYANGIMTGDDYVNLRLSDTLTRAEASALIVRSRNVNSQTPKTNFYSNVDSKIFENTYNWLKVVDKPYSESGKLTKGEVAMAAARLLSDNTNPDYPGVSATISFDHPYAQAINMACRYWAGEENDNAVYADKNATVKDVILALTFAAIRTSHEYIPYNSKGEMYPEIQSASEQETVLLKTAYQNGVGFNSDGKINPDKEITMKEFACLLLEIDGMSGFYTGEIIGKNTHYEDYKINTSATSIPSNASSYIAILESVPKAVYEKPYLGMKALPANTYGVTEAFSKVFRTMFTQWYESCKSKGMEITISICPVLSVETDTGFTFRTKITVVEKGANTKLSDIIKCADASAASKSLVNGESFWLDIDTGRALTDVIFNLDDMYVRQLVG